Protein AF-A0A2D4M698-F1 (afdb_monomer)

Structure (mmCIF, N/CA/C/O backbone):
data_AF-A0A2D4M698-F1
#
_entry.id   AF-A0A2D4M698-F1
#
loop_
_atom_site.group_PDB
_atom_site.id
_atom_site.type_symbol
_atom_site.label_atom_id
_atom_site.label_alt_id
_atom_site.label_comp_id
_atom_site.label_asym_id
_atom_site.label_entity_id
_atom_site.label_seq_id
_atom_site.pdbx_PDB_ins_code
_atom_site.Cartn_x
_atom_site.Cartn_y
_atom_site.Cartn_z
_atom_site.occupancy
_atom_site.B_iso_or_equiv
_atom_site.auth_seq_id
_atom_site.auth_comp_id
_atom_site.auth_asym_id
_atom_site.auth_atom_id
_atom_site.pdbx_PDB_model_num
ATOM 1 N N . ASN A 1 1 ? -36.811 22.045 25.628 1.00 69.75 1 ASN A N 1
ATOM 2 C CA . ASN A 1 1 ? -35.349 21.815 25.608 1.00 69.75 1 ASN A CA 1
ATOM 3 C C . ASN A 1 1 ? -34.791 21.159 26.865 1.00 69.75 1 ASN A C 1
ATOM 5 O O . ASN A 1 1 ? -34.263 20.068 26.738 1.00 69.75 1 ASN A O 1
ATOM 9 N N . VAL A 1 2 ? -34.940 21.720 28.074 1.00 77.94 2 VAL A N 1
ATOM 10 C CA . VAL A 1 2 ? -34.312 21.156 29.300 1.00 77.94 2 VAL A CA 1
ATOM 11 C C . VAL A 1 2 ? -34.669 19.684 29.564 1.00 77.94 2 VAL A C 1
ATOM 13 O O . VAL A 1 2 ? -33.793 18.879 29.867 1.00 77.94 2 VAL A O 1
ATOM 16 N N . GLN A 1 3 ? -35.939 19.308 29.403 1.00 80.88 3 GLN A N 1
ATOM 17 C CA . GLN A 1 3 ? -36.381 17.928 29.623 1.00 80.88 3 GLN A CA 1
ATOM 18 C C . GLN A 1 3 ? -35.851 16.960 28.557 1.00 80.88 3 GLN A C 1
ATOM 20 O O . GLN A 1 3 ? -35.454 15.855 28.899 1.00 80.88 3 GLN A O 1
ATOM 25 N N . LEU A 1 4 ? -35.756 17.397 27.297 1.00 80.81 4 LEU A N 1
ATOM 26 C CA . LEU A 1 4 ? -35.158 16.614 26.212 1.00 80.81 4 LEU A CA 1
ATOM 27 C C . LEU A 1 4 ? -33.658 16.383 26.463 1.00 80.81 4 LEU A C 1
ATOM 29 O O . LEU A 1 4 ? -33.193 15.254 26.364 1.00 80.81 4 LEU A O 1
ATOM 33 N N . ASN A 1 5 ? -32.931 17.426 26.881 1.00 83.62 5 ASN A N 1
ATOM 34 C CA . ASN A 1 5 ? -31.507 17.340 27.225 1.00 83.62 5 ASN A CA 1
ATOM 35 C C . ASN A 1 5 ? -31.268 16.378 28.391 1.00 83.62 5 ASN A C 1
ATOM 37 O O . ASN A 1 5 ? -30.358 15.554 28.343 1.00 83.62 5 ASN A O 1
ATOM 41 N N . ARG A 1 6 ? -32.111 16.447 29.429 1.00 87.88 6 ARG A N 1
ATOM 42 C CA . ARG A 1 6 ? -32.047 15.519 30.562 1.00 87.88 6 ARG A CA 1
ATOM 43 C C . ARG A 1 6 ? -32.308 14.083 30.119 1.00 87.88 6 ARG A C 1
ATOM 45 O O . ARG A 1 6 ? -31.565 13.189 30.501 1.00 87.88 6 ARG A O 1
ATOM 52 N N . THR A 1 7 ? -33.323 13.867 29.286 1.00 89.38 7 THR A N 1
ATOM 53 C CA . THR A 1 7 ? -33.634 12.545 28.738 1.00 89.38 7 THR A CA 1
ATOM 54 C C . THR A 1 7 ? -32.475 12.004 27.904 1.00 89.38 7 THR A C 1
ATOM 56 O O . THR A 1 7 ? -32.067 10.870 28.123 1.00 89.38 7 THR A O 1
ATOM 59 N N . LEU A 1 8 ? -31.897 12.798 27.002 1.00 89.25 8 LEU A N 1
ATOM 60 C CA . LEU A 1 8 ? -30.756 12.390 26.179 1.00 89.25 8 LEU A CA 1
ATOM 61 C C . LEU A 1 8 ? -29.542 12.003 27.034 1.00 89.25 8 LEU A C 1
ATOM 63 O O . LEU A 1 8 ? -28.980 10.926 26.850 1.00 89.25 8 LEU A O 1
ATOM 67 N N . ARG A 1 9 ? -29.176 12.846 28.008 1.00 92.75 9 ARG A N 1
ATOM 68 C CA . ARG A 1 9 ? -28.072 12.556 28.935 1.00 92.75 9 ARG A CA 1
ATOM 69 C C . ARG A 1 9 ? -28.324 11.277 29.736 1.00 92.75 9 ARG A C 1
ATOM 71 O O . ARG A 1 9 ? -27.411 10.473 29.872 1.00 92.75 9 ARG A O 1
ATOM 78 N N . ASN A 1 10 ? -29.556 11.044 30.190 1.00 93.44 10 ASN A N 1
ATOM 79 C CA . ASN A 1 10 ? -29.914 9.808 30.890 1.00 93.44 10 ASN A CA 1
ATOM 80 C C . ASN A 1 10 ? -29.762 8.563 29.998 1.00 93.44 10 ASN A C 1
ATOM 82 O O . ASN A 1 10 ? -29.292 7.539 30.480 1.00 93.44 10 ASN A O 1
ATOM 86 N N . HIS A 1 11 ? -30.126 8.637 28.712 1.00 92.44 11 HIS A N 1
ATOM 87 C CA . HIS A 1 11 ? -29.938 7.514 27.785 1.00 92.44 11 HIS A CA 1
ATOM 88 C C . HIS A 1 11 ? -28.454 7.231 27.530 1.00 92.44 11 HIS A C 1
ATOM 90 O O . HIS A 1 11 ? -28.047 6.074 27.539 1.00 92.44 11 HIS A O 1
ATOM 96 N N . LEU A 1 12 ? -27.636 8.273 27.346 1.00 93.44 12 LEU A N 1
ATOM 97 C CA . LEU A 1 12 ? -26.187 8.116 27.191 1.00 93.44 12 LEU A CA 1
ATOM 98 C C . LEU A 1 12 ? -25.542 7.533 28.451 1.00 93.44 12 LEU A C 1
ATOM 100 O O . LEU A 1 12 ? -24.695 6.655 28.337 1.00 93.44 12 LEU A O 1
ATOM 104 N N . GLN A 1 13 ? -25.976 7.966 29.638 1.00 95.38 13 GLN A N 1
ATOM 105 C CA . GLN A 1 13 ? -25.500 7.393 30.895 1.00 95.38 13 GLN A CA 1
ATOM 106 C C . GLN A 1 13 ? -25.871 5.912 31.013 1.00 95.38 13 GLN A C 1
ATOM 108 O O . GLN A 1 13 ? -25.006 5.094 31.292 1.00 95.38 13 GLN A O 1
ATOM 113 N N . ALA A 1 14 ? -27.117 5.545 30.701 1.00 94.44 14 ALA A N 1
ATOM 114 C CA . ALA A 1 14 ? -27.535 4.145 30.715 1.00 94.44 14 ALA A CA 1
ATOM 115 C C . ALA A 1 14 ? -26.718 3.278 29.737 1.00 94.44 14 ALA A C 1
ATOM 117 O O . ALA A 1 14 ? -26.424 2.125 30.037 1.00 94.44 14 ALA A O 1
ATOM 118 N N . LEU A 1 15 ? -26.322 3.822 28.578 1.00 94.69 15 LEU A N 1
ATOM 119 C CA . LEU A 1 15 ? -25.421 3.128 27.652 1.00 94.69 15 LEU A CA 1
ATOM 120 C C . LEU A 1 15 ? -24.023 2.926 28.250 1.00 94.69 15 LEU A C 1
ATOM 122 O O . LEU A 1 15 ? -23.462 1.848 28.084 1.00 94.69 15 LEU A O 1
ATOM 126 N N . ILE A 1 16 ? -23.475 3.924 28.951 1.00 95.94 16 ILE A N 1
ATOM 127 C CA . ILE A 1 16 ? -22.182 3.805 29.646 1.00 95.94 16 ILE A CA 1
ATOM 128 C C . ILE A 1 16 ? -22.252 2.695 30.699 1.00 95.94 16 ILE A C 1
ATOM 130 O O . ILE A 1 16 ? -21.416 1.795 30.679 1.00 95.94 16 ILE A O 1
ATOM 134 N N . ASP A 1 17 ? -23.287 2.701 31.539 1.00 95.31 17 ASP A N 1
ATOM 135 C CA . ASP A 1 17 ? -23.470 1.697 32.593 1.00 95.31 17 ASP A CA 1
ATOM 136 C C . ASP A 1 17 ? -23.603 0.279 31.990 1.00 95.31 17 ASP A C 1
ATOM 138 O O . ASP A 1 17 ? -23.035 -0.691 32.490 1.00 95.31 17 ASP A O 1
ATOM 142 N N . MET A 1 18 ? -24.297 0.146 30.851 1.00 94.62 18 MET A N 1
ATOM 143 C CA . MET A 1 18 ? -24.395 -1.123 30.119 1.00 94.62 18 MET A CA 1
ATOM 144 C C . MET A 1 18 ? -23.049 -1.597 29.550 1.00 94.62 18 MET A C 1
ATOM 146 O O . MET A 1 18 ? -22.786 -2.801 29.539 1.00 94.62 18 MET A O 1
ATOM 150 N N . LEU A 1 19 ? -22.191 -0.686 29.075 1.00 96.19 19 LEU A N 1
ATOM 151 C CA . LEU A 1 19 ? -20.844 -1.036 28.612 1.00 96.19 19 LEU A CA 1
ATOM 152 C C . LEU A 1 19 ? -19.974 -1.552 29.761 1.00 96.19 19 LEU A C 1
ATOM 154 O O . LEU A 1 19 ? -19.212 -2.496 29.552 1.00 96.19 19 LEU A O 1
ATOM 158 N N . GLU A 1 20 ? -20.096 -0.975 30.957 1.00 95.38 20 GLU A N 1
ATOM 159 C CA . GLU A 1 20 ? -19.385 -1.447 32.151 1.00 95.38 20 GLU A CA 1
ATOM 160 C C . GLU A 1 20 ? -19.807 -2.874 32.512 1.00 95.38 20 GLU A C 1
ATOM 162 O O . GLU A 1 20 ? -18.955 -3.757 32.602 1.00 95.38 20 GLU A O 1
ATOM 167 N N . VAL A 1 21 ? -21.115 -3.150 32.568 1.00 95.56 21 VAL A N 1
ATOM 168 C CA . VAL A 1 21 ? -21.633 -4.505 32.836 1.00 95.56 21 VAL A CA 1
ATOM 169 C C . VAL A 1 21 ? -21.124 -5.520 31.807 1.00 95.56 21 VAL A C 1
ATOM 171 O O . VAL A 1 21 ? -20.686 -6.613 32.169 1.00 95.56 21 VAL A O 1
ATOM 174 N N . LEU A 1 22 ? -21.144 -5.173 30.516 1.00 95.69 22 LEU A N 1
ATOM 175 C CA . LEU A 1 22 ? -20.617 -6.049 29.464 1.00 95.69 22 LEU A CA 1
ATOM 176 C C . LEU A 1 22 ? -19.109 -6.274 29.604 1.00 95.69 22 LEU A C 1
ATOM 178 O O . LEU A 1 22 ? -18.633 -7.387 29.372 1.00 95.69 22 LEU A O 1
ATOM 182 N N . THR A 1 23 ? -18.367 -5.239 29.997 1.00 96.75 23 THR A N 1
ATOM 183 C CA . THR A 1 23 ? -16.920 -5.316 30.226 1.00 96.75 23 THR A CA 1
ATOM 184 C C . THR A 1 23 ? -16.622 -6.297 31.354 1.00 96.75 23 THR A C 1
ATOM 186 O O . THR A 1 23 ? -15.802 -7.199 31.170 1.00 96.75 23 THR A O 1
ATOM 189 N N . ASP A 1 24 ? -17.350 -6.193 32.465 1.00 94.75 24 ASP A N 1
ATOM 190 C CA . ASP A 1 24 ? -17.226 -7.092 33.612 1.00 94.75 24 ASP A CA 1
ATOM 191 C C . ASP A 1 24 ? -17.593 -8.537 33.249 1.00 94.75 24 ASP A C 1
ATOM 193 O O . ASP A 1 24 ? -16.892 -9.474 33.638 1.00 94.75 24 ASP A O 1
ATOM 197 N N . CYS A 1 25 ? -18.643 -8.744 32.444 1.00 93.56 25 CYS A N 1
ATOM 198 C CA . CYS A 1 25 ? -19.015 -10.073 31.952 1.00 93.56 25 CYS A CA 1
ATOM 199 C C . CYS A 1 25 ? -17.896 -10.723 31.125 1.00 93.56 25 CYS A C 1
ATOM 201 O O . CYS A 1 25 ? -17.556 -11.886 31.356 1.00 93.56 25 CYS A O 1
ATOM 203 N N . VAL A 1 26 ? -17.312 -9.987 30.173 1.00 94.75 26 VAL A N 1
ATOM 204 C CA . VAL A 1 26 ? -16.211 -10.495 29.338 1.00 94.75 26 VAL A CA 1
ATOM 205 C C . VAL A 1 26 ? -14.976 -10.768 30.197 1.00 94.75 26 VAL A C 1
ATOM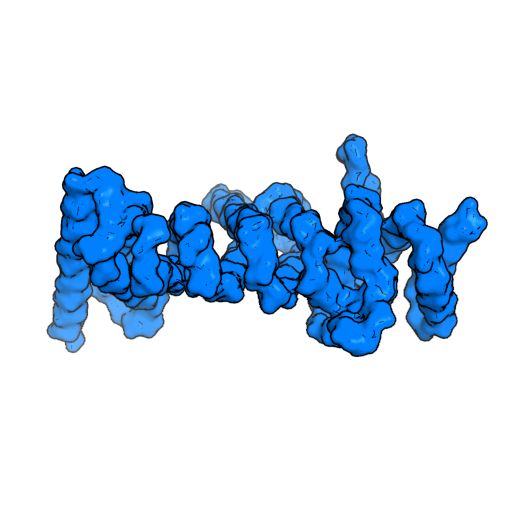 207 O O . VAL A 1 26 ? -14.376 -11.839 30.097 1.00 94.75 26 VAL A O 1
ATOM 210 N N . GLN A 1 27 ? -14.627 -9.842 31.090 1.00 94.19 27 GLN A N 1
ATOM 211 C CA . GLN A 1 27 ? -13.477 -9.978 31.980 1.00 94.19 27 GLN A CA 1
ATOM 212 C C . GLN A 1 27 ? -13.611 -11.183 32.922 1.00 94.19 27 GLN A C 1
ATOM 214 O O . GLN A 1 27 ? -12.636 -11.906 33.143 1.00 94.19 27 GLN A O 1
ATOM 219 N N . HIS A 1 28 ? -14.813 -11.444 33.443 1.00 92.56 28 HIS A N 1
ATOM 220 C CA . HIS A 1 28 ? -15.083 -12.603 34.294 1.00 92.56 28 HIS A CA 1
ATOM 221 C C . HIS A 1 28 ? -14.802 -13.923 33.571 1.00 92.56 28 HIS A C 1
ATOM 223 O O . HIS A 1 28 ? -14.155 -14.804 34.140 1.00 92.56 28 HIS A O 1
ATOM 229 N N . ILE A 1 29 ? -15.219 -14.045 32.306 1.00 91.12 29 ILE A N 1
ATOM 230 C CA . ILE A 1 29 ? -14.937 -15.229 31.478 1.00 91.12 29 ILE A CA 1
ATOM 231 C C . ILE A 1 29 ? -13.425 -15.389 31.284 1.00 91.12 29 ILE A C 1
ATOM 233 O O . ILE A 1 29 ? -12.893 -16.465 31.560 1.00 91.12 29 ILE A O 1
ATOM 237 N N . CYS A 1 30 ? -12.727 -14.313 30.905 1.00 90.38 30 CYS A N 1
ATOM 238 C CA . CYS A 1 30 ? -11.274 -14.324 30.718 1.00 90.38 30 CYS A CA 1
ATOM 239 C C . CYS A 1 30 ? -10.504 -14.718 31.989 1.00 90.38 30 CYS A C 1
ATOM 241 O O . CYS A 1 30 ? -9.462 -15.355 31.903 1.00 90.38 30 CYS A O 1
ATOM 243 N N . SER A 1 31 ? -11.000 -14.353 33.175 1.00 90.19 31 SER A N 1
ATOM 244 C CA . SER A 1 31 ? -10.326 -14.656 34.447 1.00 90.19 31 SER A CA 1
ATOM 245 C C . SER A 1 31 ? -10.446 -16.117 34.897 1.00 90.19 31 SER A C 1
ATOM 247 O O . SER A 1 31 ? -9.679 -16.563 35.748 1.00 90.19 31 SER A O 1
ATOM 249 N N . ARG A 1 32 ? -11.426 -16.861 34.369 1.00 85.31 32 ARG A N 1
ATOM 250 C CA . ARG A 1 32 ? -11.788 -18.196 34.869 1.00 85.31 32 ARG A CA 1
ATOM 251 C C . ARG A 1 32 ? -11.183 -19.352 34.088 1.00 85.31 32 ARG A C 1
ATOM 253 O O . ARG A 1 32 ? -11.172 -20.466 34.608 1.00 85.31 32 ARG A O 1
ATOM 260 N N . GLN A 1 33 ? -10.748 -19.126 32.853 1.00 78.31 33 GLN A N 1
ATOM 261 C CA . GLN A 1 33 ? -10.292 -20.186 31.957 1.00 78.31 33 GLN A CA 1
ATOM 262 C C . GLN A 1 33 ? -9.078 -19.729 31.150 1.00 78.31 33 GLN A C 1
ATOM 264 O O . GLN A 1 33 ? -9.067 -18.624 30.618 1.00 78.31 33 GLN A O 1
ATOM 269 N N . GLU A 1 34 ? -8.077 -20.604 31.024 1.00 81.12 34 GLU A N 1
ATOM 270 C CA . GLU A 1 34 ? -6.899 -20.353 30.180 1.00 81.12 34 GLU A CA 1
ATOM 271 C C . GLU A 1 34 ? -7.214 -20.479 28.680 1.00 81.12 34 GLU A C 1
ATOM 273 O O . GLU A 1 34 ? -6.616 -19.786 27.860 1.00 81.12 34 GLU A O 1
ATOM 278 N N . MET A 1 35 ? -8.172 -21.337 28.316 1.00 86.38 35 MET A N 1
ATOM 279 C CA . MET A 1 35 ? -8.706 -21.467 26.960 1.00 86.38 35 MET A CA 1
ATOM 280 C C . MET A 1 35 ? -10.218 -21.649 26.994 1.00 86.38 35 MET A C 1
ATOM 282 O O . MET A 1 35 ? -10.735 -22.424 27.799 1.00 86.38 35 MET A O 1
ATOM 286 N N . VAL A 1 36 ? -10.911 -20.976 26.076 1.00 87.25 36 VAL A N 1
ATOM 287 C CA . VAL A 1 36 ? -12.374 -21.007 25.971 1.00 87.25 36 VAL A CA 1
ATOM 288 C C . VAL A 1 36 ? -12.762 -21.536 24.588 1.00 87.25 36 VAL A C 1
ATOM 290 O O . VAL A 1 36 ? -12.476 -20.874 23.588 1.00 87.25 36 VAL A O 1
ATOM 293 N N . PRO A 1 37 ? -13.422 -22.702 24.477 1.00 87.44 37 PRO A N 1
ATOM 294 C CA . PRO A 1 37 ? -13.911 -23.169 23.185 1.00 87.44 37 PRO A CA 1
ATOM 295 C C . PRO A 1 37 ? -15.017 -22.243 22.676 1.00 87.44 37 PRO A C 1
ATOM 297 O O . PRO A 1 37 ? -15.959 -21.949 23.419 1.00 87.44 37 PRO A O 1
ATOM 300 N N . LEU A 1 38 ? -14.927 -21.819 21.411 1.00 86.50 38 LEU A N 1
ATOM 301 C CA . LEU A 1 38 ? -15.874 -20.872 20.802 1.00 86.50 38 LEU A CA 1
ATOM 302 C C . LEU A 1 38 ? -17.339 -21.322 20.938 1.00 86.50 38 LEU A C 1
ATOM 304 O O . LEU A 1 38 ? -18.216 -20.495 21.163 1.00 86.50 38 LEU A O 1
ATOM 308 N N . GLU A 1 39 ? -17.597 -22.628 20.885 1.00 84.88 39 GLU A N 1
ATOM 309 C CA . GLU A 1 39 ? -18.929 -23.234 21.027 1.00 84.88 39 GLU A CA 1
ATOM 310 C C . GLU A 1 39 ? -19.638 -22.878 22.345 1.00 84.88 39 GLU A C 1
ATOM 312 O O . GLU A 1 39 ? -20.864 -22.832 22.390 1.00 84.88 39 GLU A O 1
ATOM 317 N N . HIS A 1 40 ? -18.899 -22.574 23.415 1.00 86.62 40 HIS A N 1
ATOM 318 C CA . HIS A 1 40 ? -19.495 -22.205 24.704 1.00 86.62 40 HIS A CA 1
ATOM 319 C C . HIS A 1 40 ? -19.887 -20.727 24.785 1.00 86.62 40 HIS A C 1
ATOM 321 O O . HIS A 1 40 ? -20.663 -20.341 25.657 1.00 86.62 40 HIS A O 1
ATOM 327 N N . VAL A 1 41 ? -19.337 -19.890 23.902 1.00 88.69 41 VAL A N 1
ATOM 328 C CA . VAL A 1 41 ? -19.464 -18.426 23.962 1.00 88.69 41 VAL A CA 1
ATOM 329 C C . VAL A 1 41 ? -19.811 -17.807 22.609 1.00 88.69 41 VAL A C 1
ATOM 331 O O . VAL A 1 41 ? -19.655 -16.607 22.432 1.00 88.69 41 VAL A O 1
ATOM 334 N N . TYR A 1 42 ? -20.302 -18.592 21.652 1.00 86.12 42 TYR A N 1
ATOM 335 C CA . TYR A 1 42 ? -20.427 -18.209 20.240 1.00 86.12 42 TYR A CA 1
ATOM 336 C C . TYR A 1 42 ? -21.216 -16.910 19.988 1.00 86.12 42 TYR A C 1
ATOM 338 O O . TYR A 1 42 ? -20.914 -16.172 19.051 1.00 86.12 42 TYR A O 1
ATOM 346 N N . SER A 1 43 ? -22.210 -16.599 20.824 1.00 89.69 43 SER A N 1
ATOM 347 C CA . SER A 1 43 ? -23.041 -15.395 20.700 1.00 89.69 43 SER A CA 1
ATOM 348 C C . SER A 1 43 ? -22.398 -14.140 21.297 1.00 89.69 43 SER A C 1
ATOM 350 O O . SER A 1 43 ? -22.745 -13.023 20.898 1.00 89.69 43 SER A O 1
ATOM 352 N N . LEU A 1 44 ? -21.465 -14.302 22.240 1.00 92.56 44 LEU A N 1
ATOM 353 C CA . LEU A 1 44 ? -20.899 -13.199 23.008 1.00 92.56 44 LEU A CA 1
ATOM 354 C C . LEU A 1 44 ? -20.007 -12.293 22.143 1.00 92.56 44 LEU A C 1
ATOM 356 O O . LEU A 1 44 ? -20.294 -11.094 22.113 1.00 92.56 44 LEU A O 1
ATOM 360 N N . PRO A 1 45 ? -19.002 -12.797 21.388 1.00 93.25 45 PRO A N 1
ATOM 361 C CA . PRO A 1 45 ? -18.183 -11.952 20.527 1.00 93.25 45 PRO A CA 1
ATOM 362 C C . PRO A 1 45 ? -19.019 -11.125 19.556 1.00 93.25 45 PRO A C 1
ATOM 364 O O . PRO A 1 45 ? -18.891 -9.907 19.538 1.00 93.25 45 PRO A O 1
ATOM 367 N N . SER A 1 46 ? -19.930 -11.752 18.810 1.00 92.25 46 SER A N 1
ATOM 368 C CA . SER A 1 46 ? -20.755 -11.061 17.813 1.00 92.25 46 SER A CA 1
ATOM 369 C C . SER A 1 46 ? -21.624 -9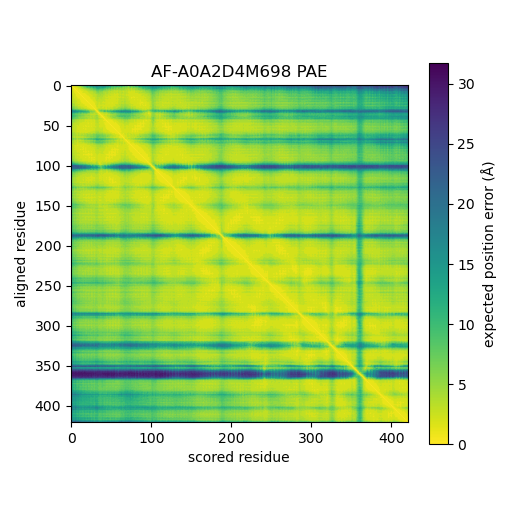.960 18.429 1.00 92.25 46 SER A C 1
ATOM 371 O O . SER A 1 46 ? -21.705 -8.859 17.885 1.00 92.25 46 SER A O 1
ATOM 373 N N . SER A 1 47 ? -22.230 -10.222 19.591 1.00 93.94 47 SER A N 1
ATOM 374 C CA . SER A 1 47 ? -23.083 -9.245 20.282 1.00 93.94 47 SER A CA 1
ATOM 375 C C . SER A 1 47 ? -22.277 -8.056 20.810 1.00 93.94 47 SER A C 1
ATOM 377 O O . SER A 1 47 ? -22.660 -6.903 20.615 1.00 93.94 47 SER A O 1
ATOM 379 N N . VAL A 1 48 ? -21.129 -8.327 21.438 1.00 96.31 48 VAL A N 1
ATOM 380 C CA . VAL A 1 48 ? -20.240 -7.289 21.978 1.00 96.31 48 VAL A CA 1
ATOM 381 C C . VAL A 1 48 ? -19.637 -6.456 20.845 1.00 96.31 48 VAL A C 1
ATOM 383 O O . VAL A 1 48 ? -19.630 -5.230 20.926 1.00 96.31 48 VAL A O 1
ATOM 386 N N . LEU A 1 49 ? -19.209 -7.092 19.751 1.00 96.69 49 LEU A N 1
ATOM 387 C CA . LEU A 1 49 ? -18.707 -6.411 18.554 1.00 96.69 49 LEU A CA 1
ATOM 388 C C . LEU A 1 49 ? -19.740 -5.474 17.942 1.00 96.69 49 LEU A C 1
ATOM 390 O O . LEU A 1 49 ? -19.405 -4.349 17.582 1.00 96.69 49 LEU A O 1
ATOM 394 N N . HIS A 1 50 ? -20.996 -5.909 17.847 1.00 95.94 50 HIS A N 1
ATOM 395 C CA . HIS A 1 50 ? -22.074 -5.068 17.338 1.00 95.94 50 HIS A CA 1
ATOM 396 C C . HIS A 1 50 ? -22.243 -3.792 18.178 1.00 95.94 50 HIS A C 1
ATOM 398 O O . HIS A 1 50 ? -22.362 -2.694 17.629 1.00 95.94 50 HIS A O 1
ATOM 404 N N . ILE A 1 51 ? -22.198 -3.919 19.508 1.00 96.56 51 ILE A N 1
ATOM 405 C CA . ILE A 1 51 ? -22.287 -2.779 20.429 1.00 96.56 51 ILE A CA 1
ATOM 406 C C . ILE A 1 51 ? -21.069 -1.865 20.274 1.00 96.56 51 ILE A C 1
ATOM 408 O O . ILE A 1 51 ? -21.242 -0.658 20.108 1.00 96.56 51 ILE A O 1
ATOM 412 N N . ILE A 1 52 ? -19.856 -2.426 20.253 1.00 97.56 52 ILE A N 1
ATOM 413 C CA . ILE A 1 52 ? -18.615 -1.664 20.057 1.00 97.56 52 ILE A CA 1
ATOM 414 C C . ILE A 1 52 ? -18.678 -0.866 18.750 1.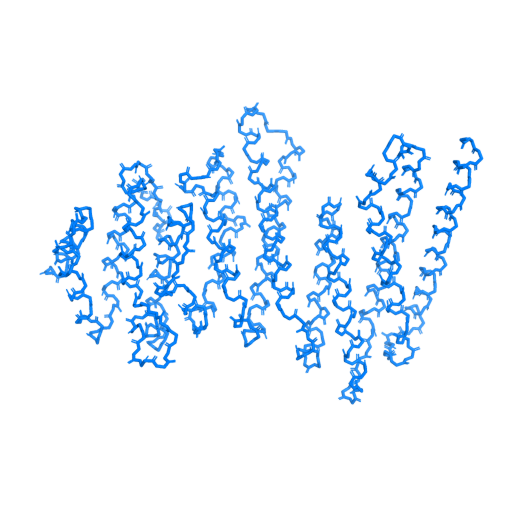00 97.56 52 ILE A C 1
ATOM 416 O O . ILE A 1 52 ? -18.459 0.345 18.756 1.00 97.56 52 ILE A O 1
ATOM 420 N N . LYS A 1 53 ? -19.032 -1.526 17.641 1.00 97.19 53 LYS A N 1
ATOM 421 C CA . LYS A 1 53 ? -19.113 -0.911 16.312 1.00 97.19 53 LYS A CA 1
ATOM 422 C C . LYS A 1 53 ? -20.052 0.281 16.294 1.00 97.19 53 LYS A C 1
ATOM 424 O O . LYS A 1 53 ? -19.653 1.377 15.906 1.00 97.19 53 LYS A O 1
ATOM 429 N N . ASN A 1 54 ? -21.291 0.074 16.727 1.00 96.38 54 ASN A N 1
ATOM 430 C CA . ASN A 1 54 ? -22.299 1.127 16.688 1.00 96.38 54 ASN A CA 1
ATOM 431 C C . ASN A 1 54 ? -21.953 2.273 17.635 1.00 96.38 54 ASN A C 1
ATOM 433 O O . ASN A 1 54 ? -22.244 3.426 17.326 1.00 96.38 54 ASN A O 1
ATOM 437 N N . THR A 1 55 ? -21.286 1.978 18.751 1.00 96.06 55 THR A N 1
ATOM 438 C CA . THR A 1 55 ? -20.869 3.012 19.694 1.00 96.06 55 THR A CA 1
ATOM 439 C C . THR A 1 55 ? -19.735 3.864 19.131 1.00 96.06 55 THR A C 1
ATOM 441 O O . THR A 1 55 ? -19.827 5.089 19.177 1.00 96.06 55 THR A O 1
ATOM 444 N N . PHE A 1 56 ? -18.716 3.266 18.501 1.00 96.62 56 PHE A N 1
ATOM 445 C CA . PHE A 1 56 ? -17.681 4.048 17.816 1.00 96.62 56 PHE A CA 1
ATOM 446 C C . PHE A 1 56 ? -18.228 4.840 16.633 1.00 96.62 56 PHE A C 1
ATOM 448 O O . PHE A 1 56 ? -17.856 5.999 16.469 1.00 96.62 56 PHE A O 1
ATOM 455 N N . LEU A 1 57 ? -19.136 4.265 15.840 1.00 95.25 57 LEU A N 1
ATOM 456 C CA . LEU A 1 57 ? -19.777 4.984 14.740 1.00 95.25 57 LEU A CA 1
ATOM 457 C C . LEU A 1 57 ? -20.602 6.172 15.253 1.00 95.25 57 LEU A C 1
ATOM 459 O O . LEU A 1 57 ? -20.559 7.258 14.677 1.00 95.25 57 LEU A O 1
ATOM 463 N N . HIS A 1 58 ? -21.310 5.989 16.368 1.00 94.44 58 HIS A N 1
ATOM 464 C CA . HIS A 1 58 ? -22.018 7.069 17.038 1.00 94.44 58 HIS A CA 1
ATOM 465 C C . HIS A 1 58 ? -21.056 8.169 17.502 1.00 94.44 58 HIS A C 1
ATOM 467 O O . HIS A 1 58 ? -21.296 9.337 17.209 1.00 94.44 58 HIS A O 1
ATOM 473 N N . CYS A 1 59 ? -19.933 7.815 18.138 1.00 93.94 59 CYS A N 1
ATOM 474 C CA . CYS A 1 59 ? -18.891 8.776 18.504 1.00 93.94 59 CYS A CA 1
ATOM 475 C C . CYS A 1 59 ? -18.320 9.505 17.274 1.00 93.94 59 CYS A C 1
ATOM 477 O O . CYS A 1 59 ? -18.211 10.728 17.312 1.00 93.94 59 CYS A O 1
ATOM 479 N N . LYS A 1 60 ? -18.032 8.796 16.172 1.00 93.06 60 LYS A N 1
ATOM 480 C CA . LYS A 1 60 ? -17.523 9.369 14.911 1.00 93.06 60 LYS A CA 1
ATOM 481 C C . LYS A 1 60 ? -18.458 10.434 14.344 1.00 93.06 60 LYS A C 1
ATOM 483 O O . LYS A 1 60 ? -18.020 11.506 13.949 1.00 93.06 60 LYS A O 1
ATOM 488 N N . ASN A 1 61 ? -19.753 10.130 14.321 1.00 93.75 61 ASN A N 1
ATOM 489 C CA . ASN A 1 61 ? -20.761 10.972 13.682 1.00 93.75 61 ASN A CA 1
ATOM 490 C C . ASN A 1 61 ? -21.359 12.012 14.642 1.00 93.75 61 ASN A C 1
ATOM 492 O O . ASN A 1 61 ? -22.140 12.860 14.214 1.00 93.75 61 ASN A O 1
ATOM 496 N N . SER A 1 62 ? -21.013 11.954 15.931 1.00 91.69 62 SER A N 1
ATOM 497 C CA . SER A 1 62 ? -21.652 12.730 16.998 1.00 91.69 62 SER A CA 1
ATOM 498 C C . SER A 1 62 ? -21.623 14.242 16.769 1.00 91.69 62 SER A C 1
ATOM 500 O O . SER A 1 62 ? -22.627 14.905 17.021 1.00 91.69 62 SER A O 1
ATOM 502 N N . GLU A 1 63 ? -20.532 14.789 16.233 1.00 89.00 63 GLU A N 1
ATOM 503 C CA . GLU A 1 63 ? -20.427 16.219 15.923 1.00 89.00 63 GLU A CA 1
ATOM 504 C C . GLU A 1 63 ? -21.507 16.657 14.920 1.00 89.00 63 GLU A C 1
ATOM 506 O O . GLU A 1 63 ? -22.218 17.633 15.153 1.00 89.00 63 GLU A O 1
ATOM 511 N N . SER A 1 64 ? -21.723 15.869 13.862 1.00 91.50 64 SER A N 1
ATOM 512 C CA . SER A 1 64 ? -22.781 16.120 12.874 1.00 91.50 64 SER A CA 1
ATOM 513 C C . SER A 1 64 ? -24.191 15.830 13.403 1.00 91.50 64 SER A C 1
ATOM 515 O O . SER A 1 64 ? -25.133 16.548 13.076 1.00 91.50 64 SER A O 1
ATOM 517 N N . LEU A 1 65 ? -24.344 14.795 14.238 1.00 91.06 65 LEU A N 1
ATOM 518 C CA . LEU A 1 65 ? -25.639 14.350 14.760 1.00 91.06 65 LEU A CA 1
ATOM 519 C C . LEU A 1 65 ? -26.208 15.317 15.798 1.00 91.06 65 LEU A C 1
ATOM 521 O O . LEU A 1 65 ? -27.413 15.561 15.821 1.00 91.06 65 LEU A O 1
ATOM 525 N N . TYR A 1 66 ? -25.350 15.843 16.673 1.00 89.50 66 TYR A N 1
ATOM 526 C CA . TYR A 1 66 ? -25.761 16.755 17.735 1.00 89.50 66 TYR A CA 1
ATOM 527 C C . TYR A 1 66 ? -25.619 18.227 17.344 1.00 89.50 66 TYR A C 1
ATOM 529 O O . TYR A 1 66 ? -26.304 19.057 17.944 1.00 89.50 66 TYR A O 1
ATOM 537 N N . ALA A 1 67 ? -24.779 18.555 16.355 1.00 90.12 67 ALA A N 1
ATOM 538 C CA . ALA A 1 67 ? -24.552 19.909 15.852 1.00 90.12 67 ALA A CA 1
ATOM 539 C C . ALA A 1 67 ? -24.363 20.921 17.003 1.00 90.12 67 ALA A C 1
ATOM 541 O O . ALA A 1 67 ? -23.518 20.733 17.879 1.00 90.12 67 ALA A O 1
ATOM 542 N N . GLU A 1 68 ? -25.190 21.964 17.070 1.00 86.12 68 GLU A N 1
ATOM 543 C CA . GLU A 1 68 ? -25.129 22.988 18.121 1.00 86.12 68 GLU A CA 1
ATOM 544 C C . GLU A 1 68 ? -25.307 22.423 19.542 1.00 86.12 68 GLU A C 1
ATOM 546 O O . GLU A 1 68 ? -24.821 23.013 20.503 1.00 86.12 68 GLU A O 1
ATOM 551 N N . CYS A 1 69 ? -25.953 21.262 19.702 1.00 84.12 69 CYS A N 1
ATOM 552 C CA . CYS A 1 69 ? -26.157 20.595 20.991 1.00 84.12 69 CYS A CA 1
ATOM 553 C C . CYS A 1 69 ? -24.995 19.678 21.405 1.00 84.12 69 CYS A C 1
ATOM 555 O O . CYS A 1 69 ? -25.053 19.079 22.479 1.00 84.12 69 CYS A O 1
ATOM 557 N N . PHE A 1 70 ? -23.933 19.564 20.602 1.00 88.38 70 PHE A N 1
ATOM 558 C CA . PHE A 1 70 ? -22.799 18.678 20.887 1.00 88.38 70 PHE A CA 1
ATOM 559 C C . PHE A 1 70 ? -22.146 18.968 22.246 1.00 88.38 70 PHE A C 1
ATOM 561 O O . PHE A 1 70 ? -21.889 18.057 23.036 1.00 88.38 70 PHE A O 1
ATOM 568 N N . HIS A 1 71 ? -21.966 20.250 22.572 1.00 88.88 71 HIS A N 1
ATOM 569 C CA . HIS A 1 71 ? -21.382 20.690 23.843 1.00 88.88 71 HIS A CA 1
ATOM 570 C C . HIS A 1 71 ? -22.165 20.200 25.077 1.00 88.88 71 HIS A C 1
ATOM 572 O O . HIS A 1 71 ? -21.598 20.088 26.159 1.00 88.88 71 HIS A O 1
ATOM 578 N N . ILE A 1 72 ? -23.454 19.872 24.920 1.00 87.44 72 ILE A N 1
ATOM 579 C CA . ILE A 1 72 ? -24.337 19.408 25.999 1.00 87.44 72 ILE A CA 1
ATOM 580 C C . ILE A 1 72 ? -24.071 17.943 26.352 1.00 87.44 72 ILE A C 1
ATOM 582 O O . ILE A 1 72 ? -24.460 17.514 27.432 1.00 87.44 72 ILE A O 1
ATOM 586 N N . VAL A 1 73 ? -23.459 17.158 25.463 1.00 91.25 73 VAL A N 1
ATOM 587 C CA . VAL A 1 73 ? -23.260 15.705 25.639 1.00 91.25 73 VAL A CA 1
ATOM 588 C C . VAL A 1 73 ? -21.811 15.254 25.453 1.00 91.25 73 VAL A C 1
ATOM 590 O O . VAL A 1 73 ? -21.521 14.071 25.609 1.00 91.25 73 VAL A O 1
ATOM 593 N N . SER A 1 74 ? -20.899 16.177 25.147 1.00 92.25 74 SER A N 1
ATOM 594 C CA . SER A 1 74 ? -19.485 15.903 24.857 1.00 92.25 74 SER A CA 1
ATOM 595 C C . SER A 1 74 ? -18.771 15.124 25.974 1.00 92.25 74 SER A C 1
ATOM 597 O O . SER A 1 74 ? -18.045 14.169 25.698 1.00 92.25 74 SER A O 1
ATOM 599 N N . ASP A 1 75 ? -19.046 15.444 27.241 1.00 94.50 75 ASP A N 1
ATOM 600 C CA . ASP A 1 75 ? -18.503 14.735 28.407 1.00 94.50 75 ASP A CA 1
ATOM 601 C C . ASP A 1 75 ? -18.965 13.268 28.478 1.00 94.50 75 ASP A C 1
ATOM 603 O O . ASP A 1 75 ? -18.165 12.361 28.729 1.00 94.50 75 ASP A O 1
ATOM 607 N N . LEU A 1 76 ? -20.249 13.016 28.203 1.00 94.75 76 LEU A N 1
ATOM 608 C CA . LEU A 1 76 ? -20.810 11.665 28.164 1.00 94.75 76 LEU A CA 1
ATOM 609 C C . LEU A 1 76 ? -20.311 10.887 26.947 1.00 94.75 76 LEU A C 1
ATOM 611 O O . LEU A 1 76 ? -19.996 9.710 27.077 1.00 94.75 76 LEU A O 1
ATOM 615 N N . LEU A 1 77 ? -20.172 11.527 25.784 1.00 94.50 77 LEU A N 1
ATOM 616 C CA . LEU A 1 77 ? -19.598 10.900 24.591 1.00 94.50 77 LEU A CA 1
ATOM 617 C C . LEU A 1 77 ? -18.136 10.502 24.806 1.00 94.50 77 LEU A C 1
ATOM 619 O O . LEU A 1 77 ? -17.727 9.424 24.378 1.00 94.50 77 LEU A O 1
ATOM 623 N N . GLN A 1 78 ? -17.357 11.325 25.512 1.00 94.38 78 GLN A N 1
ATOM 624 C CA . GLN A 1 78 ? -15.985 10.984 25.878 1.00 94.38 78 GLN A CA 1
ATOM 625 C C . GLN A 1 78 ? -15.939 9.777 26.828 1.00 94.38 78 GLN A C 1
ATOM 627 O O . GLN A 1 78 ? -15.097 8.891 26.660 1.00 94.38 78 GLN A O 1
ATOM 632 N N . SER A 1 79 ? -16.841 9.719 27.811 1.00 96.00 79 SER A N 1
ATOM 633 C CA . SER A 1 79 ? -16.975 8.564 28.710 1.00 96.00 79 SER A CA 1
ATOM 634 C C . SER A 1 79 ? -17.420 7.307 27.960 1.00 96.00 79 SER A C 1
ATOM 636 O O . SER A 1 79 ? -16.839 6.242 28.155 1.00 96.00 79 SER A O 1
ATOM 638 N N . LEU A 1 80 ? -18.366 7.440 27.029 1.00 96.00 80 LEU A N 1
ATOM 639 C CA . LEU A 1 80 ? -18.845 6.363 26.166 1.00 96.00 80 LEU A CA 1
ATOM 640 C C . LEU A 1 80 ? -17.718 5.809 25.283 1.00 96.00 80 LEU A C 1
ATOM 642 O O . LEU A 1 80 ? -17.541 4.594 25.200 1.00 96.00 80 LEU A O 1
ATOM 646 N N . PHE A 1 81 ? -16.899 6.681 24.688 1.00 95.75 81 PHE A N 1
ATOM 647 C CA . PHE A 1 81 ? -15.722 6.279 23.915 1.00 95.75 81 PHE A CA 1
ATOM 648 C C . PHE A 1 81 ? -14.716 5.503 24.777 1.00 95.75 81 PHE A C 1
ATOM 650 O O . PHE A 1 81 ? -14.259 4.430 24.385 1.00 95.75 81 PHE A O 1
ATOM 657 N N . LYS A 1 82 ? -14.405 6.002 25.983 1.00 96.06 82 LYS A N 1
ATOM 658 C CA . LYS A 1 82 ? -13.497 5.327 26.927 1.00 96.06 82 LYS A CA 1
ATOM 659 C C . LYS A 1 82 ? -14.031 3.962 27.369 1.00 96.06 82 LYS A C 1
ATOM 661 O O . LYS A 1 82 ? -13.269 2.997 27.362 1.00 96.06 82 LYS A O 1
ATOM 666 N N . GLY A 1 83 ? -15.317 3.872 27.712 1.00 96.94 83 GLY A N 1
ATOM 667 C CA . GLY A 1 83 ? -15.976 2.615 28.078 1.00 96.94 83 GLY A CA 1
ATOM 668 C C . GLY A 1 83 ? -15.959 1.608 26.928 1.00 96.94 83 GLY A C 1
ATOM 669 O O . GLY A 1 83 ? -15.595 0.451 27.117 1.00 96.94 83 GLY A O 1
ATOM 670 N N . THR A 1 84 ? -16.231 2.071 25.706 1.00 97.19 84 THR A N 1
ATOM 671 C CA . THR A 1 84 ? -16.187 1.237 24.494 1.00 97.19 84 THR A CA 1
ATOM 672 C C . THR A 1 84 ? -14.782 0.715 24.215 1.00 97.19 84 THR A C 1
ATOM 674 O O . THR A 1 84 ? -14.609 -0.463 23.911 1.00 97.19 84 THR A O 1
ATOM 677 N N . TYR A 1 85 ? -13.761 1.562 24.369 1.00 95.75 85 TYR A N 1
ATOM 678 C CA . TYR A 1 85 ? -12.369 1.139 24.248 1.00 95.75 85 TYR A CA 1
ATOM 679 C C . TYR A 1 85 ? -11.988 0.095 25.311 1.00 95.75 85 TYR A C 1
ATOM 681 O O . TYR A 1 85 ? -11.336 -0.903 24.994 1.00 95.75 85 TYR A O 1
ATOM 689 N N . GLY A 1 86 ? -12.431 0.284 26.559 1.00 96.06 86 GLY A N 1
ATOM 690 C CA . GLY A 1 86 ? -12.265 -0.697 27.633 1.00 96.06 86 GLY A CA 1
ATOM 691 C C . GLY A 1 86 ? -12.883 -2.053 27.282 1.00 96.06 86 GLY A C 1
ATOM 692 O O . GLY A 1 86 ? -12.198 -3.077 27.355 1.00 96.06 86 GLY A O 1
ATOM 693 N N . LEU A 1 87 ? -14.131 -2.048 26.808 1.00 97.50 87 LEU A N 1
ATOM 694 C CA . LEU A 1 87 ? -14.843 -3.243 26.361 1.00 97.50 87 LEU A CA 1
ATOM 695 C C . LEU A 1 87 ? -14.134 -3.930 25.185 1.00 97.50 87 LEU A C 1
ATOM 697 O O . LEU A 1 87 ? -13.937 -5.144 25.213 1.00 97.50 87 LEU A O 1
ATOM 701 N N . GLN A 1 88 ? -13.688 -3.167 24.179 1.00 96.94 88 GLN A N 1
ATOM 702 C CA . GLN A 1 88 ? -12.925 -3.704 23.049 1.00 96.94 88 GLN A CA 1
ATOM 703 C C . GLN A 1 88 ? -11.646 -4.395 23.524 1.00 96.94 88 GLN A C 1
ATOM 705 O O . GLN A 1 88 ? -11.349 -5.502 23.079 1.00 96.94 88 GLN A O 1
ATOM 710 N N . LYS A 1 89 ? -10.905 -3.786 24.454 1.00 95.75 89 LYS A N 1
ATOM 711 C CA . LYS A 1 89 ? -9.685 -4.382 25.005 1.00 95.75 89 LYS A CA 1
ATOM 712 C C . LYS A 1 89 ? -9.970 -5.716 25.698 1.00 95.75 89 LYS A C 1
ATOM 714 O O . LYS A 1 89 ? -9.230 -6.672 25.475 1.00 95.75 89 LYS A O 1
ATOM 719 N N . GLN A 1 90 ? -11.032 -5.801 26.503 1.00 95.88 90 GLN A N 1
ATOM 720 C CA . GLN A 1 90 ? -11.420 -7.064 27.144 1.00 95.88 90 GLN A CA 1
ATOM 721 C C . GLN A 1 90 ? -11.865 -8.111 26.120 1.00 95.88 90 GLN A C 1
ATOM 723 O O . GLN A 1 90 ? -11.478 -9.274 26.220 1.00 95.88 90 GLN A O 1
ATOM 728 N N . LEU A 1 91 ? -12.612 -7.705 25.092 1.00 96.19 91 LEU A N 1
ATOM 729 C CA . LEU A 1 91 ? -13.008 -8.603 24.014 1.00 96.19 91 LEU A CA 1
ATOM 730 C C . LEU A 1 91 ? -11.793 -9.144 23.248 1.00 96.19 91 LEU A C 1
ATOM 732 O O . LEU A 1 91 ? -11.743 -10.330 22.941 1.00 96.19 91 LEU A O 1
ATOM 736 N N . MET A 1 92 ? -10.796 -8.307 22.960 1.00 95.94 92 MET A N 1
ATOM 737 C CA . MET A 1 92 ? -9.561 -8.747 22.304 1.00 95.94 92 MET A CA 1
ATOM 738 C C . MET A 1 92 ? -8.827 -9.808 23.138 1.00 95.94 92 MET A C 1
ATOM 740 O O . MET A 1 92 ? -8.322 -10.774 22.572 1.00 95.94 92 MET A O 1
ATOM 744 N N . LEU A 1 93 ? -8.817 -9.680 24.472 1.00 94.62 93 LEU A N 1
ATOM 745 C CA . LEU A 1 93 ? -8.275 -10.713 25.364 1.00 94.62 93 LEU A CA 1
ATOM 746 C C . LEU A 1 93 ? -9.079 -12.015 25.291 1.00 94.62 93 LEU A C 1
ATOM 748 O O . LEU A 1 93 ? -8.482 -13.086 25.202 1.00 94.62 93 LEU A O 1
ATOM 752 N N . LEU A 1 94 ? -10.414 -11.932 25.268 1.00 94.50 94 LEU A N 1
ATOM 753 C CA . LEU A 1 94 ? -11.271 -13.107 25.097 1.00 94.50 94 LEU A CA 1
ATOM 754 C C . LEU A 1 94 ? -10.948 -13.830 23.784 1.00 94.50 94 LEU A C 1
ATOM 756 O O . LEU A 1 94 ? -10.690 -15.028 23.781 1.00 94.50 94 LEU A O 1
ATOM 760 N N . LEU A 1 95 ? -10.910 -13.096 22.672 1.00 94.19 95 LEU A N 1
ATOM 761 C CA . LEU A 1 95 ? -10.599 -13.628 21.344 1.00 94.19 95 LEU A CA 1
ATOM 762 C C . LEU A 1 95 ? -9.183 -14.244 21.265 1.00 94.19 95 LEU A C 1
ATOM 764 O O . LEU A 1 95 ? -8.963 -15.213 20.536 1.00 94.19 95 LEU A O 1
ATOM 768 N N . ASP A 1 96 ? -8.217 -13.734 22.035 1.00 92.62 96 ASP A N 1
ATOM 769 C CA . ASP A 1 96 ? -6.879 -14.329 22.133 1.00 92.62 96 ASP A CA 1
ATOM 770 C C . ASP A 1 96 ? -6.895 -15.717 22.792 1.00 92.62 96 ASP A C 1
ATOM 772 O O . ASP A 1 96 ? -6.156 -16.594 22.337 1.00 92.62 96 ASP A O 1
ATOM 776 N N . ILE A 1 97 ? -7.745 -15.948 23.797 1.00 92.06 97 ILE A N 1
ATOM 777 C CA . ILE A 1 97 ? -7.863 -17.245 24.493 1.00 92.06 97 ILE A CA 1
ATOM 778 C C . ILE A 1 97 ? -8.897 -18.189 23.862 1.00 92.06 97 ILE A C 1
ATOM 780 O O . ILE A 1 97 ? -9.012 -19.344 24.279 1.00 92.06 97 ILE A O 1
ATOM 784 N N . LEU A 1 98 ? -9.639 -17.731 22.847 1.00 90.31 98 LEU A N 1
ATOM 785 C CA . LEU A 1 98 ? -10.565 -18.593 22.120 1.00 90.31 98 LEU A CA 1
ATOM 786 C C . LEU A 1 98 ? -9.818 -19.715 21.396 1.00 90.31 98 LEU A C 1
ATOM 788 O O . LEU A 1 98 ? -8.836 -19.476 20.676 1.00 90.31 98 LEU A O 1
ATOM 792 N N . SER A 1 99 ? -10.330 -20.934 21.548 1.00 85.88 99 SER A N 1
ATOM 793 C CA . SER A 1 99 ? -9.911 -22.100 20.780 1.00 85.88 99 SER A CA 1
ATOM 794 C C . SER A 1 99 ? -10.976 -22.476 19.750 1.00 85.88 99 SER A C 1
ATOM 796 O O . SER A 1 99 ? -12.179 -22.499 20.023 1.00 85.88 99 SER A O 1
ATOM 798 N N . ILE A 1 100 ? -10.505 -22.757 18.535 1.00 83.62 100 ILE A N 1
ATOM 799 C CA . ILE A 1 100 ? -11.302 -23.314 17.444 1.00 83.62 100 ILE A CA 1
ATOM 800 C C . ILE A 1 100 ? -10.726 -24.705 17.198 1.00 83.62 100 ILE A C 1
ATOM 802 O O . ILE A 1 100 ? -9.554 -24.832 16.839 1.00 83.62 100 ILE A O 1
ATOM 806 N N . ASN A 1 101 ? -11.514 -25.740 17.483 1.00 72.00 101 ASN A N 1
ATOM 807 C CA . ASN A 1 101 ? -11.062 -27.126 17.395 1.00 72.00 101 ASN A CA 1
ATOM 808 C C . ASN A 1 101 ? -10.708 -27.506 15.948 1.00 72.00 101 ASN A C 1
ATOM 810 O O . ASN A 1 101 ? -11.258 -26.966 14.994 1.00 72.00 101 ASN A O 1
ATOM 814 N N . SER A 1 102 ? -9.830 -28.494 15.767 1.00 65.31 102 SER A N 1
ATOM 815 C CA . SER A 1 102 ? -9.500 -29.033 14.436 1.00 65.31 102 SER A CA 1
ATOM 816 C C . SER A 1 102 ? -10.678 -29.743 13.754 1.00 65.31 102 SER A C 1
ATOM 818 O O . SER A 1 102 ? -10.667 -29.903 12.540 1.00 65.31 102 SER A O 1
ATOM 820 N N . CYS A 1 103 ? -11.700 -30.128 14.524 1.00 61.12 103 CYS A N 1
ATOM 821 C CA . CYS A 1 103 ? -12.991 -30.627 14.043 1.00 61.12 103 CYS A CA 1
ATOM 822 C C . CYS A 1 103 ? -14.067 -29.521 14.049 1.00 61.12 103 CYS A C 1
ATOM 824 O O . CYS A 1 103 ? -15.240 -29.793 14.294 1.00 61.12 103 CYS A O 1
ATOM 826 N N . ALA A 1 104 ? -13.664 -28.254 13.895 1.00 68.88 104 ALA A N 1
ATOM 827 C CA . ALA A 1 104 ? -14.588 -27.130 13.939 1.00 68.88 104 ALA A CA 1
ATOM 828 C C . ALA A 1 104 ? -15.713 -27.299 12.920 1.00 68.88 104 ALA A C 1
ATOM 830 O O . ALA A 1 104 ? -15.489 -27.624 11.754 1.00 68.88 104 ALA A O 1
ATOM 831 N N . THR A 1 105 ? -16.930 -27.028 13.377 1.00 77.62 105 THR A N 1
ATOM 832 C CA . THR A 1 105 ? -18.090 -26.915 12.501 1.00 77.62 105 THR A CA 1
ATOM 833 C C . THR A 1 105 ? -17.904 -25.743 11.539 1.00 77.62 105 THR A C 1
ATOM 835 O O . THR A 1 105 ? -17.269 -24.741 11.886 1.00 77.62 105 THR A O 1
ATOM 838 N N . GLU A 1 106 ? -18.502 -25.825 10.347 1.00 82.88 106 GLU A N 1
ATOM 839 C CA . GLU A 1 106 ? -18.535 -24.688 9.413 1.00 82.88 106 GLU A CA 1
ATOM 840 C C . GLU A 1 106 ? -19.058 -23.410 10.081 1.00 82.88 106 GLU A C 1
ATOM 842 O O . GLU A 1 106 ? -18.562 -22.317 9.814 1.00 82.88 106 GLU A O 1
ATOM 847 N N . ASP A 1 107 ? -20.007 -23.546 11.008 1.00 84.75 107 ASP A N 1
ATOM 848 C CA . ASP A 1 107 ? -20.552 -22.424 11.766 1.00 84.75 107 ASP A CA 1
ATOM 849 C C . ASP A 1 107 ? -19.486 -21.728 12.621 1.00 84.75 107 ASP A C 1
ATOM 851 O O . ASP A 1 107 ? -19.417 -20.502 12.637 1.00 84.75 107 ASP A O 1
ATOM 855 N N . SER A 1 108 ? -18.592 -22.480 13.270 1.00 86.75 108 SER A N 1
ATOM 856 C CA . SER A 1 108 ? -17.500 -21.907 14.071 1.00 86.75 108 SER A CA 1
ATOM 857 C C . SER A 1 108 ? -16.506 -21.121 13.208 1.00 86.75 108 SER A C 1
ATOM 859 O O . SER A 1 108 ? -16.048 -20.046 13.603 1.00 86.75 108 SER A O 1
ATOM 861 N N . ILE A 1 109 ? -16.206 -21.626 12.006 1.00 90.06 109 ILE A N 1
ATOM 862 C CA . ILE A 1 109 ? -15.339 -20.952 11.028 1.00 90.06 109 ILE A CA 1
ATOM 863 C C . ILE A 1 109 ? -15.994 -19.647 10.558 1.00 90.06 109 ILE A C 1
ATOM 865 O O . ILE A 1 109 ? -15.358 -18.590 10.586 1.00 90.06 109 ILE A O 1
ATOM 869 N N . ARG A 1 110 ? -17.284 -19.694 10.200 1.00 90.50 110 ARG A N 1
ATOM 870 C CA . ARG A 1 110 ? -18.061 -18.518 9.776 1.00 90.50 110 ARG A CA 1
ATOM 871 C C . ARG A 1 110 ? -18.152 -17.462 10.870 1.00 90.50 110 ARG A C 1
ATOM 873 O O . ARG A 1 110 ? -18.006 -16.278 10.578 1.00 90.50 110 ARG A O 1
ATOM 880 N N . ILE A 1 111 ? -18.349 -17.871 12.123 1.00 91.06 111 ILE A N 1
ATOM 881 C CA . ILE A 1 111 ? -18.383 -16.950 13.265 1.00 91.06 111 ILE A CA 1
ATOM 882 C C . ILE A 1 111 ? -17.035 -16.247 13.414 1.00 91.06 111 ILE A C 1
ATOM 884 O O . ILE A 1 111 ? -17.006 -15.023 13.525 1.00 91.06 111 ILE A O 1
ATOM 888 N N . MET A 1 112 ? -15.916 -16.974 13.349 1.00 92.94 112 MET A N 1
ATOM 889 C CA . MET A 1 112 ? -14.595 -16.350 13.465 1.00 92.94 112 MET A CA 1
ATOM 890 C C . MET A 1 112 ? -14.279 -15.409 12.294 1.00 92.94 112 MET A C 1
ATOM 892 O O . MET A 1 112 ? -13.756 -14.312 12.504 1.00 92.94 112 MET A O 1
ATOM 896 N N . ALA A 1 113 ? -14.636 -15.788 11.064 1.00 94.19 113 ALA A N 1
ATOM 897 C CA . ALA A 1 113 ? -14.511 -14.900 9.910 1.00 94.19 113 ALA A CA 1
ATOM 898 C C . ALA A 1 113 ? -15.370 -13.633 10.089 1.00 94.19 113 ALA A C 1
ATOM 900 O O . ALA A 1 113 ? -14.883 -12.518 9.908 1.00 94.19 113 ALA A O 1
ATOM 901 N N . SER A 1 114 ? -16.619 -13.778 10.545 1.00 94.50 114 SER A N 1
ATOM 902 C CA . SER A 1 114 ? -17.513 -12.653 10.851 1.00 94.50 114 SER A CA 1
ATOM 903 C C . SER A 1 114 ? -16.958 -11.740 11.947 1.00 94.50 114 SER A C 1
ATOM 905 O O . SER A 1 114 ? -17.106 -10.519 11.860 1.00 94.50 114 SER A O 1
ATOM 907 N N . VAL A 1 115 ? -16.307 -12.303 12.970 1.00 95.06 115 VAL A N 1
ATOM 908 C CA . VAL A 1 115 ? -15.613 -11.541 14.019 1.00 95.06 115 VAL A CA 1
ATOM 909 C C . VAL A 1 115 ? -14.514 -10.675 13.406 1.00 95.06 115 VAL A C 1
ATOM 911 O O . VAL A 1 115 ? -14.463 -9.478 13.682 1.00 95.06 115 VAL A O 1
ATOM 914 N N . ILE A 1 116 ? -13.676 -11.244 12.533 1.00 96.12 116 ILE A N 1
ATOM 915 C CA . ILE A 1 116 ? -12.604 -10.512 11.842 1.00 96.12 116 ILE A CA 1
ATOM 916 C C . ILE A 1 116 ? -13.175 -9.399 10.960 1.00 96.12 116 ILE A C 1
ATOM 918 O O . ILE A 1 116 ? -12.697 -8.269 11.026 1.00 96.12 116 ILE A O 1
ATOM 922 N N . HIS A 1 117 ? -14.225 -9.679 10.188 1.00 96.56 117 HIS A N 1
ATOM 923 C CA . HIS A 1 117 ? -14.864 -8.674 9.336 1.00 96.56 117 HIS A CA 1
ATOM 924 C C . HIS A 1 117 ? -15.501 -7.540 10.143 1.00 96.56 117 HIS A C 1
ATOM 926 O O . HIS A 1 117 ? -15.317 -6.373 9.811 1.00 96.56 117 HIS A O 1
ATOM 932 N N . THR A 1 118 ? -16.159 -7.848 11.261 1.00 96.62 118 THR A N 1
ATOM 933 C CA . THR A 1 118 ? -16.735 -6.807 12.127 1.00 96.62 118 THR A CA 1
ATOM 934 C C . THR A 1 118 ? -15.642 -5.988 12.822 1.00 96.62 118 THR A C 1
ATOM 936 O O . THR A 1 118 ? -15.787 -4.780 12.992 1.00 96.62 118 THR A O 1
ATOM 939 N N . MET A 1 119 ? -14.520 -6.613 13.199 1.00 96.12 119 MET A N 1
ATOM 940 C CA . MET A 1 119 ? -13.353 -5.894 13.720 1.00 96.12 119 MET A CA 1
ATOM 941 C C . MET A 1 119 ? -12.732 -4.974 12.667 1.00 96.12 119 MET A C 1
ATOM 943 O O . MET A 1 119 ? -12.313 -3.875 13.019 1.00 96.12 119 MET A O 1
ATOM 947 N N . LEU A 1 120 ? -12.710 -5.379 11.394 1.00 96.12 120 LEU A N 1
ATOM 948 C CA . LEU A 1 120 ? -12.262 -4.533 10.287 1.00 96.12 120 LEU A CA 1
ATOM 949 C C . LEU A 1 120 ? -13.173 -3.307 10.106 1.00 96.12 120 LEU A C 1
ATOM 951 O O . LEU A 1 120 ? -12.672 -2.192 9.990 1.00 96.12 120 LEU A O 1
ATOM 955 N N . GLU A 1 121 ? -14.497 -3.483 10.181 1.00 95.69 121 GLU A N 1
ATOM 956 C CA . GLU A 1 121 ? -15.456 -2.364 10.175 1.00 95.69 121 GLU A CA 1
ATOM 957 C C . GLU A 1 121 ? -15.253 -1.419 11.371 1.00 95.69 121 GLU A C 1
ATOM 959 O O . GLU A 1 121 ? -15.329 -0.199 11.234 1.00 95.69 121 GLU A O 1
ATOM 964 N N . ILE A 1 122 ? -14.968 -1.967 12.557 1.00 95.81 122 ILE A N 1
ATOM 965 C CA . ILE A 1 122 ? -14.606 -1.157 13.727 1.00 95.81 122 ILE A CA 1
ATOM 966 C C . ILE A 1 122 ? -13.317 -0.383 13.454 1.00 95.81 122 ILE A C 1
ATOM 968 O O . ILE A 1 122 ? -13.258 0.801 13.769 1.00 95.81 122 ILE A O 1
ATOM 972 N N . CYS A 1 123 ? -12.320 -1.025 12.842 1.00 95.00 123 CYS A N 1
ATOM 973 C CA . CYS A 1 123 ? -11.042 -0.421 12.477 1.00 95.00 123 CYS A CA 1
ATOM 974 C C . CYS A 1 123 ? -11.225 0.812 11.578 1.00 95.00 123 CYS A C 1
ATOM 976 O O . CYS A 1 123 ? -10.709 1.883 11.893 1.00 95.00 123 CYS A O 1
ATOM 978 N N . SER A 1 124 ? -12.053 0.706 10.535 1.00 92.50 124 SER A N 1
ATOM 979 C CA . SER A 1 124 ? -12.348 1.844 9.653 1.00 92.50 124 SER A CA 1
ATOM 980 C C . SER A 1 124 ? -13.176 2.942 10.342 1.00 92.50 124 SER A C 1
ATOM 982 O O . SER A 1 124 ? -13.055 4.130 10.025 1.00 92.50 124 SER A O 1
AT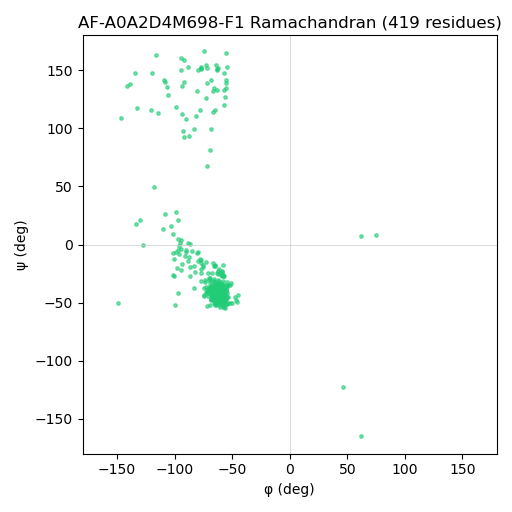OM 984 N N . ALA A 1 125 ? -14.009 2.591 11.329 1.00 92.50 125 ALA A N 1
ATOM 985 C CA . ALA A 1 125 ? -14.740 3.579 12.117 1.00 92.50 125 ALA A CA 1
ATOM 986 C C . ALA A 1 125 ? -13.790 4.440 12.970 1.00 92.50 125 ALA A C 1
ATOM 988 O O . ALA A 1 125 ? -13.970 5.655 13.039 1.00 92.50 125 ALA A O 1
ATOM 989 N N . ILE A 1 126 ? -12.762 3.836 13.571 1.00 93.75 126 ILE A N 1
ATOM 990 C CA . ILE A 1 126 ? -11.820 4.516 14.477 1.00 93.75 126 ILE A CA 1
ATOM 991 C C . ILE A 1 126 ? -10.619 5.167 13.775 1.00 93.75 126 ILE A C 1
ATOM 993 O O . ILE A 1 126 ? -9.897 5.924 14.426 1.00 93.75 126 ILE A O 1
ATOM 997 N N . SER A 1 127 ? -10.395 4.902 12.482 1.00 90.00 127 SER A N 1
ATOM 998 C CA . SER A 1 127 ? -9.189 5.325 11.747 1.00 90.00 127 SER A CA 1
ATOM 999 C C . SER A 1 127 ? -8.921 6.834 11.798 1.00 90.00 127 SER A C 1
ATOM 1001 O O . SER A 1 127 ? -7.770 7.258 11.935 1.00 90.00 127 SER A O 1
ATOM 1003 N N . SER A 1 128 ? -9.988 7.639 11.776 1.00 84.62 128 SER A N 1
ATOM 1004 C CA . SER A 1 128 ? -9.950 9.103 11.861 1.00 84.62 128 SER A CA 1
ATOM 1005 C C . SER A 1 128 ? -10.130 9.660 13.279 1.00 84.62 128 SER A C 1
ATOM 1007 O O . SER A 1 128 ? -10.101 10.873 13.452 1.00 84.62 128 SER A O 1
ATOM 1009 N N . ILE A 1 129 ? -10.375 8.806 14.279 1.00 87.50 129 ILE A N 1
ATOM 1010 C CA . ILE A 1 129 ? -10.654 9.224 15.663 1.00 87.50 129 ILE A CA 1
ATOM 1011 C C . ILE A 1 129 ? -9.395 9.099 16.522 1.00 87.50 129 ILE A C 1
ATOM 1013 O O . ILE A 1 129 ? -9.009 10.049 17.196 1.00 87.50 129 ILE A O 1
ATOM 1017 N N . ASP A 1 130 ? -8.755 7.925 16.511 1.00 89.75 130 ASP A N 1
ATOM 1018 C CA . ASP A 1 130 ? -7.576 7.645 17.333 1.00 89.75 130 ASP A CA 1
ATOM 1019 C C . ASP A 1 130 ? -6.616 6.690 16.607 1.00 89.75 130 ASP A C 1
ATOM 1021 O O . ASP A 1 130 ? -6.872 5.492 16.459 1.00 89.75 130 ASP A O 1
ATOM 1025 N N . HIS A 1 131 ? -5.468 7.220 16.175 1.00 87.44 131 HIS A N 1
ATOM 1026 C CA . HIS A 1 131 ? -4.468 6.457 15.424 1.00 87.44 131 HIS A CA 1
ATOM 1027 C C . HIS A 1 131 ? -3.816 5.324 16.230 1.00 87.44 131 HIS A C 1
ATOM 1029 O O . HIS A 1 131 ? -3.408 4.316 15.650 1.00 87.44 131 HIS A O 1
ATOM 1035 N N . ALA A 1 132 ? -3.697 5.458 17.556 1.00 89.94 132 ALA A N 1
ATOM 1036 C CA . ALA A 1 132 ? -3.090 4.425 18.390 1.00 89.94 132 ALA A CA 1
ATOM 1037 C C . ALA A 1 132 ? -4.046 3.238 18.560 1.00 89.94 132 ALA A C 1
ATOM 1039 O O . ALA A 1 132 ? -3.632 2.083 18.429 1.00 89.94 132 ALA A O 1
ATOM 1040 N N . LEU A 1 133 ? -5.328 3.519 18.802 1.00 92.88 133 LEU A N 1
ATOM 1041 C CA . LEU A 1 133 ? -6.381 2.511 18.830 1.00 92.88 133 LEU A CA 1
ATOM 1042 C C . LEU A 1 133 ? -6.512 1.816 17.472 1.00 92.88 133 LEU A C 1
ATOM 1044 O O . LEU A 1 133 ? -6.590 0.586 17.418 1.00 92.88 133 LEU A O 1
ATOM 1048 N N . HIS A 1 134 ? -6.466 2.586 16.386 1.00 92.94 134 HIS A N 1
ATOM 1049 C CA . HIS A 1 134 ? -6.520 2.074 15.022 1.00 92.94 134 HIS A CA 1
ATOM 1050 C C . HIS A 1 134 ? -5.387 1.076 14.738 1.00 92.94 134 HIS A C 1
ATOM 1052 O O . HIS A 1 134 ? -5.648 -0.086 14.422 1.00 92.94 134 HIS A O 1
ATOM 1058 N N . ALA A 1 135 ? -4.133 1.472 14.982 1.00 92.31 135 ALA A N 1
ATOM 1059 C CA . ALA A 1 135 ? -2.970 0.602 14.799 1.00 92.31 135 ALA A CA 1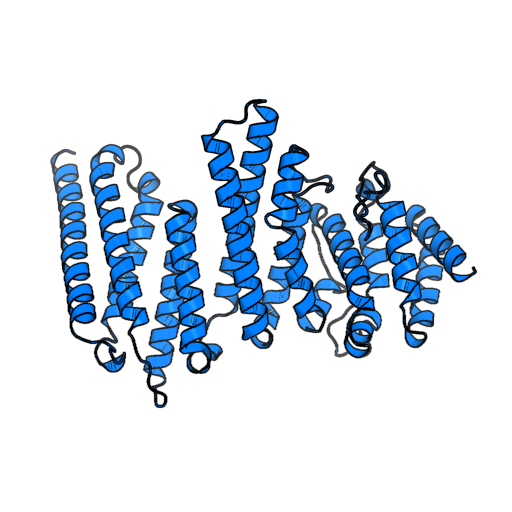
ATOM 1060 C C . ALA A 1 135 ? -3.030 -0.670 15.665 1.00 92.31 135 ALA A C 1
ATOM 1062 O O . ALA A 1 135 ? -2.714 -1.766 15.199 1.00 92.31 135 ALA A O 1
ATOM 1063 N N . ASN A 1 136 ? -3.456 -0.547 16.928 1.00 94.25 136 ASN A N 1
ATOM 1064 C CA . ASN A 1 136 ? -3.597 -1.690 17.835 1.00 94.25 136 ASN A CA 1
ATOM 1065 C C . ASN A 1 136 ? -4.681 -2.670 17.370 1.00 94.25 136 ASN A C 1
ATOM 1067 O O . ASN A 1 136 ? -4.492 -3.884 17.468 1.00 94.25 136 ASN A O 1
ATOM 1071 N N . THR A 1 137 ? -5.790 -2.152 16.843 1.00 95.56 137 THR A N 1
ATOM 1072 C CA . THR A 1 137 ? -6.889 -2.963 16.306 1.00 95.56 137 THR A CA 1
ATOM 1073 C C . THR A 1 137 ? -6.439 -3.712 15.054 1.00 95.56 137 THR A C 1
ATOM 1075 O O . THR A 1 137 ? -6.621 -4.924 14.976 1.00 95.56 137 THR A O 1
ATOM 1078 N N . TRP A 1 138 ? -5.737 -3.050 14.132 1.00 95.56 138 TRP A N 1
ATOM 1079 C CA . TRP A 1 138 ? -5.141 -3.708 12.966 1.00 95.56 138 TRP A CA 1
ATOM 1080 C C . TRP A 1 138 ? -4.137 -4.793 13.341 1.00 95.56 138 TRP A C 1
ATOM 1082 O O . TRP A 1 138 ? -4.211 -5.919 12.846 1.00 95.56 138 TRP A O 1
ATOM 1092 N N . LYS A 1 139 ? -3.219 -4.487 14.265 1.00 94.56 139 LYS A N 1
ATOM 1093 C CA . LYS A 1 139 ? -2.235 -5.457 14.764 1.00 94.56 139 LYS A CA 1
ATOM 1094 C C . LYS A 1 139 ? -2.919 -6.707 15.316 1.00 94.56 139 LYS A C 1
ATOM 1096 O O . LYS A 1 139 ? -2.444 -7.823 15.107 1.00 94.56 139 LYS A O 1
ATOM 1101 N N . PHE A 1 140 ? -4.034 -6.520 16.013 1.00 95.88 140 PHE A N 1
ATOM 1102 C CA . PHE A 1 140 ? -4.844 -7.608 16.532 1.00 95.88 140 PHE A CA 1
ATOM 1103 C C . PHE A 1 140 ? -5.537 -8.411 15.428 1.00 95.88 140 PHE A C 1
ATOM 1105 O O . PHE A 1 140 ? -5.438 -9.635 15.441 1.00 95.88 140 PHE A O 1
ATOM 1112 N N . ILE A 1 141 ? -6.172 -7.745 14.457 1.00 96.31 141 ILE A N 1
ATOM 1113 C CA . ILE A 1 141 ? -6.825 -8.389 13.305 1.00 96.31 141 ILE A CA 1
ATOM 1114 C C . ILE A 1 141 ? -5.835 -9.291 12.564 1.00 96.31 141 ILE A C 1
ATOM 1116 O O . ILE A 1 141 ? -6.106 -10.478 12.386 1.00 96.31 141 ILE A O 1
ATOM 1120 N N . ILE A 1 142 ? -4.657 -8.767 12.205 1.00 94.88 142 ILE A N 1
ATOM 1121 C CA . ILE A 1 142 ? -3.618 -9.543 11.514 1.00 94.88 142 ILE A CA 1
ATOM 1122 C C . ILE A 1 142 ? -3.190 -10.744 12.359 1.00 94.88 142 ILE A C 1
ATOM 1124 O O . ILE A 1 142 ? -3.125 -11.863 11.855 1.00 94.88 142 ILE A O 1
ATOM 1128 N N . ARG A 1 143 ? -2.966 -10.554 13.665 1.00 94.44 143 ARG A N 1
ATOM 1129 C CA . ARG A 1 143 ? -2.608 -11.657 14.566 1.00 94.44 143 ARG A CA 1
ATOM 1130 C C . ARG A 1 143 ? -3.685 -12.746 14.610 1.00 94.44 143 ARG A C 1
ATOM 1132 O O . ARG A 1 143 ? -3.334 -13.921 14.584 1.00 94.44 143 ARG A O 1
ATOM 1139 N N . GLN A 1 144 ? -4.966 -12.379 14.651 1.00 94.50 144 GLN A N 1
ATOM 1140 C CA . GLN A 1 144 ? -6.074 -13.340 14.652 1.00 94.50 144 GLN A CA 1
ATOM 1141 C C . GLN A 1 144 ? -6.198 -14.087 13.322 1.00 94.50 144 GLN A C 1
ATOM 1143 O O . GLN A 1 144 ? -6.372 -15.307 13.321 1.00 94.50 144 GLN A O 1
ATOM 1148 N N . ILE A 1 145 ? -6.030 -13.384 12.198 1.00 94.94 145 ILE A N 1
ATOM 1149 C CA . ILE A 1 145 ? -6.010 -13.997 10.866 1.00 94.94 145 ILE A CA 1
ATOM 1150 C C . ILE A 1 145 ? -4.919 -15.067 10.784 1.00 94.94 145 ILE A C 1
ATOM 1152 O O . ILE A 1 145 ? -5.170 -16.175 10.318 1.00 94.94 145 ILE A O 1
ATOM 1156 N N . LEU A 1 146 ? -3.718 -14.758 11.275 1.00 92.75 146 LEU A N 1
ATOM 1157 C CA . LEU A 1 146 ? -2.590 -15.687 11.250 1.00 92.75 146 LEU A CA 1
ATOM 1158 C C . LEU A 1 146 ? -2.774 -16.853 12.223 1.00 92.75 146 LEU A C 1
ATOM 1160 O O . LEU A 1 146 ? -2.520 -17.996 11.849 1.00 92.75 146 LEU A O 1
ATOM 1164 N N . LYS A 1 147 ? -3.272 -16.587 13.439 1.00 92.25 147 LYS A N 1
ATOM 1165 C CA . LYS A 1 147 ? -3.551 -17.613 14.458 1.00 92.25 147 LYS A CA 1
ATOM 1166 C C . LYS A 1 147 ? -4.493 -18.699 13.930 1.00 92.25 147 LYS A C 1
ATOM 1168 O O . LYS A 1 147 ? -4.290 -19.873 14.224 1.00 92.25 147 LYS A O 1
ATOM 1173 N N . HIS A 1 148 ? -5.496 -18.317 13.141 1.00 91.81 148 HIS A N 1
ATOM 1174 C CA . HIS A 1 148 ? -6.530 -19.227 12.639 1.00 91.81 148 HIS A CA 1
ATOM 1175 C C . HIS A 1 148 ? -6.438 -19.502 11.128 1.00 91.81 148 HIS A C 1
ATOM 1177 O O . HIS A 1 148 ? -7.366 -20.074 10.554 1.00 91.81 148 HIS A O 1
ATOM 1183 N N . LYS A 1 149 ? -5.315 -19.141 10.486 1.00 92.31 149 LYS A N 1
ATOM 1184 C CA . LYS A 1 149 ? -5.116 -19.145 9.024 1.00 92.31 149 LYS A CA 1
ATOM 1185 C C . LYS A 1 149 ? -5.617 -20.411 8.332 1.00 92.31 149 LYS A C 1
ATOM 1187 O O . LYS A 1 149 ? -6.315 -20.322 7.327 1.00 92.31 149 LYS A O 1
ATOM 1192 N N . SER A 1 150 ? -5.242 -21.583 8.844 1.00 91.50 150 SER A N 1
ATOM 1193 C CA . SER A 1 150 ? -5.564 -22.875 8.222 1.00 91.50 150 SER A CA 1
ATOM 1194 C C . SER A 1 150 ? -7.064 -23.152 8.128 1.00 91.50 150 SER A C 1
ATOM 1196 O O . SER A 1 150 ? -7.467 -23.901 7.244 1.00 91.50 150 SER A O 1
ATOM 1198 N N . LEU A 1 151 ? -7.865 -22.552 9.012 1.00 91.25 151 LEU A N 1
ATOM 1199 C CA . LEU A 1 151 ? -9.304 -22.782 9.118 1.00 91.25 151 LEU A CA 1
ATOM 1200 C C . LEU A 1 151 ? -10.117 -21.722 8.376 1.00 91.25 151 LEU A C 1
ATOM 1202 O O . LEU A 1 151 ? -11.107 -22.051 7.737 1.00 91.25 151 LEU A O 1
ATOM 1206 N N . ILE A 1 152 ? -9.718 -20.450 8.475 1.00 92.88 152 ILE A N 1
ATOM 1207 C CA . ILE A 1 152 ? -10.568 -19.336 8.030 1.00 92.88 152 ILE A CA 1
ATOM 1208 C C . ILE A 1 152 ? -10.203 -18.768 6.661 1.00 92.88 152 ILE A C 1
ATOM 1210 O O . ILE A 1 152 ? -10.990 -17.984 6.144 1.00 92.88 152 ILE A O 1
ATOM 1214 N N . LYS A 1 153 ? -9.040 -19.116 6.083 1.00 94.12 153 LYS A N 1
ATOM 1215 C CA . LYS A 1 153 ? -8.529 -18.498 4.842 1.00 94.12 153 LYS A CA 1
ATOM 1216 C C . LYS A 1 153 ? -9.600 -18.400 3.746 1.00 94.12 153 LYS A C 1
ATOM 1218 O O . LYS A 1 153 ? -9.851 -17.316 3.257 1.00 94.12 153 LYS A O 1
ATOM 1223 N N . ASP A 1 154 ? -10.337 -19.474 3.474 1.00 94.19 154 ASP A N 1
ATOM 1224 C CA . ASP A 1 154 ? -11.302 -19.514 2.367 1.00 94.19 154 ASP A CA 1
ATOM 1225 C C . ASP A 1 154 ? -12.612 -18.765 2.687 1.00 94.19 154 ASP A C 1
ATOM 1227 O O . ASP A 1 154 ? -13.415 -18.494 1.800 1.00 94.19 154 ASP A O 1
ATOM 1231 N N . SER A 1 155 ? -12.839 -18.419 3.960 1.00 94.00 155 SER A N 1
ATOM 1232 C CA . SER A 1 155 ? -14.003 -17.652 4.426 1.00 94.00 155 SER A CA 1
ATOM 1233 C C . SER A 1 155 ? -13.726 -16.152 4.555 1.00 94.00 155 SER A C 1
ATOM 1235 O O . SER A 1 155 ? -14.652 -15.386 4.822 1.00 94.00 155 SER A O 1
ATOM 1237 N N . LEU A 1 156 ? -12.469 -15.719 4.411 1.00 95.88 156 LEU A N 1
ATOM 1238 C CA . LEU A 1 156 ? -12.106 -14.313 4.519 1.00 95.88 156 LEU A CA 1
ATOM 1239 C C . LEU A 1 156 ? -12.401 -13.572 3.215 1.00 95.88 156 LEU A C 1
ATOM 1241 O O . LEU A 1 156 ? -11.957 -13.950 2.134 1.00 95.88 156 LEU A O 1
ATOM 1245 N N . LYS A 1 157 ? -13.053 -12.418 3.338 1.00 95.69 157 LYS A N 1
ATOM 1246 C CA . LYS A 1 157 ? -13.070 -11.382 2.298 1.00 95.69 157 LYS A CA 1
ATOM 1247 C C . LYS A 1 157 ? -11.689 -10.729 2.169 1.00 95.69 157 LYS A C 1
ATOM 1249 O O . LYS A 1 157 ? -11.423 -9.674 2.746 1.00 95.69 157 LYS A O 1
ATOM 1254 N N . HIS A 1 158 ? -10.790 -11.395 1.449 1.00 95.56 158 HIS A N 1
ATOM 1255 C CA . HIS A 1 158 ? -9.413 -10.944 1.234 1.00 95.56 158 HIS A CA 1
ATOM 1256 C C . HIS A 1 158 ? -9.336 -9.564 0.572 1.00 95.56 158 HIS A C 1
ATOM 1258 O O . HIS A 1 158 ? -8.498 -8.755 0.967 1.00 95.56 158 HIS A O 1
ATOM 1264 N N . SER A 1 159 ? -10.243 -9.274 -0.367 1.00 94.69 159 SER A N 1
ATOM 1265 C CA . SER A 1 159 ? -10.371 -7.967 -1.023 1.00 94.69 159 SER A CA 1
ATOM 1266 C C . SER A 1 159 ? -10.538 -6.828 -0.020 1.00 94.69 159 SER A C 1
ATOM 1268 O O . SER A 1 159 ? -9.853 -5.818 -0.131 1.00 94.69 159 SER A O 1
ATOM 1270 N N . ASP A 1 160 ? -11.398 -7.006 0.984 1.00 95.00 160 ASP A N 1
ATOM 1271 C CA . ASP A 1 160 ? -11.758 -5.959 1.945 1.00 95.00 160 ASP A CA 1
ATOM 1272 C C . ASP A 1 160 ? -10.600 -5.690 2.912 1.00 95.00 160 ASP A C 1
ATOM 1274 O O . ASP A 1 160 ? -10.281 -4.543 3.213 1.00 95.00 160 ASP A O 1
ATOM 1278 N N . ILE A 1 161 ? -9.929 -6.753 3.370 1.00 96.19 161 ILE A N 1
ATOM 1279 C CA . ILE A 1 161 ? -8.753 -6.648 4.248 1.00 96.19 161 ILE A CA 1
ATOM 1280 C C . ILE A 1 161 ? -7.613 -5.942 3.513 1.00 96.19 161 ILE A C 1
ATOM 1282 O O . ILE A 1 161 ? -6.972 -5.046 4.061 1.00 96.19 161 ILE A O 1
ATOM 1286 N N . PHE A 1 162 ? -7.369 -6.351 2.269 1.00 95.44 162 PHE A N 1
ATOM 1287 C CA . PHE A 1 162 ? -6.346 -5.754 1.427 1.00 95.44 162 PHE A CA 1
ATOM 1288 C C . PHE A 1 162 ? -6.662 -4.284 1.130 1.00 95.44 162 PHE A C 1
ATOM 1290 O O . PHE A 1 162 ? -5.791 -3.427 1.278 1.00 95.44 162 PHE A O 1
ATOM 1297 N N . SER A 1 163 ? -7.926 -3.990 0.807 1.00 95.56 163 SER A N 1
ATOM 1298 C CA . SER A 1 163 ? -8.407 -2.634 0.552 1.00 95.56 163 SER A CA 1
ATOM 1299 C C . SER A 1 163 ? -8.218 -1.724 1.750 1.00 95.56 163 SER A C 1
ATOM 1301 O O . SER A 1 163 ? -7.651 -0.647 1.596 1.00 95.56 163 SER A O 1
ATOM 1303 N N . GLY A 1 164 ? -8.609 -2.178 2.944 1.00 95.62 164 GLY A N 1
ATOM 1304 C CA . GLY A 1 164 ? -8.436 -1.405 4.171 1.00 95.62 164 GLY A CA 1
ATOM 1305 C C . GLY A 1 164 ? -6.972 -1.033 4.415 1.00 95.62 164 GLY A C 1
ATOM 1306 O O . GLY A 1 164 ? -6.670 0.128 4.663 1.00 95.62 164 GLY A O 1
ATOM 1307 N N . LEU A 1 165 ? -6.040 -1.981 4.246 1.00 96.69 165 LEU A N 1
ATOM 1308 C CA . LEU A 1 165 ? -4.606 -1.691 4.375 1.00 96.69 165 LEU A CA 1
ATOM 1309 C C . LEU A 1 165 ? -4.119 -0.670 3.335 1.00 96.69 165 LEU A C 1
ATOM 1311 O O . LEU A 1 165 ? -3.364 0.235 3.684 1.00 96.69 165 LEU A O 1
ATOM 1315 N N . CYS A 1 166 ? -4.534 -0.800 2.073 1.00 97.19 166 CYS A N 1
ATOM 1316 C CA . CYS A 1 166 ? -4.193 0.151 1.012 1.00 97.19 166 CYS A CA 1
ATOM 1317 C C . CYS A 1 166 ? -4.731 1.563 1.300 1.00 97.19 166 CYS A C 1
ATOM 1319 O O . CYS A 1 166 ? -3.988 2.539 1.191 1.00 97.19 166 CYS A O 1
ATOM 1321 N N . GLU A 1 167 ? -5.999 1.675 1.696 1.00 96.00 167 GLU A N 1
ATOM 1322 C CA . GLU A 1 167 ? -6.645 2.942 2.050 1.00 96.00 167 GLU A CA 1
ATOM 1323 C C . GLU A 1 167 ? -5.969 3.602 3.256 1.00 96.00 167 GLU A C 1
ATOM 1325 O O . GLU A 1 167 ? -5.675 4.798 3.224 1.00 96.00 167 GLU A O 1
ATOM 1330 N N . ASP A 1 168 ? -5.634 2.825 4.285 1.00 95.88 168 ASP A N 1
ATOM 1331 C CA . ASP A 1 168 ? -4.979 3.334 5.489 1.00 95.88 168 ASP A CA 1
ATOM 1332 C C . ASP A 1 168 ? -3.535 3.785 5.238 1.00 95.88 168 ASP A C 1
ATOM 1334 O O . ASP A 1 168 ? -3.077 4.763 5.845 1.00 95.88 168 ASP A O 1
ATOM 1338 N N . ILE A 1 169 ? -2.820 3.122 4.319 1.00 97.12 169 ILE A N 1
ATOM 1339 C CA . ILE A 1 169 ? -1.519 3.593 3.825 1.00 97.12 169 ILE A CA 1
ATOM 1340 C C . ILE A 1 169 ? -1.685 4.955 3.153 1.00 97.12 169 ILE A C 1
ATOM 1342 O O . ILE A 1 169 ? -0.965 5.889 3.508 1.00 97.12 169 ILE A O 1
ATOM 1346 N N . LEU A 1 170 ? -2.622 5.082 2.208 1.00 96.88 170 LEU A N 1
ATOM 1347 C CA . LEU A 1 170 ? -2.845 6.321 1.458 1.00 96.88 170 LEU A CA 1
ATOM 1348 C C . LEU A 1 170 ? -3.246 7.472 2.380 1.00 96.88 170 LEU A C 1
ATOM 1350 O O . LEU A 1 170 ? -2.659 8.551 2.307 1.00 96.88 170 LEU A O 1
ATOM 1354 N N . PHE A 1 171 ? -4.190 7.229 3.290 1.00 94.69 171 PHE A N 1
ATOM 1355 C CA . PHE A 1 171 ? -4.657 8.221 4.251 1.00 94.69 171 PHE A CA 1
ATOM 1356 C C . PHE A 1 171 ? -3.526 8.698 5.171 1.00 94.69 171 PHE A C 1
ATOM 1358 O O . PHE A 1 171 ? -3.296 9.902 5.323 1.00 94.69 171 PHE A O 1
ATOM 1365 N N . SER A 1 172 ? -2.770 7.759 5.749 1.00 94.62 172 SER A N 1
ATOM 1366 C CA . SER A 1 172 ? -1.644 8.088 6.630 1.00 94.62 172 SER A CA 1
ATOM 1367 C C . SER A 1 172 ? -0.546 8.830 5.865 1.00 94.62 172 SER A C 1
ATOM 1369 O O . SER A 1 172 ? 0.013 9.808 6.362 1.00 94.62 172 SER A O 1
ATOM 1371 N N . PHE A 1 173 ? -0.259 8.418 4.630 1.00 96.81 173 PHE A N 1
ATOM 1372 C CA . PHE A 1 173 ? 0.735 9.064 3.782 1.00 96.81 173 PHE A CA 1
ATOM 1373 C C . PHE A 1 173 ? 0.332 10.496 3.414 1.00 96.81 173 PHE A C 1
ATOM 1375 O O . PHE A 1 173 ? 1.140 11.414 3.553 1.00 96.81 173 PHE A O 1
ATOM 1382 N N . GLN A 1 174 ? -0.926 10.720 3.036 1.00 95.75 174 GLN A N 1
ATOM 1383 C CA . GLN A 1 174 ? -1.440 12.056 2.746 1.00 95.75 174 GLN A CA 1
ATOM 1384 C C . GLN A 1 174 ? -1.360 12.972 3.974 1.00 95.75 174 GLN A C 1
ATOM 1386 O O . GLN A 1 174 ? -0.876 14.098 3.866 1.00 95.75 174 GLN A O 1
ATOM 1391 N N . SER A 1 175 ? -1.765 12.479 5.150 1.00 93.62 175 SER A N 1
ATOM 1392 C CA . SER A 1 175 ? -1.630 13.217 6.413 1.00 93.62 175 SER A CA 1
ATOM 1393 C C . SER A 1 175 ? -0.167 13.579 6.704 1.00 93.62 175 SER A C 1
ATOM 1395 O O . SER A 1 175 ? 0.144 14.711 7.079 1.00 93.62 175 SER A O 1
ATOM 1397 N N . CYS A 1 176 ? 0.753 12.642 6.461 1.00 94.69 176 CYS A N 1
ATOM 1398 C CA . CYS A 1 176 ? 2.188 12.856 6.617 1.00 94.69 176 CYS A CA 1
ATOM 1399 C C . CYS A 1 176 ? 2.717 13.967 5.696 1.00 94.69 176 CYS A C 1
ATOM 1401 O O . CYS A 1 176 ? 3.492 14.815 6.142 1.00 94.69 176 CYS A O 1
ATOM 1403 N N . LEU A 1 177 ? 2.301 13.979 4.426 1.00 95.38 177 LEU A N 1
ATOM 1404 C CA . LEU A 1 177 ? 2.713 15.002 3.465 1.00 95.38 177 LEU A CA 1
ATOM 1405 C C . LEU A 1 177 ? 2.171 16.388 3.825 1.00 95.38 177 LEU A C 1
ATOM 1407 O O . LEU A 1 177 ? 2.924 17.357 3.782 1.00 95.38 177 LEU A O 1
ATOM 1411 N N . GLN A 1 178 ? 0.904 16.478 4.236 1.00 94.00 178 GLN A N 1
ATOM 1412 C CA . GLN A 1 178 ? 0.286 17.742 4.648 1.00 94.00 178 GLN A CA 1
ATOM 1413 C C . GLN A 1 178 ? 1.002 18.362 5.855 1.00 94.00 178 GLN A C 1
ATOM 1415 O O . GLN A 1 178 ? 1.281 19.560 5.858 1.00 94.00 178 GLN A O 1
ATOM 1420 N N . LEU A 1 179 ? 1.370 17.550 6.853 1.00 93.25 179 LEU A N 1
ATOM 1421 C CA . LEU A 1 179 ? 2.163 18.012 7.998 1.00 93.25 179 LEU A CA 1
ATOM 1422 C C . LEU A 1 179 ? 3.552 18.504 7.565 1.00 93.25 179 LEU A C 1
ATOM 1424 O O . LEU A 1 179 ? 4.009 19.554 8.017 1.00 93.25 179 LEU A O 1
ATOM 1428 N N . ALA A 1 180 ? 4.225 17.764 6.679 1.00 93.88 180 ALA A N 1
ATOM 1429 C CA . ALA A 1 180 ? 5.549 18.129 6.179 1.00 93.88 180 ALA A CA 1
ATOM 1430 C C . ALA A 1 180 ? 5.545 19.429 5.361 1.00 93.88 180 ALA A C 1
ATOM 1432 O O . ALA A 1 180 ? 6.488 20.220 5.467 1.00 93.88 180 ALA A O 1
ATOM 1433 N N . GLU A 1 181 ? 4.505 19.648 4.556 1.00 94.00 181 GLU A N 1
ATOM 1434 C CA . GLU A 1 181 ? 4.310 20.873 3.781 1.00 94.00 181 GLU A CA 1
ATOM 1435 C C . GLU A 1 181 ? 4.006 22.053 4.705 1.00 94.00 181 GLU A C 1
ATOM 1437 O O . GLU A 1 181 ? 4.673 23.085 4.616 1.00 94.00 181 GLU A O 1
ATOM 1442 N N . HIS A 1 182 ? 3.083 21.881 5.656 1.00 91.75 182 HIS A N 1
ATOM 1443 C CA . HIS A 1 182 ? 2.742 22.914 6.631 1.00 91.75 182 HIS A CA 1
ATOM 1444 C C . HIS A 1 182 ? 3.975 23.394 7.410 1.00 91.75 182 HIS A C 1
ATOM 1446 O O . HIS A 1 182 ? 4.225 24.596 7.477 1.00 91.75 182 HIS A O 1
ATOM 1452 N N . MET A 1 183 ? 4.800 22.467 7.915 1.00 92.62 183 MET A N 1
ATOM 1453 C CA . MET A 1 183 ? 6.043 22.799 8.626 1.00 92.62 183 MET A CA 1
ATOM 1454 C C . MET A 1 183 ? 7.065 23.536 7.744 1.00 92.62 183 MET A C 1
ATOM 1456 O O . MET A 1 183 ? 7.846 24.342 8.249 1.00 92.62 183 MET A O 1
ATOM 1460 N N . LYS A 1 184 ? 7.088 23.277 6.429 1.00 89.81 184 LYS A N 1
ATOM 1461 C CA . LYS A 1 184 ? 7.964 24.008 5.501 1.00 89.81 184 LYS A CA 1
ATOM 1462 C C . LYS A 1 184 ? 7.445 25.419 5.233 1.00 89.81 184 LYS A C 1
ATOM 1464 O O . LYS A 1 184 ? 8.237 26.358 5.238 1.00 89.81 184 LYS A O 1
ATOM 1469 N N . LEU A 1 185 ? 6.142 25.569 4.997 1.00 89.12 185 LEU A N 1
ATOM 1470 C CA . LEU A 1 185 ? 5.520 26.855 4.674 1.00 89.12 185 LEU A CA 1
ATOM 1471 C C . LEU A 1 185 ? 5.488 27.810 5.874 1.00 89.12 185 LEU A C 1
ATOM 1473 O O . LEU A 1 185 ? 5.687 29.009 5.699 1.00 89.12 185 LEU A O 1
ATOM 1477 N N . SER A 1 186 ? 5.282 27.293 7.088 1.00 86.75 186 SER A N 1
ATOM 1478 C CA . SER A 1 186 ? 5.283 28.092 8.320 1.00 86.75 186 SER A CA 1
ATOM 1479 C C . SER A 1 186 ? 6.682 28.560 8.740 1.00 86.75 186 SER A C 1
ATOM 1481 O O . SER A 1 186 ? 6.811 29.407 9.626 1.00 86.75 186 SER A O 1
ATOM 1483 N N . GLY A 1 187 ? 7.741 27.976 8.165 1.00 78.00 187 GLY A N 1
ATOM 1484 C CA . GLY A 1 187 ? 9.133 28.220 8.552 1.00 78.00 187 GLY A CA 1
ATOM 1485 C C . GLY A 1 187 ? 9.464 27.834 10.000 1.00 78.00 187 GLY A C 1
ATOM 1486 O O . GLY A 1 187 ? 10.565 28.127 10.464 1.00 78.00 187 GLY A O 1
ATOM 1487 N N . THR A 1 188 ? 8.533 27.193 10.719 1.00 71.94 188 THR A N 1
ATOM 1488 C CA . THR A 1 188 ? 8.643 26.896 12.150 1.00 71.94 188 THR A CA 1
ATOM 1489 C C . THR A 1 188 ? 8.269 25.438 12.393 1.00 71.94 188 THR A C 1
ATOM 1491 O O . THR A 1 188 ? 7.141 25.019 12.141 1.00 71.94 188 THR A O 1
ATOM 1494 N N . GLN A 1 189 ? 9.223 24.652 12.891 1.00 72.62 189 GLN A N 1
ATOM 1495 C CA . GLN A 1 189 ? 9.006 23.248 13.226 1.00 72.62 189 GLN A CA 1
ATOM 1496 C C . GLN A 1 189 ? 8.593 23.136 14.695 1.00 72.62 189 GLN A C 1
ATOM 1498 O O . GLN A 1 189 ? 9.436 23.067 15.593 1.00 72.62 189 GLN A O 1
ATOM 1503 N N . GLU A 1 190 ? 7.287 23.148 14.957 1.00 78.12 190 GLU A N 1
ATOM 1504 C CA . GLU A 1 190 ? 6.791 22.909 16.308 1.00 78.12 190 GLU A CA 1
ATOM 1505 C C . GLU A 1 190 ? 7.107 21.470 16.747 1.00 78.12 190 GLU A C 1
ATOM 1507 O O . GLU A 1 190 ? 6.894 20.499 16.018 1.00 78.12 190 GLU A O 1
ATOM 1512 N N . ILE A 1 191 ? 7.611 21.311 17.976 1.00 83.25 191 ILE A N 1
ATOM 1513 C CA . ILE A 1 191 ? 8.009 20.001 18.526 1.00 83.25 191 ILE A CA 1
ATOM 1514 C C . ILE A 1 191 ? 6.831 19.011 18.527 1.00 83.25 191 ILE A C 1
ATOM 1516 O O . ILE A 1 191 ? 7.035 17.799 18.422 1.00 83.25 191 ILE A O 1
ATOM 1520 N N . ILE A 1 192 ? 5.604 19.513 18.685 1.00 86.00 192 ILE A N 1
ATOM 1521 C CA . ILE A 1 192 ? 4.386 18.698 18.697 1.00 86.00 192 ILE A CA 1
ATOM 1522 C C . ILE A 1 192 ? 4.089 18.182 17.286 1.00 86.00 192 ILE A C 1
ATOM 1524 O O . ILE A 1 192 ? 4.003 16.965 17.113 1.00 86.00 192 ILE A O 1
ATOM 1528 N N . ASP A 1 193 ? 4.032 19.066 16.291 1.00 87.75 193 ASP A N 1
ATOM 1529 C CA . ASP A 1 193 ? 3.775 18.715 14.888 1.00 87.75 193 ASP A CA 1
ATOM 1530 C C . ASP A 1 193 ? 4.809 17.732 14.349 1.00 87.75 193 ASP A C 1
ATOM 1532 O O . ASP A 1 193 ? 4.456 16.725 13.732 1.00 87.75 193 ASP A O 1
ATOM 1536 N N . TYR A 1 194 ? 6.086 17.939 14.680 1.00 91.00 194 TYR A N 1
ATOM 1537 C CA . TYR A 1 194 ? 7.132 17.008 14.278 1.00 91.00 194 TYR A CA 1
ATOM 1538 C C . TYR A 1 194 ? 6.955 15.618 14.907 1.00 91.00 194 TYR A C 1
ATOM 1540 O O . TYR A 1 194 ? 7.109 14.596 14.238 1.00 91.00 194 TYR A O 1
ATOM 1548 N N . LYS A 1 195 ? 6.565 15.539 16.186 1.00 92.19 195 LYS A N 1
ATOM 1549 C CA . LYS A 1 195 ? 6.258 14.248 16.826 1.00 92.19 195 LYS A CA 1
ATOM 1550 C C . LYS A 1 195 ? 5.052 13.563 16.189 1.00 92.19 195 LYS A C 1
ATOM 1552 O O . LYS A 1 195 ? 5.039 12.332 16.127 1.00 92.19 195 LYS A O 1
ATOM 1557 N N . ILE A 1 196 ? 4.044 14.321 15.755 1.00 91.44 196 ILE A N 1
ATOM 1558 C CA . ILE A 1 196 ? 2.885 13.779 15.035 1.00 91.44 196 ILE A CA 1
ATOM 1559 C C . ILE A 1 196 ? 3.346 13.231 13.683 1.00 91.44 196 ILE A C 1
ATOM 1561 O O . ILE A 1 196 ? 3.125 12.054 13.420 1.00 91.44 196 ILE A O 1
ATOM 1565 N N . PHE A 1 197 ? 4.096 14.011 12.905 1.00 94.38 197 PHE A N 1
ATOM 1566 C CA . PHE A 1 197 ? 4.700 13.587 11.640 1.00 94.38 197 PHE A CA 1
ATOM 1567 C C . PHE A 1 197 ? 5.475 12.263 11.770 1.00 94.38 197 PHE A C 1
ATOM 1569 O O . PHE A 1 197 ? 5.197 11.299 11.055 1.00 94.38 197 PHE A O 1
ATOM 1576 N N . GLN A 1 198 ? 6.369 12.150 12.758 1.00 94.06 198 GLN A N 1
ATOM 1577 C CA . GLN A 1 198 ? 7.127 10.917 13.001 1.00 94.06 198 GLN A CA 1
ATOM 1578 C C . GLN A 1 198 ? 6.248 9.716 13.364 1.00 94.06 198 GLN A C 1
ATOM 1580 O O . GLN A 1 198 ? 6.567 8.572 13.024 1.00 94.06 198 GLN A O 1
ATOM 1585 N N . ARG A 1 199 ? 5.154 9.943 14.101 1.00 93.06 199 ARG A N 1
ATOM 1586 C CA . ARG A 1 199 ? 4.182 8.889 14.421 1.00 93.06 199 ARG A CA 1
ATOM 1587 C C . ARG A 1 199 ? 3.432 8.450 13.169 1.00 93.06 199 ARG A C 1
ATOM 1589 O O . ARG A 1 199 ? 3.284 7.246 12.976 1.00 93.06 199 ARG A O 1
ATOM 1596 N N . THR A 1 200 ? 3.041 9.386 12.309 1.00 94.00 200 THR A N 1
ATOM 1597 C CA . THR A 1 200 ? 2.355 9.093 11.048 1.00 94.00 200 THR A CA 1
ATOM 1598 C C . THR A 1 200 ? 3.250 8.297 10.097 1.00 94.00 200 THR A C 1
ATOM 1600 O O . THR A 1 200 ? 2.809 7.280 9.574 1.00 94.00 200 THR A O 1
ATOM 1603 N N . ILE A 1 201 ? 4.542 8.631 9.971 1.00 95.94 201 ILE A N 1
ATOM 1604 C CA . ILE A 1 201 ? 5.502 7.815 9.196 1.00 95.94 201 ILE A CA 1
ATOM 1605 C C . ILE A 1 201 ? 5.573 6.377 9.722 1.00 95.94 201 ILE A C 1
ATOM 1607 O O . ILE A 1 201 ? 5.533 5.415 8.952 1.00 95.94 201 ILE A O 1
ATOM 1611 N N . LYS A 1 202 ? 5.677 6.208 11.047 1.00 95.00 202 LYS A N 1
ATOM 1612 C CA . LYS A 1 202 ? 5.703 4.873 11.669 1.00 95.00 202 LYS A CA 1
ATOM 1613 C C . LYS A 1 202 ? 4.418 4.097 11.392 1.00 95.00 202 LYS A C 1
ATOM 1615 O O . LYS A 1 202 ? 4.485 2.878 11.242 1.00 95.00 202 LYS A O 1
ATOM 1620 N N . LEU A 1 203 ? 3.285 4.789 11.316 1.00 94.19 203 LEU A N 1
ATOM 1621 C CA . LEU A 1 203 ? 1.999 4.201 10.979 1.00 94.19 203 LEU A CA 1
ATOM 1622 C C . LEU A 1 203 ? 1.962 3.735 9.513 1.00 94.19 203 LEU A C 1
ATOM 1624 O O . LEU A 1 203 ? 1.641 2.574 9.270 1.00 94.19 203 LEU A O 1
ATOM 1628 N N . CYS A 1 204 ? 2.413 4.562 8.560 1.00 96.56 204 CYS A N 1
ATOM 1629 C CA . CYS A 1 204 ? 2.555 4.160 7.154 1.00 96.56 204 CYS A CA 1
ATOM 1630 C C . CYS A 1 204 ? 3.433 2.907 7.013 1.00 96.56 204 CYS A C 1
ATOM 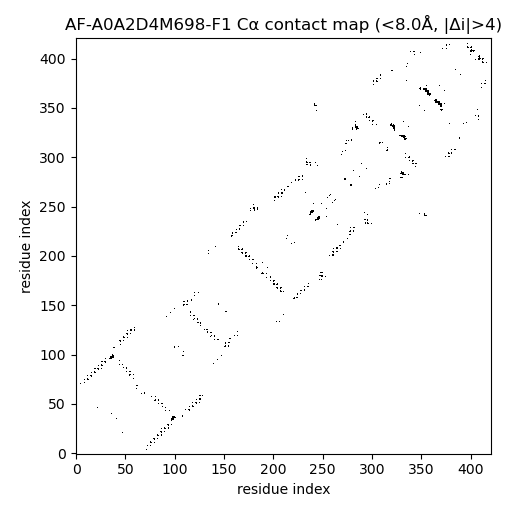1632 O O . CYS A 1 204 ? 3.057 1.939 6.351 1.00 96.56 204 CYS A O 1
ATOM 16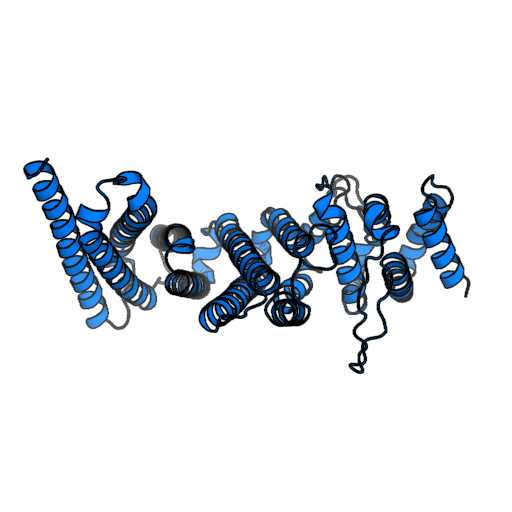34 N N . ARG A 1 205 ? 4.589 2.887 7.695 1.00 96.62 205 ARG A N 1
ATOM 1635 C CA . ARG A 1 205 ? 5.490 1.724 7.722 1.00 96.62 205 ARG A CA 1
ATOM 1636 C C . ARG A 1 205 ? 4.807 0.483 8.289 1.00 96.62 205 ARG A C 1
ATOM 1638 O O . ARG A 1 205 ? 4.984 -0.611 7.761 1.00 96.62 205 ARG A O 1
ATOM 1645 N N . PHE A 1 206 ? 4.059 0.634 9.380 1.00 96.06 206 PHE A N 1
ATOM 1646 C CA . PHE A 1 206 ? 3.331 -0.471 9.995 1.00 96.06 206 PHE A CA 1
ATOM 1647 C C . PHE A 1 206 ? 2.328 -1.095 9.017 1.00 96.06 206 PHE A C 1
ATOM 1649 O O . PHE A 1 206 ? 2.306 -2.322 8.885 1.00 96.06 206 PHE A O 1
ATOM 1656 N N . PHE A 1 207 ? 1.553 -0.281 8.297 1.00 96.81 207 PHE A N 1
ATOM 1657 C CA . PHE A 1 207 ? 0.602 -0.793 7.313 1.00 96.81 207 PHE A CA 1
ATOM 1658 C C . PHE A 1 207 ? 1.293 -1.431 6.108 1.00 96.81 207 PHE A C 1
ATOM 1660 O O . PHE A 1 207 ? 0.927 -2.545 5.742 1.00 96.81 207 PHE A O 1
ATOM 1667 N N . ALA A 1 208 ? 2.353 -0.822 5.563 1.00 97.44 208 ALA A N 1
ATOM 1668 C CA . ALA A 1 208 ? 3.138 -1.427 4.482 1.00 97.44 208 ALA A CA 1
ATOM 1669 C C . ALA A 1 208 ? 3.731 -2.787 4.886 1.00 97.44 208 ALA A C 1
ATOM 1671 O O . ALA A 1 208 ? 3.642 -3.759 4.141 1.00 97.44 208 ALA A O 1
ATOM 1672 N N . ASN A 1 209 ? 4.270 -2.902 6.102 1.00 96.38 209 ASN A N 1
ATOM 1673 C CA . ASN A 1 209 ? 4.794 -4.171 6.613 1.00 96.38 209 ASN A CA 1
ATOM 1674 C C . ASN A 1 209 ? 3.690 -5.210 6.858 1.00 96.38 209 ASN A C 1
ATOM 1676 O O . ASN A 1 209 ? 3.905 -6.405 6.651 1.00 96.38 209 ASN A O 1
ATOM 1680 N N . SER A 1 210 ? 2.507 -4.769 7.286 1.00 95.44 210 SER A N 1
ATOM 1681 C CA . SER A 1 210 ? 1.342 -5.645 7.444 1.00 95.44 210 SER A CA 1
ATOM 1682 C C . SER A 1 210 ? 0.864 -6.163 6.087 1.00 95.44 210 SER A C 1
ATOM 1684 O O . SER A 1 210 ? 0.610 -7.358 5.945 1.00 95.44 210 SER A O 1
ATOM 1686 N N . LEU A 1 211 ? 0.840 -5.296 5.073 1.00 96.25 211 LEU A N 1
ATOM 1687 C CA . LEU A 1 211 ? 0.525 -5.642 3.690 1.00 96.25 211 LEU A CA 1
ATOM 1688 C C . LEU A 1 211 ? 1.550 -6.621 3.107 1.00 96.25 211 LEU A C 1
ATOM 1690 O O . LEU A 1 211 ? 1.163 -7.636 2.539 1.00 96.25 211 LEU A O 1
ATOM 1694 N N . MET A 1 212 ? 2.847 -6.386 3.331 1.00 95.81 212 MET A N 1
ATOM 1695 C CA . MET A 1 212 ? 3.930 -7.306 2.963 1.00 95.81 212 MET A CA 1
ATOM 1696 C C . MET A 1 212 ? 3.700 -8.705 3.538 1.00 95.81 212 MET A C 1
ATOM 1698 O O . MET A 1 212 ? 3.781 -9.709 2.829 1.00 95.81 212 MET A O 1
ATOM 1702 N N . HIS A 1 213 ? 3.418 -8.776 4.839 1.00 93.88 213 HIS A N 1
ATOM 1703 C CA . HIS A 1 213 ? 3.149 -10.043 5.505 1.00 93.88 213 HIS A CA 1
ATOM 1704 C C . HIS A 1 213 ? 1.911 -10.723 4.913 1.00 93.88 213 HIS A C 1
ATOM 1706 O O . HIS A 1 213 ? 1.910 -11.930 4.686 1.00 93.88 213 HIS A O 1
ATOM 1712 N N . TYR A 1 214 ? 0.860 -9.955 4.629 1.00 94.56 214 TYR A N 1
ATOM 1713 C CA . TYR A 1 214 ? -0.358 -10.482 4.031 1.00 94.56 214 TYR A CA 1
ATOM 1714 C C . TYR A 1 214 ? -0.120 -11.037 2.620 1.00 94.56 214 TYR A C 1
ATOM 1716 O O . TYR A 1 214 ? -0.546 -12.151 2.325 1.00 94.56 214 TYR A O 1
ATOM 1724 N N . ILE A 1 215 ? 0.635 -10.313 1.785 1.00 95.06 215 ILE A N 1
ATOM 1725 C CA . ILE A 1 215 ? 1.026 -10.747 0.437 1.00 95.06 215 ILE A CA 1
ATOM 1726 C C . ILE A 1 215 ? 1.773 -12.072 0.488 1.00 95.06 215 ILE A C 1
ATOM 1728 O O . ILE A 1 215 ? 1.439 -12.965 -0.283 1.00 95.06 215 ILE A O 1
ATOM 1732 N N . LYS A 1 216 ? 2.733 -12.234 1.404 1.00 94.00 216 LYS A N 1
ATOM 1733 C CA . LYS A 1 216 ? 3.505 -13.480 1.540 1.00 94.00 216 LYS A CA 1
ATOM 1734 C C . LYS A 1 216 ? 2.646 -14.670 1.961 1.00 94.00 216 LYS A C 1
ATOM 1736 O O . LYS A 1 216 ? 2.865 -15.782 1.498 1.00 94.00 216 LYS A O 1
ATOM 1741 N N . GLU A 1 217 ? 1.676 -14.445 2.841 1.00 93.62 217 GLU A N 1
ATOM 1742 C CA . GLU A 1 217 ? 0.881 -15.527 3.421 1.00 93.62 217 GLU A CA 1
ATOM 1743 C C . GLU A 1 217 ? -0.330 -15.930 2.571 1.00 93.62 217 GLU A C 1
ATOM 1745 O O . GLU A 1 217 ? -0.767 -17.083 2.666 1.00 93.62 217 GLU A O 1
ATOM 1750 N N . PHE A 1 218 ? -0.872 -15.002 1.775 1.00 94.75 218 PHE A N 1
ATOM 1751 C CA . PHE A 1 218 ? -2.154 -15.146 1.077 1.00 94.75 218 PHE A CA 1
ATOM 1752 C C . PHE A 1 218 ? -2.088 -14.819 -0.422 1.00 94.75 218 PHE A C 1
ATOM 1754 O O . PHE A 1 218 ? -3.127 -14.552 -1.013 1.00 94.75 218 PHE A O 1
ATOM 1761 N N . THR A 1 219 ? -0.909 -14.868 -1.059 1.00 93.56 219 THR A N 1
ATOM 1762 C CA . THR A 1 219 ? -0.702 -14.481 -2.474 1.00 93.56 219 THR A CA 1
ATOM 1763 C C . THR A 1 219 ? -1.774 -15.021 -3.429 1.00 93.56 219 THR A C 1
ATOM 1765 O O . THR A 1 219 ? -2.285 -14.282 -4.264 1.00 93.56 219 THR A O 1
ATOM 1768 N N . SER A 1 220 ? -2.172 -16.290 -3.279 1.00 93.50 220 SER A N 1
ATOM 1769 C CA . SER A 1 220 ? -3.168 -16.941 -4.144 1.00 93.50 220 SER A CA 1
ATOM 1770 C C . SER A 1 220 ? -4.559 -16.298 -4.111 1.00 93.50 220 SER A C 1
ATOM 1772 O O . SER A 1 220 ? -5.324 -16.486 -5.048 1.00 93.50 220 SER A O 1
ATOM 1774 N N . PHE A 1 221 ? -4.889 -15.549 -3.058 1.00 94.62 221 PHE A N 1
ATOM 1775 C CA . PHE A 1 221 ? -6.179 -14.876 -2.885 1.00 94.62 221 PHE A CA 1
ATOM 1776 C C . PHE A 1 221 ? -6.164 -13.414 -3.356 1.00 94.62 221 PHE A C 1
ATOM 1778 O O . PHE A 1 221 ? -7.163 -12.716 -3.211 1.00 94.62 221 PHE A O 1
ATOM 1785 N N . LEU A 1 222 ? -5.037 -12.927 -3.889 1.00 93.81 222 LEU A N 1
ATOM 1786 C CA . LEU A 1 222 ? -4.836 -11.508 -4.213 1.00 93.81 222 LEU A CA 1
ATOM 1787 C C . LEU A 1 222 ? -5.001 -11.170 -5.695 1.00 93.81 222 LEU A C 1
ATOM 1789 O O . LEU A 1 222 ? -4.690 -10.049 -6.087 1.00 93.81 222 LEU A O 1
ATOM 1793 N N . VAL A 1 223 ? -5.479 -12.114 -6.509 1.00 93.75 223 VAL A N 1
ATOM 1794 C CA . VAL A 1 223 ? -5.643 -11.943 -7.963 1.00 93.75 223 VAL A CA 1
ATOM 1795 C C . VAL A 1 223 ? -6.439 -10.671 -8.278 1.00 93.75 223 VAL A C 1
ATOM 1797 O O . VAL A 1 223 ? -5.966 -9.817 -9.024 1.00 93.75 223 VAL A O 1
ATOM 1800 N N . ASP A 1 224 ? -7.588 -10.496 -7.623 1.00 92.38 224 ASP A N 1
ATOM 1801 C CA . ASP A 1 224 ? -8.486 -9.357 -7.856 1.00 92.38 224 ASP A CA 1
ATOM 1802 C C . ASP A 1 224 ? -8.000 -8.055 -7.192 1.00 92.38 224 ASP A C 1
ATOM 1804 O O . ASP A 1 224 ? -8.428 -6.959 -7.555 1.00 92.38 224 ASP A O 1
ATOM 1808 N N . SER A 1 225 ? -7.063 -8.150 -6.243 1.00 95.19 225 SER A N 1
ATOM 1809 C CA . SER A 1 225 ? -6.528 -7.005 -5.493 1.00 95.19 225 SER A CA 1
ATOM 1810 C C . SER A 1 225 ? -5.286 -6.377 -6.137 1.00 95.19 225 SER A C 1
ATOM 1812 O O . SER A 1 225 ? -4.855 -5.298 -5.725 1.00 95.19 225 SER A O 1
ATOM 1814 N N . CYS A 1 226 ? -4.695 -7.012 -7.157 1.00 95.19 226 CYS A N 1
ATOM 1815 C CA . CYS A 1 226 ? -3.486 -6.508 -7.818 1.00 95.19 226 CYS A CA 1
ATOM 1816 C C . CYS A 1 226 ? -3.667 -5.115 -8.425 1.00 95.19 226 CYS A C 1
ATOM 1818 O O . CYS A 1 226 ? -2.753 -4.295 -8.336 1.00 95.19 226 CYS A O 1
ATOM 1820 N N . TYR A 1 227 ? -4.839 -4.832 -9.004 1.00 94.56 227 TYR A N 1
ATOM 1821 C CA . TYR A 1 227 ? -5.141 -3.511 -9.554 1.00 94.56 227 TYR A CA 1
ATOM 1822 C C . TYR A 1 227 ? -5.110 -2.432 -8.473 1.00 94.56 227 TYR A C 1
ATOM 1824 O O . TYR A 1 227 ? -4.477 -1.394 -8.649 1.00 94.56 227 TYR A O 1
ATOM 1832 N N . GLN A 1 228 ? -5.727 -2.698 -7.324 1.00 95.94 228 GLN A N 1
ATOM 1833 C CA . GLN A 1 228 ? -5.722 -1.761 -6.209 1.00 95.94 228 GLN A CA 1
ATOM 1834 C C . GLN A 1 228 ? -4.309 -1.527 -5.675 1.00 95.94 228 GLN A C 1
ATOM 1836 O O . GLN A 1 228 ? -3.932 -0.381 -5.464 1.00 95.94 228 GLN A O 1
ATOM 1841 N N . LEU A 1 229 ? -3.507 -2.585 -5.512 1.00 96.31 229 LEU A N 1
ATOM 1842 C CA . LEU A 1 229 ? -2.116 -2.449 -5.077 1.00 96.31 229 LEU A CA 1
ATOM 1843 C C . LEU A 1 229 ? -1.305 -1.568 -6.029 1.00 96.31 229 LEU A C 1
ATOM 1845 O O . LEU A 1 229 ? -0.571 -0.681 -5.592 1.00 96.31 229 LEU A O 1
ATOM 1849 N N . HIS A 1 230 ? -1.446 -1.827 -7.329 1.00 97.12 230 HIS A N 1
ATOM 1850 C CA . HIS A 1 230 ? -0.806 -1.048 -8.379 1.00 97.12 230 HIS A CA 1
ATOM 1851 C C . HIS A 1 230 ? -1.217 0.425 -8.290 1.00 97.12 230 HIS A C 1
ATOM 1853 O O . HIS A 1 230 ? -0.348 1.286 -8.187 1.00 97.12 230 HIS A O 1
ATOM 1859 N N . GLN A 1 231 ? -2.519 0.715 -8.206 1.00 96.75 231 GLN A N 1
ATOM 1860 C CA . GLN A 1 231 ? -3.029 2.079 -8.040 1.00 96.75 231 GLN A CA 1
ATOM 1861 C C . GLN A 1 231 ? -2.505 2.754 -6.767 1.00 96.75 231 GLN A C 1
ATOM 1863 O O . GLN A 1 231 ? -2.047 3.892 -6.834 1.00 96.75 231 GLN A O 1
ATOM 1868 N N . THR A 1 232 ? -2.505 2.061 -5.625 1.00 97.69 232 THR A N 1
ATOM 1869 C CA . THR A 1 232 ? -1.960 2.581 -4.363 1.00 97.69 232 THR A CA 1
ATOM 1870 C C . THR A 1 232 ? -0.491 2.972 -4.510 1.00 97.69 232 THR A C 1
ATOM 1872 O O . THR A 1 232 ? -0.108 4.067 -4.102 1.00 97.69 232 THR A O 1
ATOM 1875 N N . TYR A 1 233 ? 0.325 2.117 -5.135 1.00 97.69 233 TYR A N 1
ATOM 1876 C CA . TYR A 1 233 ? 1.736 2.411 -5.383 1.00 97.69 233 TYR A CA 1
ATOM 1877 C C . TYR A 1 233 ? 1.898 3.673 -6.245 1.00 97.69 233 TYR A C 1
ATOM 1879 O O . TYR A 1 233 ? 2.642 4.583 -5.876 1.00 97.69 233 TYR A O 1
ATOM 1887 N N . LEU A 1 234 ? 1.161 3.770 -7.359 1.00 98.06 234 LEU A N 1
ATOM 1888 C CA . LEU A 1 234 ? 1.238 4.930 -8.253 1.00 98.06 234 LEU A CA 1
ATOM 1889 C C . LEU A 1 234 ? 0.764 6.225 -7.577 1.00 98.06 234 LEU A C 1
ATOM 1891 O O . LEU A 1 234 ? 1.380 7.270 -7.769 1.00 98.06 234 LEU A O 1
ATOM 1895 N N . GLN A 1 235 ? -0.298 6.172 -6.771 1.00 97.56 235 GLN A N 1
ATOM 1896 C CA . GLN A 1 235 ? -0.829 7.333 -6.050 1.00 97.56 235 GLN A CA 1
ATOM 1897 C C . GLN A 1 235 ? 0.144 7.874 -4.997 1.00 97.56 235 GLN A C 1
ATOM 1899 O O . GLN A 1 235 ? 0.238 9.085 -4.811 1.00 97.56 235 GLN A O 1
ATOM 1904 N N . ILE A 1 236 ? 0.892 7.000 -4.321 1.00 97.94 236 ILE A N 1
ATOM 1905 C CA . ILE A 1 236 ? 1.917 7.426 -3.359 1.00 97.94 236 ILE A CA 1
ATOM 1906 C C . ILE A 1 236 ? 3.027 8.185 -4.089 1.00 97.94 236 ILE A C 1
ATOM 1908 O O . ILE A 1 236 ? 3.362 9.312 -3.718 1.00 97.94 236 ILE A O 1
ATOM 1912 N N . TYR A 1 237 ? 3.554 7.601 -5.165 1.00 96.88 237 TYR A N 1
ATOM 1913 C CA . TYR A 1 237 ? 4.635 8.206 -5.940 1.00 96.88 237 TYR A CA 1
ATOM 1914 C C . TYR A 1 237 ? 4.193 9.433 -6.751 1.00 96.88 237 TYR A C 1
ATOM 1916 O O . TYR A 1 237 ? 5.007 10.321 -6.990 1.00 96.88 237 TYR A O 1
ATOM 1924 N N . SER A 1 238 ? 2.909 9.565 -7.106 1.00 96.31 238 SER A N 1
ATOM 1925 C CA . SER A 1 238 ? 2.403 10.771 -7.780 1.00 96.31 238 SER A CA 1
ATOM 1926 C C . SER A 1 238 ? 2.440 12.003 -6.881 1.00 96.31 238 SER A C 1
ATOM 1928 O O . SER A 1 238 ? 2.646 13.112 -7.377 1.00 96.31 238 SER A O 1
ATOM 1930 N N . LYS A 1 239 ? 2.279 11.824 -5.565 1.00 95.62 239 LYS A N 1
ATOM 1931 C CA . LYS A 1 239 ? 2.278 12.911 -4.573 1.00 95.62 239 LYS A CA 1
ATOM 1932 C C . LYS A 1 239 ? 3.633 13.122 -3.892 1.00 95.62 239 LYS A C 1
ATOM 1934 O O . LYS A 1 239 ? 3.753 14.034 -3.074 1.00 95.62 239 LYS A O 1
ATOM 1939 N N . PHE A 1 240 ? 4.646 12.323 -4.229 1.00 95.12 240 PHE A N 1
ATOM 1940 C CA . PHE A 1 240 ? 5.987 12.411 -3.653 1.00 95.12 240 PHE A CA 1
ATOM 1941 C C . PHE A 1 240 ? 7.009 12.979 -4.655 1.00 95.12 240 PHE A C 1
ATOM 1943 O O . PHE A 1 240 ? 6.962 12.629 -5.837 1.00 95.12 240 PHE A O 1
ATOM 1950 N N . PRO A 1 241 ? 7.953 13.843 -4.230 1.00 91.62 241 PRO A N 1
ATOM 1951 C CA . PRO A 1 241 ? 9.032 14.294 -5.106 1.00 91.62 241 PRO A CA 1
ATOM 1952 C C . PRO A 1 241 ? 9.829 13.108 -5.688 1.00 91.62 241 PRO A C 1
ATOM 1954 O O . PRO A 1 241 ? 10.062 12.130 -4.980 1.00 91.62 241 PRO A O 1
ATOM 1957 N N . PRO A 1 242 ? 10.264 13.161 -6.960 1.00 91.50 242 PRO A N 1
ATOM 1958 C CA . PRO A 1 242 ? 10.326 14.338 -7.826 1.00 91.50 242 PRO A CA 1
ATOM 1959 C C . PRO A 1 242 ? 9.127 14.490 -8.784 1.00 91.50 242 PRO A C 1
ATOM 1961 O O . PRO A 1 242 ? 9.250 15.181 -9.794 1.00 91.50 242 PRO A O 1
ATOM 1964 N N . SER A 1 243 ? 7.979 13.859 -8.505 1.00 92.50 243 SER A N 1
ATOM 1965 C CA . SER A 1 243 ? 6.768 14.045 -9.318 1.00 92.50 243 SER A CA 1
ATOM 1966 C C . SER A 1 243 ? 6.381 15.525 -9.413 1.00 92.50 243 SER A C 1
ATOM 1968 O O . SER A 1 243 ? 6.390 16.247 -8.414 1.00 92.50 243 SER A O 1
ATOM 1970 N N . LEU A 1 244 ? 5.965 15.969 -10.602 1.00 90.88 244 LEU A N 1
ATOM 1971 C CA . LEU A 1 244 ? 5.476 17.336 -10.825 1.00 90.88 244 LEU A CA 1
ATOM 1972 C C . LEU A 1 244 ? 4.171 17.638 -10.067 1.00 90.88 244 LEU A C 1
ATOM 1974 O O . LEU A 1 244 ? 3.834 18.801 -9.865 1.00 90.88 244 LEU A O 1
ATOM 1978 N N . HIS A 1 245 ? 3.451 16.598 -9.636 1.00 91.06 245 HIS A N 1
ATOM 1979 C CA . HIS A 1 245 ? 2.207 16.699 -8.865 1.00 91.06 245 HIS A CA 1
ATOM 1980 C C . HIS A 1 245 ? 2.437 16.615 -7.346 1.00 91.06 245 HIS A C 1
ATOM 1982 O O . HIS A 1 245 ? 1.472 16.567 -6.577 1.00 91.06 245 HIS A O 1
ATOM 1988 N N . ALA A 1 246 ? 3.698 16.549 -6.908 1.00 93.00 246 ALA A N 1
ATOM 1989 C CA . ALA A 1 246 ? 4.054 16.431 -5.504 1.00 93.00 246 ALA A CA 1
ATOM 1990 C C . ALA A 1 246 ? 3.937 17.759 -4.750 1.00 93.00 246 ALA A C 1
ATOM 1992 O O . ALA A 1 246 ? 4.157 18.840 -5.298 1.00 93.00 246 ALA A O 1
ATOM 1993 N N . LEU A 1 247 ? 3.645 17.657 -3.453 1.00 91.00 247 LEU A N 1
ATOM 1994 C CA . LEU A 1 247 ? 3.657 18.804 -2.550 1.00 91.00 247 LEU A CA 1
ATOM 1995 C C . LEU A 1 247 ? 5.087 19.274 -2.273 1.00 91.00 247 LEU A C 1
ATOM 1997 O O . LEU A 1 247 ? 6.052 18.501 -2.286 1.00 91.00 247 LEU A O 1
ATOM 2001 N N . VAL A 1 248 ? 5.225 20.563 -1.976 1.00 90.06 248 VAL A N 1
ATOM 2002 C CA . VAL A 1 248 ? 6.531 21.175 -1.744 1.00 90.06 248 VAL A CA 1
ATOM 2003 C C . VAL A 1 248 ? 6.945 20.925 -0.294 1.00 90.06 248 VAL A C 1
ATOM 2005 O O . VAL A 1 248 ? 6.554 21.647 0.614 1.00 90.06 248 VAL A O 1
ATOM 2008 N N . ILE A 1 249 ? 7.804 19.928 -0.078 1.00 93.06 249 ILE A N 1
ATOM 2009 C CA . ILE A 1 249 ? 8.325 19.544 1.250 1.00 93.06 249 ILE A CA 1
ATOM 2010 C C . ILE A 1 249 ? 9.845 19.744 1.357 1.00 93.06 249 ILE A C 1
ATOM 2012 O O . ILE A 1 249 ? 10.520 19.992 0.353 1.00 93.06 249 ILE A O 1
ATOM 2016 N N . SER A 1 250 ? 10.399 19.766 2.575 1.00 92.19 250 SER A N 1
ATOM 2017 C CA . SER A 1 250 ? 11.840 19.994 2.793 1.00 92.19 250 SER A CA 1
ATOM 2018 C C . SER A 1 250 ? 12.630 18.727 2.465 1.00 92.19 250 SER A C 1
ATOM 2020 O O . SER A 1 250 ? 12.094 17.629 2.598 1.00 92.19 250 SER A O 1
ATOM 2022 N N . GLU A 1 251 ? 13.897 18.855 2.068 1.00 90.69 251 GLU A N 1
ATOM 2023 C CA . GLU A 1 251 ? 14.748 17.689 1.773 1.00 90.69 251 GLU A CA 1
ATOM 2024 C C . GLU A 1 251 ? 14.867 16.756 2.985 1.00 90.69 251 GLU A C 1
ATOM 2026 O O . GLU A 1 251 ? 14.725 15.548 2.844 1.00 90.69 251 GLU A O 1
ATOM 2031 N N . ALA A 1 252 ? 14.993 17.308 4.197 1.00 91.44 252 ALA A N 1
ATOM 2032 C CA . ALA A 1 252 ? 15.021 16.517 5.427 1.00 91.44 252 ALA A CA 1
ATOM 2033 C C . ALA A 1 252 ? 13.741 15.680 5.628 1.00 91.44 252 ALA A C 1
ATOM 2035 O O . ALA A 1 252 ? 13.823 14.514 6.015 1.00 91.44 252 ALA A O 1
ATOM 2036 N N . HIS A 1 253 ? 12.561 16.248 5.342 1.00 93.88 253 HIS A N 1
ATOM 2037 C CA . HIS A 1 253 ? 11.300 15.507 5.420 1.00 93.88 253 HIS A CA 1
ATOM 2038 C C . HIS A 1 253 ? 11.178 14.463 4.302 1.00 93.88 253 HIS A C 1
ATOM 2040 O O . HIS A 1 253 ? 10.691 13.367 4.568 1.00 93.88 253 HIS A O 1
ATOM 2046 N N . GLN A 1 254 ? 11.635 14.763 3.079 1.00 93.94 254 GLN A N 1
ATOM 2047 C CA . GLN A 1 254 ? 11.671 13.791 1.974 1.00 93.94 254 GLN A CA 1
ATOM 2048 C C . GLN A 1 254 ? 12.496 12.564 2.366 1.00 93.94 254 GLN A C 1
ATOM 2050 O O . GLN A 1 254 ? 12.019 11.434 2.288 1.00 93.94 254 GLN A O 1
ATOM 2055 N N . ASP A 1 255 ? 13.695 12.803 2.879 1.00 93.06 255 ASP A N 1
ATOM 2056 C CA . ASP A 1 255 ? 14.620 11.793 3.373 1.00 93.06 255 ASP A CA 1
ATOM 2057 C C . ASP A 1 255 ? 14.025 10.926 4.491 1.00 93.06 255 ASP A C 1
ATOM 2059 O O . ASP A 1 255 ? 14.169 9.696 4.502 1.00 93.06 255 ASP A O 1
ATOM 2063 N N . GLU A 1 256 ? 13.356 11.563 5.456 1.00 95.62 256 GLU A N 1
ATOM 2064 C CA . GLU A 1 256 ? 12.720 10.866 6.571 1.00 95.62 256 GLU A CA 1
ATOM 2065 C C . GLU A 1 256 ? 11.530 10.022 6.105 1.00 95.62 256 GLU A C 1
ATOM 2067 O O . GLU A 1 256 ? 11.380 8.902 6.586 1.00 95.62 256 GLU A O 1
ATOM 2072 N N . ILE A 1 257 ? 10.734 10.487 5.137 1.00 96.88 257 ILE A N 1
ATOM 2073 C CA . ILE A 1 257 ? 9.639 9.710 4.533 1.00 96.88 257 ILE A CA 1
ATOM 2074 C C . ILE A 1 257 ? 10.189 8.549 3.696 1.00 96.88 257 ILE A C 1
ATOM 2076 O O . ILE A 1 257 ? 9.694 7.425 3.810 1.00 96.88 257 ILE A O 1
ATOM 2080 N N . ALA A 1 258 ? 11.234 8.781 2.901 1.00 94.62 258 ALA A N 1
ATOM 2081 C CA . ALA A 1 258 ? 11.826 7.765 2.038 1.00 94.62 258 ALA A CA 1
ATOM 2082 C C . ALA A 1 258 ? 12.355 6.575 2.855 1.00 94.62 258 ALA A C 1
ATOM 2084 O O . ALA A 1 258 ? 11.916 5.437 2.671 1.00 94.62 258 ALA A O 1
ATOM 2085 N N . ARG A 1 259 ? 13.209 6.845 3.853 1.00 94.50 259 ARG A N 1
ATOM 2086 C CA . ARG A 1 259 ? 13.715 5.824 4.797 1.00 94.50 259 ARG A CA 1
ATOM 2087 C C . ARG A 1 259 ? 12.626 5.325 5.751 1.00 94.50 259 ARG A C 1
ATOM 2089 O O . ARG A 1 259 ? 12.641 4.193 6.242 1.00 94.50 259 ARG A O 1
ATOM 2096 N N . GLY A 1 260 ? 11.687 6.209 6.058 1.00 94.31 260 GLY A N 1
ATOM 2097 C CA . GLY A 1 260 ? 10.551 6.026 6.946 1.00 94.31 260 GLY A CA 1
ATOM 2098 C C . GLY A 1 260 ? 9.555 4.989 6.464 1.00 94.31 260 GLY A C 1
ATOM 2099 O O . GLY A 1 260 ? 9.058 4.198 7.254 1.00 94.31 260 GLY A O 1
ATOM 2100 N N . PHE A 1 261 ? 9.264 4.995 5.173 1.00 97.25 261 PHE A N 1
ATOM 2101 C CA . PHE A 1 261 ? 8.081 4.345 4.636 1.00 97.25 261 PHE A CA 1
ATOM 2102 C C . PHE A 1 261 ? 8.303 3.820 3.219 1.00 97.25 261 PHE A C 1
ATOM 2104 O O . PHE A 1 261 ? 8.045 2.638 2.995 1.00 97.25 261 PHE A O 1
ATOM 2111 N N . LEU A 1 262 ? 8.819 4.639 2.294 1.00 96.50 262 LEU A N 1
ATOM 2112 C CA . LEU A 1 262 ? 8.913 4.249 0.879 1.00 96.50 262 LEU A CA 1
ATOM 2113 C C . LEU A 1 262 ? 9.795 3.016 0.673 1.00 96.50 262 LEU A C 1
ATOM 2115 O O . LEU A 1 262 ? 9.383 2.103 -0.024 1.00 96.50 262 LEU A O 1
ATOM 2119 N N . MET A 1 263 ? 10.907 2.881 1.403 1.00 94.31 263 MET A N 1
ATOM 2120 C CA . MET A 1 263 ? 11.709 1.647 1.362 1.00 94.31 263 MET A CA 1
ATOM 2121 C C . MET A 1 263 ? 10.906 0.386 1.732 1.00 94.31 263 MET A C 1
ATOM 2123 O O . MET A 1 263 ? 11.153 -0.697 1.205 1.00 94.31 263 MET A O 1
ATOM 2127 N N . SER A 1 264 ? 9.956 0.498 2.667 1.00 96.12 264 SER A N 1
ATOM 2128 C CA . SER A 1 264 ? 9.078 -0.619 3.040 1.00 96.12 264 SER A CA 1
ATOM 2129 C C . SER A 1 264 ? 8.023 -0.879 1.964 1.00 96.12 264 SER A C 1
ATOM 2131 O O . SER A 1 264 ? 7.734 -2.040 1.681 1.00 96.12 264 SER A O 1
ATOM 2133 N N . LEU A 1 265 ? 7.497 0.173 1.332 1.00 96.81 265 LEU A N 1
ATOM 2134 C CA . LEU A 1 265 ? 6.586 0.063 0.192 1.00 96.81 265 LEU A CA 1
ATOM 2135 C C . LEU A 1 265 ? 7.271 -0.602 -1.014 1.00 96.81 265 LEU A C 1
ATOM 2137 O O . LEU A 1 265 ? 6.743 -1.568 -1.549 1.00 96.81 265 LEU A O 1
ATOM 2141 N N . ASP A 1 266 ? 8.471 -0.161 -1.387 1.00 95.44 266 ASP A N 1
ATOM 2142 C CA . ASP A 1 266 ? 9.229 -0.699 -2.526 1.00 95.44 266 ASP A CA 1
ATOM 2143 C C . ASP A 1 266 ? 9.588 -2.167 -2.329 1.00 95.44 266 ASP A C 1
ATOM 2145 O O . ASP A 1 266 ? 9.579 -2.958 -3.274 1.00 95.44 266 ASP A O 1
ATOM 2149 N N . SER A 1 267 ? 9.838 -2.567 -1.078 1.00 95.31 267 SER A N 1
ATOM 2150 C CA . SER A 1 267 ? 10.111 -3.965 -0.761 1.00 95.31 267 SER A CA 1
ATOM 2151 C C . SER A 1 267 ? 8.961 -4.895 -1.168 1.00 95.31 267 SER A C 1
ATOM 2153 O O . SER A 1 267 ? 9.232 -6.053 -1.492 1.00 95.31 267 SER A O 1
ATOM 2155 N N . LEU A 1 268 ? 7.709 -4.398 -1.221 1.00 95.50 268 LEU A N 1
ATOM 2156 C CA . LEU A 1 268 ? 6.518 -5.154 -1.646 1.00 95.50 268 LEU A CA 1
ATOM 2157 C C . LEU A 1 268 ? 6.636 -5.684 -3.073 1.00 95.50 268 LEU A C 1
ATOM 2159 O O . LEU A 1 268 ? 6.019 -6.700 -3.376 1.00 95.50 268 LEU A O 1
ATOM 2163 N N . LEU A 1 269 ? 7.429 -5.040 -3.933 1.00 95.94 269 LEU A N 1
ATOM 2164 C CA . LEU A 1 269 ? 7.584 -5.453 -5.326 1.00 95.94 269 LEU A CA 1
ATOM 2165 C C . LEU A 1 269 ? 8.238 -6.830 -5.448 1.00 95.94 269 LEU A C 1
ATOM 2167 O O . LEU A 1 269 ? 7.835 -7.621 -6.296 1.00 95.94 269 LEU A O 1
ATOM 2171 N N . LEU A 1 270 ? 9.202 -7.150 -4.580 1.00 95.19 270 LEU A N 1
ATOM 2172 C CA . LEU A 1 270 ? 9.993 -8.378 -4.672 1.00 95.19 270 LEU A CA 1
ATOM 2173 C C . LEU A 1 270 ? 9.144 -9.668 -4.659 1.00 95.19 270 LEU A C 1
ATOM 2175 O O . LEU A 1 270 ? 9.275 -10.457 -5.595 1.00 95.19 270 LEU A O 1
ATOM 2179 N N . PRO A 1 271 ? 8.249 -9.914 -3.676 1.00 94.62 271 PRO A N 1
ATOM 2180 C CA . PRO A 1 271 ? 7.388 -11.102 -3.699 1.00 94.62 271 PRO A CA 1
ATOM 2181 C C . PRO A 1 271 ? 6.381 -11.113 -4.860 1.00 94.62 271 PRO A C 1
ATOM 2183 O O . PRO A 1 271 ? 5.848 -12.170 -5.185 1.00 94.62 271 PRO A O 1
ATOM 2186 N N . LEU A 1 272 ? 6.115 -9.965 -5.490 1.00 96.44 272 LEU A N 1
ATOM 2187 C CA . LEU A 1 272 ? 5.155 -9.844 -6.588 1.00 96.44 272 LEU A CA 1
ATOM 2188 C C . LEU A 1 272 ? 5.777 -10.111 -7.962 1.00 96.44 272 LEU A C 1
ATOM 2190 O O . LEU A 1 272 ? 5.037 -10.337 -8.915 1.00 96.44 272 LEU A O 1
ATOM 2194 N N . LEU A 1 273 ? 7.110 -10.127 -8.083 1.00 96.56 273 LEU A N 1
ATOM 2195 C CA . LEU A 1 273 ? 7.787 -10.349 -9.368 1.00 96.56 273 LEU A CA 1
ATOM 2196 C C . LEU A 1 273 ? 7.402 -11.689 -10.002 1.00 96.56 273 LEU A C 1
ATOM 2198 O O . LEU A 1 273 ? 7.214 -11.759 -11.214 1.00 96.56 273 LEU A O 1
ATOM 2202 N N . ALA A 1 274 ? 7.243 -12.737 -9.194 1.00 95.88 274 ALA A N 1
ATOM 2203 C CA . ALA A 1 274 ? 6.815 -14.056 -9.660 1.00 95.88 274 ALA A CA 1
ATOM 2204 C C . ALA A 1 274 ? 5.282 -14.196 -9.773 1.00 95.88 274 ALA A C 1
ATOM 2206 O O . ALA A 1 274 ? 4.784 -15.225 -10.233 1.00 95.88 274 ALA A O 1
ATOM 2207 N N . PHE A 1 275 ? 4.510 -13.191 -9.345 1.00 96.06 275 PHE A N 1
ATOM 2208 C CA . PHE A 1 275 ? 3.056 -13.278 -9.270 1.00 96.06 275 PHE A CA 1
ATOM 2209 C C . PHE A 1 275 ? 2.395 -12.752 -10.547 1.00 96.06 275 PHE A C 1
ATOM 2211 O O . PHE A 1 275 ? 2.178 -11.553 -10.716 1.00 96.06 275 PHE A O 1
ATOM 2218 N N . ARG A 1 276 ? 2.041 -13.673 -11.451 1.00 95.19 276 ARG A N 1
ATOM 2219 C CA . ARG A 1 276 ? 1.481 -13.374 -12.781 1.00 95.19 276 ARG A CA 1
ATOM 2220 C C . ARG A 1 276 ? 0.331 -12.345 -12.801 1.00 95.19 276 ARG A C 1
ATOM 2222 O O . ARG A 1 276 ? 0.435 -11.435 -13.620 1.00 95.19 276 ARG A O 1
ATOM 2229 N N . PRO A 1 277 ? -0.690 -12.398 -11.922 1.00 95.75 277 PRO A N 1
ATOM 2230 C CA . PRO A 1 277 ? -1.761 -11.395 -11.911 1.00 95.75 277 PRO A CA 1
ATOM 2231 C C . PRO A 1 277 ? -1.256 -9.960 -11.720 1.00 95.75 277 PRO A C 1
ATOM 2233 O O . PRO A 1 277 ? -1.757 -9.029 -12.346 1.00 95.75 277 PRO A O 1
ATOM 2236 N N . PHE A 1 278 ? -0.209 -9.769 -10.911 1.00 96.88 278 PHE A N 1
ATOM 2237 C CA . PHE A 1 278 ? 0.406 -8.454 -10.747 1.00 96.88 278 PHE A CA 1
ATOM 2238 C C . PHE A 1 278 ? 1.120 -8.003 -12.026 1.00 96.88 278 PHE A C 1
ATOM 2240 O O . PHE A 1 278 ? 0.967 -6.856 -12.443 1.00 96.88 278 PHE A O 1
ATOM 2247 N N . VAL A 1 279 ? 1.839 -8.911 -12.695 1.00 96.38 279 VAL A N 1
ATOM 2248 C CA . VAL A 1 279 ? 2.487 -8.632 -13.990 1.00 96.38 279 VAL A CA 1
ATOM 2249 C C . VAL A 1 279 ? 1.461 -8.220 -15.047 1.00 96.38 279 VAL A C 1
ATOM 2251 O O . VAL A 1 279 ? 1.693 -7.280 -15.804 1.00 96.38 279 VAL A O 1
ATOM 2254 N N . GLU A 1 280 ? 0.321 -8.907 -15.097 1.00 95.38 280 GLU A N 1
ATOM 2255 C CA . GLU A 1 280 ? -0.766 -8.631 -16.044 1.00 95.38 280 GLU A CA 1
ATOM 2256 C C . GLU A 1 280 ? -1.389 -7.251 -15.823 1.00 95.38 280 GLU A C 1
ATOM 2258 O O . GLU A 1 280 ? -1.648 -6.541 -16.793 1.00 95.38 280 GLU A O 1
ATOM 2263 N N . VAL A 1 281 ? -1.558 -6.834 -14.566 1.00 95.62 281 VAL A N 1
ATOM 2264 C CA . VAL A 1 281 ? -2.014 -5.480 -14.225 1.00 95.62 281 VAL A CA 1
ATOM 2265 C C . VAL A 1 281 ? -0.985 -4.428 -14.646 1.00 95.62 281 VAL A C 1
ATOM 2267 O O . VAL A 1 281 ? -1.332 -3.484 -15.354 1.00 95.62 281 VAL A O 1
ATOM 2270 N N . VAL A 1 282 ? 0.282 -4.592 -14.248 1.00 96.81 282 VAL A N 1
ATOM 2271 C CA . VAL A 1 282 ? 1.338 -3.587 -14.477 1.00 96.81 282 VAL A CA 1
ATOM 2272 C C . VAL A 1 282 ? 1.652 -3.406 -15.965 1.00 96.81 282 VAL A C 1
ATOM 2274 O O . VAL A 1 282 ? 1.939 -2.288 -16.395 1.00 96.81 282 VAL A O 1
ATOM 2277 N N . LEU A 1 283 ? 1.597 -4.486 -16.750 1.00 96.62 283 LEU A N 1
ATOM 2278 C CA . LEU A 1 283 ? 1.933 -4.499 -18.179 1.00 96.62 283 LEU A CA 1
ATOM 2279 C C . LEU A 1 283 ? 0.701 -4.516 -19.098 1.00 96.62 283 LEU A C 1
ATOM 2281 O O . LEU A 1 283 ? 0.827 -4.843 -20.282 1.00 96.62 283 LEU A O 1
ATOM 2285 N N . SER A 1 284 ? -0.486 -4.201 -18.576 1.00 93.81 284 SER A N 1
ATOM 2286 C CA . SER A 1 284 ? -1.733 -4.231 -19.344 1.00 93.81 284 SER A CA 1
ATOM 2287 C C . SER A 1 284 ? -1.671 -3.332 -20.585 1.00 93.81 284 SER A C 1
ATOM 2289 O O . SER A 1 284 ? -1.281 -2.166 -20.514 1.00 93.81 284 SER A O 1
ATOM 2291 N N . LYS A 1 285 ? -2.111 -3.857 -21.737 1.00 85.94 285 LYS A N 1
ATOM 2292 C CA . LYS A 1 285 ? -2.213 -3.081 -22.991 1.00 85.94 285 LYS A CA 1
ATOM 2293 C C . LYS A 1 285 ? -3.277 -1.984 -22.938 1.00 85.94 285 LYS A C 1
ATOM 2295 O O . LYS A 1 285 ? -3.200 -1.024 -23.696 1.00 85.94 285 LYS A O 1
ATOM 2300 N N . THR A 1 286 ? -4.283 -2.141 -22.082 1.00 83.12 286 THR A N 1
ATOM 2301 C CA . THR A 1 286 ? -5.440 -1.239 -21.973 1.00 83.12 286 THR A CA 1
ATOM 2302 C C . THR A 1 286 ? -5.389 -0.413 -20.692 1.00 83.12 286 THR A C 1
ATOM 2304 O O . THR A 1 286 ? -6.431 -0.043 -20.150 1.00 83.12 286 THR A O 1
ATOM 2307 N N . LEU A 1 287 ? -4.189 -0.173 -20.162 1.00 84.62 287 LEU A N 1
ATOM 2308 C CA . LEU A 1 287 ? -4.008 0.552 -18.915 1.00 84.62 287 LEU A CA 1
ATOM 2309 C C . LEU A 1 287 ? -4.397 2.029 -19.098 1.00 84.62 287 LEU A C 1
ATOM 2311 O O . LEU A 1 287 ? -3.628 2.836 -19.614 1.00 84.62 287 LEU A O 1
ATOM 2315 N N . ALA A 1 288 ? -5.613 2.377 -18.680 1.00 86.81 288 ALA A N 1
ATOM 2316 C CA . ALA A 1 288 ? -6.107 3.748 -18.674 1.00 86.81 288 ALA A CA 1
ATOM 2317 C C . ALA A 1 288 ? -5.706 4.430 -17.358 1.00 86.81 288 ALA A C 1
ATOM 2319 O O . ALA A 1 288 ? -6.391 4.295 -16.344 1.00 86.81 288 ALA A O 1
ATOM 2320 N N . LEU A 1 289 ? -4.570 5.127 -17.370 1.00 91.94 289 LEU A N 1
ATOM 2321 C CA . LEU A 1 289 ? -4.098 5.925 -16.239 1.00 91.94 289 LEU A CA 1
ATOM 2322 C C . LEU A 1 289 ? -4.524 7.387 -16.381 1.00 91.94 289 LEU A C 1
ATOM 2324 O O . LEU A 1 289 ? -4.656 7.909 -17.488 1.00 91.94 289 LEU A O 1
ATOM 2328 N N . SER A 1 290 ? -4.723 8.061 -15.248 1.00 93.38 290 SER A N 1
ATOM 2329 C CA . 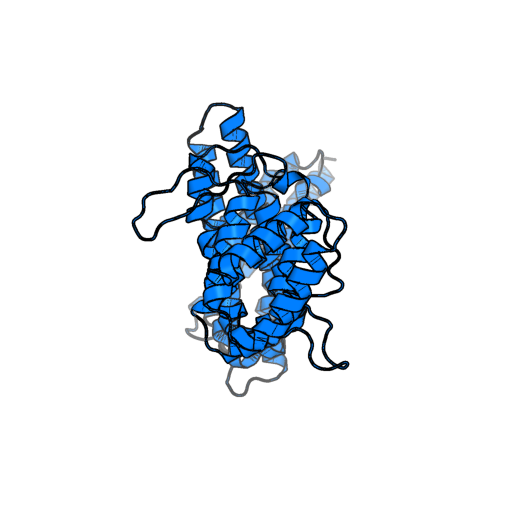SER A 1 290 ? -4.812 9.519 -15.232 1.00 93.38 290 SER A CA 1
ATOM 2330 C C . SER A 1 290 ? -3.422 10.137 -15.465 1.00 93.38 290 SER A C 1
ATOM 2332 O O . SER A 1 290 ? -2.412 9.516 -15.119 1.00 93.38 290 SER A O 1
ATOM 2334 N N . PRO A 1 291 ? -3.337 11.374 -15.998 1.00 92.31 291 PRO A N 1
ATOM 2335 C CA . PRO A 1 291 ? -2.057 12.011 -16.318 1.00 92.31 291 PRO A CA 1
ATOM 2336 C C . PRO A 1 291 ? -1.064 12.081 -15.151 1.00 92.31 291 PRO A C 1
ATOM 2338 O O . PRO A 1 291 ? 0.135 11.906 -15.346 1.00 92.31 291 PRO A O 1
ATOM 2341 N N . GLU A 1 292 ? -1.560 12.264 -13.925 1.00 93.88 292 GLU A N 1
ATOM 2342 C CA . GLU A 1 292 ? -0.733 12.317 -12.711 1.00 93.88 292 GLU A CA 1
ATOM 2343 C C . GLU A 1 292 ? -0.042 10.985 -12.365 1.00 93.88 292 GLU A C 1
ATOM 2345 O O . GLU A 1 292 ? 0.898 10.969 -11.571 1.00 93.88 292 GLU A O 1
ATOM 2350 N N . LEU A 1 293 ? -0.486 9.869 -12.954 1.00 96.12 293 LEU A N 1
ATOM 2351 C CA . LEU A 1 293 ? 0.041 8.527 -12.694 1.00 96.12 293 LEU A CA 1
ATOM 2352 C C . LEU A 1 293 ? 1.008 8.033 -13.780 1.00 96.12 293 LEU A C 1
ATOM 2354 O O . LEU A 1 293 ? 1.643 6.996 -13.587 1.00 96.12 293 LEU A O 1
ATOM 2358 N N . HIS A 1 294 ? 1.174 8.758 -14.891 1.00 94.81 294 HIS A N 1
ATOM 2359 C CA . HIS A 1 294 ? 2.080 8.353 -15.974 1.00 94.81 294 HIS A CA 1
ATOM 2360 C C . HIS A 1 294 ? 3.548 8.315 -15.529 1.00 94.81 294 HIS A C 1
ATOM 2362 O O . HIS A 1 294 ? 4.251 7.329 -15.767 1.00 94.81 294 HIS A O 1
ATOM 2368 N N . PHE A 1 295 ? 4.007 9.359 -14.835 1.00 95.31 295 PHE A N 1
ATOM 2369 C CA . PHE A 1 295 ? 5.372 9.410 -14.317 1.00 95.31 295 PHE A CA 1
ATOM 2370 C C . PHE A 1 295 ? 5.635 8.336 -13.242 1.00 95.31 295 PHE A C 1
ATOM 2372 O O . PHE A 1 295 ? 6.592 7.575 -13.401 1.00 95.31 295 PHE A O 1
ATOM 2379 N N . PRO A 1 296 ? 4.775 8.169 -12.215 1.00 96.56 296 PRO A N 1
ATOM 2380 C CA . PRO A 1 296 ? 4.872 7.051 -11.275 1.00 96.56 296 PRO A CA 1
ATOM 2381 C C . PRO A 1 296 ? 4.890 5.676 -11.944 1.00 96.56 296 PRO A C 1
ATOM 2383 O O . PRO A 1 296 ? 5.615 4.789 -11.498 1.00 96.56 296 PRO A O 1
ATOM 2386 N N . GLN A 1 297 ? 4.130 5.488 -13.030 1.00 97.44 297 GLN A N 1
ATOM 2387 C CA . GLN A 1 297 ? 4.157 4.240 -13.790 1.00 97.44 297 GLN A CA 1
ATOM 2388 C C . GLN A 1 297 ? 5.536 4.012 -14.414 1.00 97.44 297 GLN A C 1
ATOM 2390 O O . GLN A 1 297 ? 6.077 2.915 -14.307 1.00 97.44 297 GLN A O 1
ATOM 2395 N N . CYS A 1 298 ? 6.154 5.041 -15.001 1.00 95.94 298 CYS A N 1
ATOM 2396 C CA . CYS A 1 298 ? 7.528 4.932 -15.491 1.00 95.94 298 CYS A CA 1
ATOM 2397 C C . CYS A 1 298 ? 8.507 4.591 -14.361 1.00 95.94 298 CYS A C 1
ATOM 2399 O O . CYS A 1 298 ? 9.345 3.707 -14.533 1.00 95.94 298 CYS A O 1
ATOM 2401 N N . GLN A 1 299 ? 8.389 5.245 -13.201 1.00 95.00 299 GLN A N 1
ATOM 2402 C CA . GLN A 1 299 ? 9.237 4.954 -12.042 1.00 95.00 299 GLN A CA 1
ATOM 2403 C C . GLN A 1 299 ? 9.087 3.503 -11.575 1.00 95.00 299 GLN A C 1
ATOM 2405 O O . GLN A 1 299 ? 10.092 2.832 -11.360 1.00 95.00 299 GLN A O 1
ATOM 2410 N N . LEU A 1 300 ? 7.855 2.992 -11.487 1.00 97.31 300 LEU A N 1
ATOM 2411 C CA . LEU A 1 300 ? 7.596 1.593 -11.153 1.00 97.31 300 LEU A CA 1
ATOM 2412 C C . LEU A 1 300 ? 8.283 0.647 -12.148 1.00 97.31 300 LEU A C 1
ATOM 2414 O O . LEU A 1 300 ? 8.985 -0.271 -11.730 1.00 97.31 300 LEU A O 1
ATOM 2418 N N . LEU A 1 301 ? 8.125 0.875 -13.455 1.00 97.56 301 LEU A N 1
ATOM 2419 C CA . LEU A 1 301 ? 8.736 0.030 -14.488 1.00 97.56 301 LEU A CA 1
ATOM 2420 C C . LEU A 1 301 ? 10.273 0.055 -14.423 1.00 97.56 301 LEU A C 1
ATOM 2422 O O . LEU A 1 301 ? 10.901 -0.993 -14.562 1.00 97.56 301 LEU A O 1
ATOM 2426 N N . LEU A 1 302 ? 10.880 1.214 -14.152 1.00 95.62 302 LEU A N 1
ATOM 2427 C CA . LEU A 1 302 ? 12.331 1.349 -13.968 1.00 95.62 302 LEU A CA 1
ATOM 2428 C C . LEU A 1 302 ? 12.822 0.625 -12.705 1.00 95.62 302 LEU A C 1
ATOM 2430 O O . LEU A 1 302 ? 13.845 -0.060 -12.754 1.00 95.62 302 LEU A O 1
ATOM 2434 N N . SER A 1 303 ? 12.080 0.711 -11.597 1.00 95.12 303 SER A N 1
ATOM 2435 C CA . SER A 1 303 ? 12.374 -0.048 -10.375 1.00 95.12 303 SER A CA 1
ATOM 2436 C C . SER A 1 303 ? 12.300 -1.556 -10.622 1.00 95.12 303 SER A C 1
ATOM 2438 O O . SER A 1 303 ? 13.176 -2.302 -10.189 1.00 95.12 303 SER A O 1
ATOM 2440 N N . LEU A 1 304 ? 11.301 -2.019 -11.377 1.00 96.44 304 LEU A N 1
ATOM 2441 C CA . LEU A 1 304 ? 11.176 -3.426 -11.761 1.00 96.44 304 LEU A CA 1
ATOM 2442 C C . LEU A 1 304 ? 12.340 -3.874 -12.657 1.00 96.44 304 LEU A C 1
ATOM 2444 O O . LEU A 1 304 ? 12.911 -4.936 -12.416 1.00 96.44 304 LEU A O 1
ATOM 2448 N N . MET A 1 305 ? 12.757 -3.050 -13.625 1.00 95.50 305 MET A N 1
ATOM 2449 C CA . MET A 1 305 ? 13.951 -3.307 -14.443 1.00 95.50 305 MET A CA 1
ATOM 2450 C C . MET A 1 305 ? 15.234 -3.404 -13.608 1.00 95.50 305 MET A C 1
ATOM 2452 O O . MET A 1 305 ? 16.116 -4.183 -13.948 1.00 95.50 305 MET A O 1
ATOM 2456 N N . ALA A 1 306 ? 15.349 -2.660 -12.507 1.00 93.94 306 ALA A N 1
ATOM 2457 C CA . ALA A 1 306 ? 16.498 -2.771 -11.608 1.00 93.94 306 ALA A CA 1
ATOM 2458 C C . ALA A 1 306 ? 16.472 -4.060 -10.764 1.00 93.94 306 ALA A C 1
ATOM 2460 O O . ALA A 1 306 ? 17.524 -4.615 -10.451 1.00 93.94 306 ALA A O 1
ATOM 2461 N N . LEU A 1 307 ? 15.284 -4.556 -10.402 1.00 95.38 307 LEU A N 1
ATOM 2462 C CA . LEU A 1 307 ? 15.124 -5.746 -9.558 1.00 95.38 307 LEU A CA 1
ATOM 2463 C C . LEU A 1 307 ? 15.223 -7.061 -10.345 1.00 95.38 307 LEU A C 1
ATOM 2465 O O . LEU A 1 307 ? 15.790 -8.036 -9.849 1.00 95.38 307 LEU A O 1
ATOM 2469 N N . LEU A 1 308 ? 14.688 -7.104 -11.566 1.00 95.50 308 LEU A N 1
ATOM 2470 C CA . LEU A 1 308 ? 14.577 -8.319 -12.381 1.00 95.50 308 LEU A CA 1
ATOM 2471 C C . LEU A 1 308 ? 15.889 -9.059 -12.694 1.00 95.50 308 LEU A C 1
ATOM 2473 O O . LEU A 1 308 ? 15.854 -10.289 -12.659 1.00 95.50 308 LEU A O 1
ATOM 2477 N N . PRO A 1 309 ? 17.035 -8.399 -12.949 1.00 94.06 309 PRO A N 1
ATOM 2478 C CA . PRO A 1 309 ? 18.289 -9.091 -13.260 1.00 94.06 309 PRO A CA 1
ATOM 2479 C C . PRO A 1 309 ? 18.741 -10.055 -12.154 1.00 94.06 309 PRO A C 1
ATOM 2481 O O . PRO A 1 309 ? 19.409 -11.048 -12.426 1.00 94.06 309 PRO A O 1
ATOM 2484 N N . SER A 1 310 ? 18.348 -9.783 -10.904 1.00 93.81 310 SER A N 1
ATOM 2485 C CA . SER A 1 310 ? 18.647 -10.631 -9.742 1.00 93.81 310 SER A CA 1
ATOM 2486 C C . SER A 1 310 ? 17.726 -11.851 -9.598 1.00 93.81 310 SER A C 1
ATOM 2488 O O . SER A 1 310 ? 17.943 -12.683 -8.718 1.00 93.81 310 SER A O 1
ATOM 2490 N N . GLN A 1 311 ? 16.676 -11.952 -10.418 1.00 96.00 311 GLN A N 1
ATOM 2491 C CA . GLN A 1 311 ? 15.636 -12.971 -10.293 1.00 96.00 311 GLN A CA 1
ATOM 2492 C C . GLN A 1 311 ? 15.900 -14.200 -11.177 1.00 96.00 311 GLN A C 1
ATOM 2494 O O . GLN A 1 311 ? 16.638 -14.107 -12.159 1.00 96.00 311 GLN A O 1
ATOM 2499 N N . PRO A 1 312 ? 15.269 -15.350 -10.876 1.00 95.00 312 PRO A N 1
ATOM 2500 C CA . PRO A 1 312 ? 15.298 -16.536 -11.732 1.00 95.00 312 PRO A CA 1
ATOM 2501 C C . PRO A 1 312 ? 14.843 -16.277 -13.182 1.00 95.00 312 PRO A C 1
ATOM 2503 O O . PRO A 1 312 ? 14.034 -15.385 -13.448 1.00 95.00 312 PRO A O 1
ATOM 2506 N N . GLN A 1 313 ? 15.345 -17.073 -14.133 1.00 92.56 313 GLN A N 1
ATOM 2507 C CA . GLN A 1 313 ? 15.085 -16.880 -15.570 1.00 92.56 313 GLN A CA 1
ATOM 2508 C C . GLN A 1 313 ? 13.601 -16.980 -15.948 1.00 92.56 313 GLN A C 1
ATOM 2510 O O . GLN A 1 313 ? 13.154 -16.273 -16.846 1.00 92.56 313 GLN A O 1
ATOM 2515 N N . ASP A 1 314 ? 12.833 -17.832 -15.274 1.00 94.19 314 ASP A N 1
ATOM 2516 C CA . ASP A 1 314 ? 11.386 -17.966 -15.450 1.00 94.19 314 ASP A CA 1
ATOM 2517 C C . ASP A 1 314 ? 10.647 -16.684 -15.050 1.00 94.19 314 ASP A C 1
ATOM 2519 O O . ASP A 1 314 ? 9.774 -16.217 -15.786 1.00 94.19 314 ASP A O 1
ATOM 2523 N N . VAL A 1 315 ? 11.061 -16.052 -13.947 1.00 95.62 315 VAL A N 1
ATOM 2524 C CA . VAL A 1 315 ? 10.541 -14.746 -13.527 1.00 95.62 315 VAL A CA 1
ATOM 2525 C C . VAL A 1 315 ? 10.923 -13.675 -14.548 1.00 95.62 315 VAL A C 1
ATOM 2527 O O . VAL A 1 315 ? 10.065 -12.921 -14.990 1.00 95.62 315 VAL A O 1
ATOM 2530 N N . GLN A 1 316 ? 12.172 -13.626 -15.011 1.00 94.94 316 GLN A N 1
ATOM 2531 C CA . GLN A 1 316 ? 12.571 -12.668 -16.052 1.00 94.94 316 GLN A CA 1
ATOM 2532 C C . GLN A 1 316 ? 11.778 -12.862 -17.357 1.00 94.94 316 GLN A C 1
ATOM 2534 O O . GLN A 1 316 ? 11.295 -11.896 -17.954 1.00 94.94 316 GLN A O 1
ATOM 2539 N N . ALA A 1 317 ? 11.592 -14.110 -17.792 1.00 93.12 317 ALA A N 1
ATOM 2540 C CA . ALA A 1 317 ? 10.818 -14.443 -18.982 1.00 93.12 317 ALA A CA 1
ATOM 2541 C C . ALA A 1 317 ? 9.345 -14.035 -18.841 1.00 93.12 317 ALA A C 1
ATOM 2543 O O . ALA A 1 317 ? 8.753 -13.566 -19.821 1.00 93.12 317 ALA A O 1
ATOM 2544 N N . LEU A 1 318 ? 8.768 -14.147 -17.637 1.00 94.69 318 LEU A N 1
ATOM 2545 C CA . LEU A 1 318 ? 7.410 -13.694 -17.352 1.00 94.69 318 LEU A CA 1
ATOM 2546 C C . LEU A 1 318 ? 7.244 -12.213 -17.711 1.00 94.69 318 LEU A C 1
ATOM 2548 O O . LEU A 1 318 ? 6.298 -11.887 -18.419 1.00 94.69 318 LEU A O 1
ATOM 2552 N N . TRP A 1 319 ? 8.166 -11.331 -17.323 1.00 96.00 319 TRP A N 1
ATOM 2553 C CA . TRP A 1 319 ? 8.075 -9.886 -17.597 1.00 96.00 319 TRP A CA 1
ATOM 2554 C C . TRP A 1 319 ? 8.442 -9.493 -19.038 1.00 96.00 319 TRP A C 1
ATOM 2556 O O . TRP A 1 319 ? 7.887 -8.539 -19.585 1.00 96.00 319 TRP A O 1
ATOM 2566 N N . ASN A 1 320 ? 9.348 -10.235 -19.679 1.00 93.94 320 ASN A N 1
ATOM 2567 C CA . ASN A 1 320 ? 9.924 -9.841 -20.971 1.00 93.94 320 ASN A CA 1
ATOM 2568 C C . ASN A 1 320 ? 9.211 -10.415 -22.201 1.00 93.94 320 ASN A C 1
ATOM 2570 O O . ASN A 1 320 ? 9.398 -9.904 -23.301 1.00 93.94 320 ASN A O 1
ATOM 2574 N N . SER A 1 321 ? 8.388 -11.453 -22.047 1.00 89.88 321 SER A N 1
ATOM 2575 C CA . SER A 1 321 ? 7.793 -12.137 -23.207 1.00 89.88 321 SER A CA 1
ATOM 2576 C C . SER A 1 321 ? 6.490 -11.495 -23.707 1.00 89.88 321 SER A C 1
ATOM 2578 O O . SER A 1 321 ? 6.095 -11.740 -24.840 1.00 89.88 321 SER A O 1
ATOM 2580 N N . GLY A 1 322 ? 5.797 -10.685 -22.898 1.00 88.19 322 GLY A N 1
ATOM 2581 C CA . GLY A 1 322 ? 4.443 -10.213 -23.233 1.00 88.19 322 GLY A CA 1
ATOM 2582 C C . GLY A 1 322 ? 3.422 -11.359 -23.371 1.00 88.19 322 GLY A C 1
ATOM 2583 O O . GLY A 1 322 ? 3.675 -12.478 -22.915 1.00 88.19 322 GLY A O 1
ATOM 2584 N N . SER A 1 323 ? 2.254 -11.089 -23.965 1.00 86.25 323 SER A N 1
ATOM 2585 C CA . SER A 1 323 ? 1.284 -12.147 -24.310 1.00 86.25 323 SER A CA 1
ATOM 2586 C C . SER A 1 323 ? 1.789 -12.965 -25.491 1.00 86.25 323 SER A C 1
ATOM 2588 O O . SER A 1 323 ? 2.076 -12.404 -26.548 1.00 86.25 323 SER A O 1
ATOM 2590 N N . GLN A 1 324 ? 1.854 -14.280 -25.316 1.00 78.44 324 GLN A N 1
ATOM 2591 C CA . GLN A 1 324 ? 2.301 -15.223 -26.345 1.00 78.44 324 GLN A CA 1
ATOM 2592 C C . GLN A 1 324 ? 1.120 -15.913 -27.032 1.00 78.44 324 GLN A C 1
ATOM 2594 O O . GLN A 1 324 ? 1.216 -16.303 -28.194 1.00 78.44 324 GLN A O 1
ATOM 2599 N N . LEU A 1 325 ? -0.008 -16.037 -26.327 1.00 80.62 325 LEU A N 1
ATOM 2600 C CA . LEU A 1 325 ? -1.214 -16.698 -26.822 1.00 80.62 325 LEU A CA 1
ATOM 2601 C C . LEU A 1 325 ? -2.402 -15.719 -26.857 1.00 80.62 325 LEU A C 1
ATOM 2603 O O . LEU A 1 325 ? -2.500 -14.857 -25.982 1.00 80.62 325 LEU A O 1
ATOM 2607 N N . PRO A 1 326 ? -3.339 -15.856 -27.817 1.00 74.12 326 PRO A N 1
ATOM 2608 C CA . PRO A 1 326 ? -4.524 -14.994 -27.905 1.00 74.12 326 PRO A CA 1
ATOM 2609 C C . PRO A 1 326 ? -5.478 -15.102 -26.707 1.00 74.12 326 PRO A C 1
ATOM 2611 O O . PRO A 1 326 ? -6.245 -14.180 -26.452 1.00 74.12 326 PRO A O 1
ATOM 2614 N N . GLU A 1 327 ? -5.447 -16.233 -26.000 1.00 79.69 327 GLU A N 1
ATOM 2615 C CA . GLU A 1 327 ? -6.287 -16.524 -24.830 1.00 79.69 327 GLU A CA 1
ATOM 2616 C C . GLU A 1 327 ? -5.763 -15.860 -23.544 1.00 79.69 327 GLU A C 1
ATOM 2618 O O . GLU A 1 327 ? -6.474 -15.799 -22.543 1.00 79.69 327 GLU A O 1
ATOM 2623 N N . GLU A 1 328 ? -4.521 -15.366 -23.553 1.00 82.50 328 GLU A N 1
ATOM 2624 C CA . GLU A 1 328 ? -3.930 -14.695 -22.398 1.00 82.50 328 GLU A CA 1
ATOM 2625 C C . GLU A 1 328 ? -4.456 -13.270 -22.238 1.00 82.50 328 GLU A C 1
ATOM 2627 O O . GLU A 1 328 ? -4.748 -12.572 -23.212 1.00 82.50 328 GLU A O 1
ATOM 2632 N N . ILE A 1 329 ? -4.472 -12.794 -20.990 1.00 82.56 329 ILE A N 1
ATOM 2633 C CA . ILE A 1 329 ? -4.729 -11.384 -20.701 1.00 82.56 329 ILE A CA 1
ATOM 2634 C C . ILE A 1 329 ? -3.705 -10.530 -21.480 1.00 82.56 329 ILE A C 1
ATOM 2636 O O . ILE A 1 329 ? -2.496 -10.787 -21.383 1.00 82.56 329 ILE A O 1
ATOM 2640 N N . PRO A 1 330 ? -4.152 -9.538 -22.280 1.00 88.38 330 PRO A N 1
ATOM 2641 C CA . PRO A 1 330 ? -3.271 -8.792 -23.169 1.00 88.38 330 PRO A CA 1
ATOM 2642 C C . PRO A 1 330 ? -2.262 -7.943 -22.391 1.00 88.38 330 PRO A C 1
ATOM 2644 O O . PRO A 1 330 ? -2.615 -6.946 -21.761 1.00 88.38 330 PRO A O 1
ATOM 2647 N N . ARG A 1 331 ? -0.983 -8.295 -22.506 1.00 92.75 331 ARG A N 1
ATOM 2648 C CA . ARG A 1 331 ? 0.124 -7.641 -21.813 1.00 92.75 331 ARG A CA 1
ATOM 2649 C C . ARG A 1 331 ? 1.293 -7.369 -22.748 1.00 92.75 331 ARG A C 1
ATOM 2651 O O . ARG A 1 331 ? 1.543 -8.099 -23.714 1.00 92.75 331 ARG A O 1
ATOM 2658 N N . LEU A 1 332 ? 1.985 -6.280 -22.471 1.00 93.25 332 LEU A N 1
ATOM 2659 C CA . LEU A 1 332 ? 3.172 -5.851 -23.194 1.00 93.25 332 LEU A CA 1
ATOM 2660 C C . LEU A 1 332 ? 4.420 -6.486 -22.574 1.00 93.25 332 LEU A C 1
ATOM 2662 O O . LEU A 1 332 ? 4.429 -6.775 -21.380 1.00 93.25 332 LEU A O 1
ATOM 2666 N N . PRO A 1 333 ? 5.494 -6.685 -23.346 1.00 94.12 333 PRO A N 1
ATOM 2667 C CA . PRO A 1 333 ? 6.826 -6.824 -22.773 1.00 94.12 333 PRO A CA 1
ATOM 2668 C C . PRO A 1 333 ? 7.201 -5.599 -21.926 1.00 94.12 333 PRO A C 1
ATOM 2670 O O . PRO A 1 333 ? 6.826 -4.475 -22.266 1.00 94.12 333 PRO A O 1
ATOM 2673 N N . LEU A 1 334 ? 7.983 -5.793 -20.861 1.00 95.38 334 LEU A N 1
ATOM 2674 C CA . LEU A 1 334 ? 8.365 -4.720 -19.932 1.00 95.38 334 LEU A CA 1
ATOM 2675 C C . LEU A 1 334 ? 8.992 -3.493 -20.619 1.00 95.38 334 LEU A C 1
ATOM 2677 O O . LEU A 1 334 ? 8.616 -2.358 -20.332 1.00 95.38 334 LEU A O 1
ATOM 2681 N N . PHE A 1 335 ? 9.914 -3.704 -21.560 1.00 91.81 335 PHE A N 1
ATOM 2682 C CA . PHE A 1 335 ? 10.542 -2.612 -22.310 1.00 91.81 335 PHE A CA 1
ATOM 2683 C C . PHE A 1 335 ? 9.528 -1.852 -23.185 1.00 91.81 335 PHE A C 1
ATOM 2685 O O . PHE A 1 335 ? 9.579 -0.626 -23.255 1.00 91.81 335 PHE A O 1
ATOM 2692 N N . ALA A 1 336 ? 8.552 -2.551 -23.774 1.00 92.75 336 ALA A N 1
ATOM 2693 C CA . ALA A 1 336 ? 7.480 -1.927 -24.545 1.00 92.75 336 ALA A CA 1
ATOM 2694 C C . ALA A 1 336 ? 6.545 -1.093 -23.666 1.00 92.75 336 ALA A C 1
ATOM 2696 O O . ALA A 1 336 ? 6.204 0.035 -24.025 1.00 92.75 336 ALA A O 1
ATOM 2697 N N . ALA A 1 337 ? 6.191 -1.608 -22.487 1.00 95.12 337 ALA A N 1
ATOM 2698 C CA . ALA A 1 337 ? 5.418 -0.857 -21.506 1.00 95.12 337 ALA A CA 1
ATOM 2699 C C . ALA A 1 337 ? 6.150 0.417 -21.053 1.00 95.12 337 ALA A C 1
ATOM 2701 O O . ALA A 1 337 ? 5.513 1.464 -20.922 1.00 95.12 337 ALA A O 1
ATOM 2702 N N . LEU A 1 338 ? 7.476 0.360 -20.867 1.00 95.31 338 LEU A N 1
ATOM 2703 C CA . LEU A 1 338 ? 8.274 1.532 -20.503 1.00 95.31 338 LEU A CA 1
ATOM 2704 C C . LEU A 1 338 ? 8.245 2.594 -21.606 1.00 95.31 338 LEU A C 1
ATOM 2706 O O . LEU A 1 338 ? 7.915 3.742 -21.318 1.00 95.31 338 LEU A O 1
ATOM 2710 N N . LEU A 1 339 ? 8.542 2.234 -22.861 1.00 92.81 339 LEU A N 1
ATOM 2711 C CA . LEU A 1 339 ? 8.557 3.210 -23.961 1.00 92.81 339 LEU A CA 1
ATOM 2712 C C . LEU A 1 339 ? 7.181 3.858 -24.173 1.00 92.81 339 LEU A C 1
ATOM 2714 O O . LEU A 1 339 ? 7.102 5.070 -24.372 1.00 92.81 339 LEU A O 1
ATOM 2718 N N . LEU A 1 340 ? 6.099 3.082 -24.070 1.00 92.38 340 LEU A N 1
ATOM 2719 C CA . LEU A 1 340 ? 4.736 3.614 -24.152 1.00 92.38 340 LEU A CA 1
ATOM 2720 C C . LEU A 1 340 ? 4.406 4.542 -22.979 1.00 92.38 340 LEU A C 1
ATOM 2722 O O . LEU A 1 340 ? 3.797 5.588 -23.187 1.00 92.38 340 LEU A O 1
ATOM 2726 N N . SER A 1 341 ? 4.842 4.208 -21.763 1.00 93.38 341 SER A N 1
ATOM 2727 C CA . SER A 1 341 ? 4.625 5.062 -20.588 1.00 93.38 341 SER A CA 1
ATOM 2728 C C . SER A 1 341 ? 5.408 6.379 -20.689 1.00 93.38 341 SER A C 1
ATOM 2730 O O . SER A 1 341 ? 4.880 7.441 -20.362 1.00 93.38 341 SER A O 1
ATOM 2732 N N . LEU A 1 342 ? 6.634 6.346 -21.222 1.00 93.00 342 LEU A N 1
ATOM 2733 C CA . LEU A 1 342 ? 7.466 7.539 -21.427 1.00 93.00 342 LEU A CA 1
ATOM 2734 C C . LEU A 1 342 ? 6.868 8.507 -22.451 1.00 93.00 342 LEU A C 1
ATOM 2736 O O . LEU A 1 342 ? 6.945 9.720 -22.262 1.00 93.00 342 LEU A O 1
ATOM 2740 N N . GLN A 1 343 ? 6.208 7.995 -23.496 1.00 92.06 343 GLN A N 1
ATOM 2741 C CA . GLN A 1 343 ? 5.474 8.834 -24.452 1.00 92.06 343 GLN A CA 1
ATOM 2742 C C . GLN A 1 343 ? 4.388 9.683 -23.778 1.00 92.06 343 GLN A C 1
ATOM 2744 O O . GLN A 1 343 ? 4.058 10.754 -24.284 1.00 92.06 343 GLN A O 1
ATOM 2749 N N . GLN A 1 344 ? 3.862 9.225 -22.639 1.00 92.06 344 GLN A N 1
ATOM 2750 C CA . GLN A 1 344 ? 2.833 9.916 -21.867 1.00 92.06 344 GLN A CA 1
ATOM 2751 C C . GLN A 1 344 ? 3.394 10.909 -20.830 1.00 92.06 344 GLN A C 1
ATOM 2753 O O . GLN A 1 344 ? 2.610 11.547 -20.128 1.00 92.06 344 GLN A O 1
ATOM 2758 N N . CYS A 1 345 ? 4.724 11.070 -20.752 1.00 91.94 345 CYS A N 1
ATOM 2759 C CA . CYS A 1 345 ? 5.419 11.945 -19.796 1.00 91.94 345 CYS A CA 1
ATOM 2760 C C . CYS A 1 345 ? 6.232 13.077 -20.476 1.00 91.94 345 CYS A C 1
ATOM 2762 O O . CYS A 1 345 ? 7.421 13.247 -20.182 1.00 91.94 345 CYS A O 1
ATOM 2764 N N . PRO A 1 346 ? 5.665 13.858 -21.422 1.00 88.69 346 PRO A N 1
ATOM 2765 C CA . PRO A 1 346 ? 6.432 14.889 -22.126 1.00 88.69 346 PRO A CA 1
ATOM 2766 C C . PRO A 1 346 ? 6.895 16.014 -21.191 1.00 88.69 346 PRO A C 1
ATOM 2768 O O . PRO A 1 346 ? 7.965 16.586 -21.398 1.00 88.69 346 PRO A O 1
ATOM 2771 N N . SER A 1 347 ? 6.113 16.331 -20.156 1.00 87.81 347 SER A N 1
ATOM 2772 C CA . SER A 1 347 ? 6.439 17.368 -19.177 1.00 87.81 347 SER A CA 1
ATOM 2773 C C . SER A 1 347 ? 7.651 16.977 -18.342 1.00 87.81 347 SER A C 1
ATOM 2775 O O . SER A 1 347 ? 8.588 17.754 -18.233 1.00 87.81 347 SER A O 1
ATOM 2777 N N . GLU A 1 348 ? 7.692 15.756 -17.821 1.00 91.12 348 GLU A N 1
ATOM 2778 C CA . GLU A 1 348 ? 8.794 15.256 -16.999 1.00 91.12 348 GLU A CA 1
ATOM 2779 C C . GLU A 1 348 ? 10.079 15.038 -17.805 1.00 91.12 348 GLU A C 1
ATOM 2781 O O . GLU A 1 348 ? 11.174 15.169 -17.265 1.00 91.12 348 GLU A O 1
ATOM 2786 N N . LEU A 1 349 ? 9.960 14.728 -19.101 1.00 88.38 349 LEU A N 1
ATOM 2787 C CA . LEU A 1 349 ? 11.104 14.594 -20.008 1.00 88.38 349 LEU A CA 1
ATOM 2788 C C . LEU A 1 349 ? 11.680 15.943 -20.463 1.00 88.38 349 LEU A C 1
ATOM 2790 O O . LEU A 1 349 ? 12.848 16.003 -20.847 1.00 88.38 349 LEU A O 1
ATOM 2794 N N . SER A 1 350 ? 10.879 17.012 -20.444 1.00 82.94 350 SER A N 1
ATOM 2795 C CA . SER A 1 350 ? 11.290 18.354 -20.886 1.00 82.94 350 SER A CA 1
ATOM 2796 C C . SER A 1 350 ? 11.636 19.305 -19.738 1.00 82.94 350 SER A C 1
ATOM 2798 O O . SER A 1 350 ? 12.429 20.228 -19.925 1.00 82.94 350 SER A O 1
ATOM 2800 N N . LEU A 1 351 ? 11.062 19.090 -18.556 1.00 76.12 351 LEU A N 1
ATOM 2801 C CA . LEU A 1 351 ? 11.317 19.873 -17.352 1.00 76.12 351 LEU A CA 1
ATOM 2802 C C . LEU A 1 351 ? 12.440 19.250 -16.509 1.00 76.12 351 LEU A C 1
ATOM 2804 O O . LEU A 1 351 ? 12.724 18.059 -16.631 1.00 76.12 351 LEU A O 1
ATOM 2808 N N . PRO A 1 352 ? 13.084 20.039 -15.627 1.00 70.25 352 PRO A N 1
ATOM 2809 C CA . PRO A 1 352 ? 14.125 19.559 -14.722 1.00 70.25 352 PRO A CA 1
ATOM 2810 C C . PRO A 1 352 ? 13.549 18.679 -13.596 1.00 70.25 352 PRO A C 1
ATOM 2812 O O . PRO A 1 352 ? 13.552 19.051 -12.424 1.00 70.25 352 PRO A O 1
ATOM 2815 N N . VAL A 1 353 ? 13.046 17.497 -13.952 1.00 81.25 353 VAL A N 1
ATOM 2816 C CA . VAL A 1 353 ? 12.802 16.400 -13.015 1.00 81.25 353 VAL A CA 1
ATOM 2817 C C . VAL A 1 353 ? 14.134 15.701 -12.802 1.00 81.25 353 VAL A C 1
ATOM 2819 O O . VAL A 1 353 ? 14.679 15.075 -13.718 1.00 81.25 353 VAL A O 1
ATOM 2822 N N . PHE A 1 354 ? 14.671 15.849 -11.595 1.00 81.94 354 PHE A N 1
ATOM 2823 C CA . PHE A 1 354 ? 15.952 15.274 -11.224 1.00 81.94 354 PHE A CA 1
ATOM 2824 C C . PHE A 1 354 ? 15.770 14.065 -10.317 1.00 81.94 354 PHE A C 1
ATOM 2826 O O . PHE A 1 354 ? 15.095 14.135 -9.291 1.00 81.94 354 PHE A O 1
ATOM 2833 N N . LEU A 1 355 ? 16.405 12.963 -10.697 1.00 79.56 355 LEU A N 1
ATOM 2834 C CA . LEU A 1 355 ? 16.453 11.730 -9.924 1.00 79.56 355 LEU A CA 1
ATOM 2835 C C . LEU A 1 355 ? 17.864 11.544 -9.371 1.00 79.56 355 LEU A C 1
ATOM 2837 O O . LEU A 1 355 ? 18.857 11.855 -10.033 1.00 79.56 355 LEU A O 1
ATOM 2841 N N . GLN A 1 356 ? 17.946 11.047 -8.140 1.00 72.31 356 GLN A N 1
ATOM 2842 C CA . GLN A 1 356 ? 19.218 10.718 -7.507 1.00 72.31 356 GLN A CA 1
ATOM 2843 C C . GLN A 1 356 ? 19.575 9.260 -7.776 1.00 72.31 356 GLN A C 1
ATOM 2845 O O . GLN A 1 356 ? 18.723 8.371 -7.710 1.00 72.31 356 GLN A O 1
ATOM 2850 N N . ARG A 1 357 ? 20.859 9.009 -8.037 1.00 59.78 357 ARG A N 1
ATOM 2851 C CA . ARG A 1 357 ? 21.410 7.659 -8.102 1.00 59.78 357 ARG A CA 1
ATOM 2852 C C . ARG A 1 357 ? 22.095 7.337 -6.780 1.00 59.78 357 ARG A C 1
ATOM 2854 O O . ARG A 1 357 ? 23.071 7.987 -6.411 1.00 59.78 357 ARG A O 1
ATOM 2861 N N . ALA A 1 358 ? 21.614 6.312 -6.084 1.00 52.09 358 ALA A N 1
ATOM 2862 C CA . ALA A 1 358 ? 22.373 5.714 -4.995 1.00 52.09 358 ALA A CA 1
ATOM 2863 C C . ALA A 1 358 ? 23.454 4.811 -5.605 1.00 52.09 358 ALA A C 1
ATOM 2865 O O . ALA A 1 358 ? 23.136 3.837 -6.287 1.00 52.09 358 ALA A O 1
ATOM 2866 N N . THR A 1 359 ? 24.728 5.142 -5.406 1.00 45.06 359 THR A N 1
ATOM 2867 C CA . THR A 1 359 ? 25.822 4.204 -5.689 1.00 45.06 359 THR A CA 1
ATOM 2868 C C . THR A 1 359 ? 25.949 3.207 -4.536 1.00 45.06 359 THR A C 1
ATOM 2870 O O . THR A 1 359 ? 25.679 3.543 -3.381 1.00 45.06 359 THR A O 1
ATOM 2873 N N . GLU A 1 360 ? 26.411 1.987 -4.825 1.00 39.88 360 GLU A N 1
ATOM 2874 C CA . GLU A 1 360 ? 26.712 0.961 -3.808 1.00 39.88 360 GLU A CA 1
ATOM 2875 C C . GLU A 1 360 ? 27.751 1.434 -2.767 1.00 39.88 360 GLU A C 1
ATOM 2877 O O . GLU A 1 360 ? 27.849 0.876 -1.677 1.00 39.88 360 GLU A O 1
ATOM 2882 N N . THR A 1 361 ? 28.501 2.498 -3.073 1.00 39.62 361 THR A N 1
ATOM 2883 C CA . THR A 1 361 ? 29.526 3.116 -2.220 1.00 39.62 361 THR A CA 1
ATOM 2884 C C . THR A 1 361 ? 29.031 4.329 -1.420 1.00 39.62 361 THR A C 1
ATOM 2886 O O . THR A 1 361 ? 29.822 4.959 -0.717 1.00 39.62 361 THR A O 1
ATOM 2889 N N . GLY A 1 362 ? 27.736 4.664 -1.475 1.00 42.19 362 GLY A N 1
ATOM 2890 C CA . GLY A 1 362 ? 27.127 5.707 -0.640 1.00 42.19 362 GLY A CA 1
ATOM 2891 C C . GLY A 1 362 ? 27.451 7.152 -1.045 1.00 42.19 362 GLY A C 1
ATOM 2892 O O . GLY A 1 362 ? 27.082 8.076 -0.322 1.00 42.19 362 GLY A O 1
ATOM 2893 N N . GLN A 1 363 ? 28.107 7.374 -2.189 1.00 39.78 363 GLN A N 1
ATOM 2894 C CA . GLN A 1 363 ? 28.265 8.708 -2.775 1.00 39.78 363 GLN A CA 1
ATOM 2895 C C . GLN A 1 363 ? 27.138 8.950 -3.783 1.00 39.78 363 GLN A C 1
ATOM 2897 O O . GLN A 1 363 ? 27.072 8.288 -4.818 1.00 39.78 363 GLN A O 1
ATOM 2902 N N . ALA A 1 364 ? 26.231 9.878 -3.481 1.00 50.88 364 ALA A N 1
ATOM 2903 C CA . ALA A 1 364 ? 25.209 10.294 -4.435 1.00 50.88 364 ALA A CA 1
ATOM 2904 C C . ALA A 1 364 ? 25.889 10.976 -5.635 1.00 50.88 364 ALA A C 1
ATOM 2906 O O . ALA A 1 364 ? 26.533 12.016 -5.472 1.00 50.88 364 ALA A O 1
ATOM 2907 N N . GLU A 1 365 ? 25.775 10.388 -6.830 1.00 55.69 365 GLU A N 1
ATOM 2908 C CA . GLU A 1 365 ? 26.072 11.122 -8.065 1.00 55.69 365 GLU A CA 1
ATOM 2909 C C . GLU A 1 365 ? 25.080 12.292 -8.187 1.00 55.69 365 GLU A C 1
ATOM 2911 O O . GLU A 1 365 ? 23.958 12.225 -7.673 1.00 55.69 365 GLU A O 1
ATOM 2916 N N . GLY A 1 366 ? 25.510 13.387 -8.822 1.00 64.19 366 GLY A N 1
ATOM 2917 C CA . GLY A 1 366 ? 24.702 14.600 -8.967 1.00 64.19 366 GLY A CA 1
ATOM 2918 C C . GLY A 1 366 ? 23.328 14.352 -9.616 1.00 64.19 366 GLY A C 1
ATOM 2919 O O . GLY A 1 366 ? 23.102 13.301 -10.217 1.00 64.19 366 GLY A O 1
ATOM 2920 N N . PRO A 1 367 ? 22.397 15.317 -9.513 1.00 77.62 367 PRO A N 1
ATOM 2921 C CA . PRO A 1 367 ? 21.031 15.161 -10.008 1.00 77.62 367 PRO A CA 1
ATOM 2922 C C . PRO A 1 367 ? 21.007 14.815 -11.506 1.00 77.62 367 PRO A C 1
ATOM 2924 O O . PRO A 1 367 ? 21.486 15.591 -12.334 1.00 77.62 367 PRO A O 1
ATOM 2927 N N . LEU A 1 368 ? 20.437 13.658 -11.857 1.00 84.50 368 LEU A N 1
ATOM 2928 C CA . LEU A 1 368 ? 20.296 13.203 -13.242 1.00 84.50 368 LEU A CA 1
ATOM 2929 C C . LEU A 1 368 ? 18.936 13.622 -13.787 1.00 84.50 368 LEU A C 1
ATOM 2931 O O . LEU A 1 368 ? 17.926 13.466 -13.102 1.00 84.50 368 LEU A O 1
ATOM 2935 N N . THR A 1 369 ? 18.884 14.119 -15.023 1.00 89.56 369 THR A N 1
ATOM 2936 C CA . THR A 1 369 ? 17.597 14.372 -15.686 1.00 89.56 369 THR A CA 1
ATOM 2937 C C . THR A 1 369 ? 16.828 13.066 -15.851 1.00 89.56 369 THR A C 1
ATOM 2939 O O . THR A 1 369 ? 17.430 11.998 -16.005 1.00 89.56 369 THR A O 1
ATOM 2942 N N . PHE A 1 370 ? 15.497 13.142 -15.876 1.00 91.31 370 PHE A N 1
ATOM 2943 C CA . PHE A 1 370 ? 14.663 11.956 -16.065 1.00 91.31 370 PHE A CA 1
ATOM 2944 C C . PHE A 1 370 ? 15.028 11.170 -17.335 1.00 91.31 370 PHE A C 1
ATOM 2946 O O . PHE A 1 370 ? 15.170 9.951 -17.275 1.00 91.31 370 PHE A O 1
ATOM 2953 N N . TYR A 1 371 ? 15.302 11.857 -18.449 1.00 92.12 371 TYR A N 1
ATOM 2954 C CA . TYR A 1 371 ? 15.788 11.224 -19.681 1.00 92.12 371 TYR A CA 1
ATOM 2955 C C . TYR A 1 371 ? 17.079 10.421 -19.462 1.00 92.12 371 TYR A C 1
ATOM 2957 O O . TYR A 1 371 ? 17.171 9.258 -19.853 1.00 92.12 371 TYR A O 1
ATOM 2965 N N . HIS A 1 372 ? 18.084 11.026 -18.820 1.00 90.56 372 HIS A N 1
ATOM 2966 C CA . HIS A 1 372 ? 19.374 10.373 -18.614 1.00 90.56 372 HIS A CA 1
ATOM 2967 C C . HIS A 1 372 ? 19.259 9.184 -17.656 1.00 90.56 372 HIS A C 1
ATOM 2969 O O . HIS A 1 372 ? 19.848 8.132 -17.899 1.00 90.56 372 HIS A O 1
ATOM 2975 N N . TYR A 1 373 ? 18.447 9.332 -16.608 1.00 91.56 373 TYR A N 1
ATOM 2976 C CA . TYR A 1 373 ? 18.125 8.255 -15.681 1.00 91.56 373 TYR A CA 1
ATOM 2977 C C . TYR A 1 373 ? 17.494 7.060 -16.412 1.00 91.56 373 TYR A C 1
ATOM 2979 O O . TYR A 1 373 ? 17.980 5.937 -16.297 1.00 91.56 373 TYR A O 1
ATOM 2987 N N . VAL A 1 374 ? 16.471 7.304 -17.237 1.00 93.50 374 VAL A N 1
ATOM 2988 C CA . VAL A 1 374 ? 15.831 6.270 -18.064 1.00 93.50 374 VAL A CA 1
ATOM 2989 C C . VAL A 1 374 ? 16.844 5.588 -18.981 1.00 93.50 374 VAL A C 1
ATOM 2991 O O . VAL A 1 374 ? 16.889 4.362 -19.016 1.00 93.50 374 VAL A O 1
ATOM 2994 N N . CYS A 1 375 ? 17.671 6.360 -19.691 1.00 93.44 375 CYS A N 1
ATOM 2995 C CA . CYS A 1 375 ? 18.665 5.826 -20.621 1.00 93.44 375 CYS A CA 1
ATOM 2996 C C . CYS A 1 375 ? 19.658 4.886 -19.915 1.00 93.44 375 CYS A C 1
ATOM 2998 O O . CYS A 1 375 ? 19.859 3.758 -20.362 1.00 93.44 375 CYS A O 1
ATOM 3000 N N . ILE A 1 376 ? 20.203 5.286 -18.758 1.00 91.81 376 ILE A N 1
ATOM 3001 C CA . ILE A 1 376 ? 21.102 4.432 -17.964 1.00 91.81 376 ILE A CA 1
ATOM 3002 C C . ILE A 1 376 ? 20.405 3.137 -17.545 1.00 91.81 376 ILE A C 1
ATOM 3004 O O . ILE A 1 376 ? 20.965 2.054 -17.729 1.00 91.81 376 ILE A O 1
ATOM 3008 N N . HIS A 1 377 ? 19.213 3.235 -16.956 1.00 92.38 377 HIS A N 1
ATOM 3009 C CA . HIS A 1 377 ? 18.500 2.074 -16.425 1.00 92.38 377 HIS A CA 1
ATOM 3010 C C . HIS A 1 377 ? 18.077 1.109 -17.536 1.00 92.38 377 HIS A C 1
ATOM 3012 O O . HIS A 1 377 ? 18.239 -0.100 -17.382 1.00 92.38 377 HIS A O 1
ATOM 3018 N N . LEU A 1 378 ? 17.618 1.632 -18.674 1.00 94.00 378 LEU A N 1
ATOM 3019 C CA . LEU A 1 378 ? 17.259 0.838 -19.843 1.00 94.00 378 LEU A CA 1
ATOM 3020 C C . LEU A 1 378 ? 18.481 0.119 -20.427 1.00 94.00 378 LEU A C 1
ATOM 3022 O O . LEU A 1 378 ? 18.438 -1.096 -20.600 1.00 94.00 378 LEU A O 1
ATOM 3026 N N . CYS A 1 379 ? 19.590 0.827 -20.663 1.00 94.06 379 CYS A N 1
ATOM 3027 C CA . CYS A 1 379 ? 20.825 0.217 -21.165 1.00 94.06 379 CYS A CA 1
ATOM 3028 C C . CYS A 1 379 ? 21.368 -0.840 -20.194 1.00 94.06 379 CYS A C 1
ATOM 3030 O O . CYS A 1 379 ? 21.7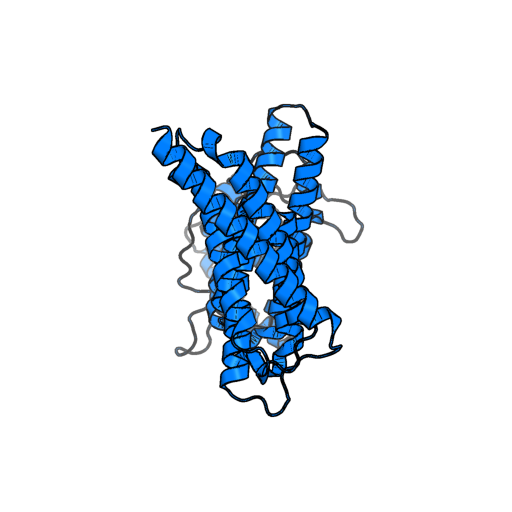12 -1.943 -20.613 1.00 94.06 379 CYS A O 1
ATOM 3032 N N . THR A 1 380 ? 21.368 -0.549 -18.889 1.00 93.38 380 THR A N 1
ATOM 3033 C CA . THR A 1 380 ? 21.779 -1.510 -17.852 1.00 93.38 380 THR A CA 1
ATOM 3034 C C . THR A 1 380 ? 20.897 -2.756 -17.886 1.00 93.38 380 THR A C 1
ATOM 3036 O O . THR A 1 380 ? 21.413 -3.870 -17.904 1.00 93.38 380 THR A O 1
ATOM 3039 N N . PHE A 1 381 ? 19.576 -2.595 -17.965 1.00 93.81 381 PHE A N 1
ATOM 3040 C CA . PHE A 1 381 ? 18.646 -3.718 -18.039 1.00 93.81 381 PHE A CA 1
ATOM 3041 C C . PHE A 1 381 ? 18.871 -4.574 -19.291 1.00 93.81 381 PHE A C 1
ATOM 3043 O O . PHE A 1 381 ? 18.904 -5.801 -19.199 1.00 93.81 381 PHE A O 1
ATOM 3050 N N . ILE A 1 382 ? 19.111 -3.945 -20.443 1.00 92.88 382 ILE A N 1
ATOM 3051 C CA . ILE A 1 382 ? 19.393 -4.638 -21.707 1.00 92.88 382 ILE A CA 1
ATOM 3052 C C . ILE A 1 382 ? 20.622 -5.550 -21.593 1.00 92.88 382 ILE A C 1
ATOM 3054 O O . ILE A 1 382 ? 20.593 -6.653 -22.133 1.00 92.88 382 ILE A O 1
ATOM 3058 N N . THR A 1 383 ? 21.659 -5.171 -20.832 1.00 91.94 383 THR A N 1
ATOM 3059 C CA . THR A 1 383 ? 22.829 -6.053 -20.615 1.00 91.94 383 THR A CA 1
ATOM 3060 C C . THR A 1 383 ? 22.497 -7.367 -19.905 1.00 91.94 383 THR A C 1
ATOM 3062 O O . THR A 1 383 ? 23.235 -8.340 -20.037 1.00 91.94 383 THR A O 1
ATOM 3065 N N . SER A 1 384 ? 21.389 -7.408 -19.164 1.00 90.50 384 SER A N 1
ATOM 3066 C CA . SER A 1 384 ? 20.911 -8.603 -18.461 1.00 90.50 384 SER A CA 1
ATOM 3067 C C . SER A 1 384 ? 19.840 -9.379 -19.232 1.00 90.50 384 SER A C 1
ATOM 3069 O O . SER A 1 384 ? 19.406 -10.441 -18.787 1.00 90.50 384 SER A O 1
ATOM 3071 N N . LEU A 1 385 ? 19.393 -8.858 -20.379 1.00 90.19 385 LEU A N 1
ATOM 3072 C CA . LEU A 1 385 ? 18.304 -9.436 -21.153 1.00 90.19 385 LEU A CA 1
ATOM 3073 C C . LEU A 1 385 ? 18.744 -10.743 -21.828 1.00 90.19 385 LEU A C 1
ATOM 3075 O O . LEU A 1 385 ? 19.837 -10.850 -22.383 1.00 90.19 385 LEU A O 1
ATOM 3079 N N . SER A 1 386 ? 17.866 -11.745 -21.830 1.00 89.06 386 SER A N 1
ATOM 3080 C CA . SER A 1 386 ? 18.120 -12.994 -22.549 1.00 89.06 386 SER A CA 1
ATOM 3081 C C . SER A 1 386 ? 18.113 -12.773 -24.063 1.00 89.06 386 SER A C 1
ATOM 3083 O O . SER A 1 386 ? 17.243 -12.083 -24.596 1.00 89.06 386 SER A O 1
ATOM 3085 N N . VAL A 1 387 ? 19.017 -13.459 -24.772 1.00 87.75 387 VAL A N 1
ATOM 3086 C CA . VAL A 1 387 ? 19.123 -13.456 -26.245 1.00 87.75 387 VAL A CA 1
ATOM 3087 C C . VAL A 1 387 ? 17.778 -13.756 -26.916 1.00 87.75 387 VAL A C 1
ATOM 3089 O O . VAL A 1 387 ? 17.461 -13.194 -27.960 1.00 87.75 387 VAL A O 1
ATOM 3092 N N . SER A 1 388 ? 16.938 -14.587 -26.289 1.00 87.75 388 SER A N 1
ATOM 3093 C CA . SER A 1 388 ? 15.610 -14.917 -26.818 1.00 87.75 388 SER A CA 1
ATOM 3094 C C . SER A 1 388 ? 14.683 -13.706 -26.979 1.00 87.75 388 SER A C 1
ATOM 3096 O O . SER A 1 388 ? 13.800 -13.739 -27.829 1.00 87.75 388 SER A O 1
ATOM 3098 N N . HIS A 1 389 ? 14.896 -12.621 -26.228 1.00 88.81 389 HIS A N 1
ATOM 3099 C CA . HIS A 1 389 ? 14.059 -11.416 -26.259 1.00 88.81 389 HIS A CA 1
ATOM 3100 C C . HIS A 1 389 ? 14.641 -10.285 -27.121 1.00 88.81 389 HIS A C 1
ATOM 3102 O O . HIS A 1 389 ? 13.951 -9.292 -27.347 1.00 88.81 389 HIS A O 1
ATOM 3108 N N . PHE A 1 390 ? 15.865 -10.429 -27.646 1.00 89.06 390 PHE A N 1
ATOM 3109 C CA . PHE A 1 390 ? 16.532 -9.370 -28.418 1.00 89.06 390 PHE A CA 1
ATOM 3110 C C . PHE A 1 390 ? 15.777 -8.988 -29.693 1.00 89.06 390 PHE A C 1
ATOM 3112 O O . PHE A 1 390 ? 15.641 -7.806 -29.980 1.00 89.06 390 PHE A O 1
ATOM 3119 N N . HIS A 1 391 ? 15.201 -9.954 -30.410 1.00 90.06 391 HIS A N 1
ATOM 3120 C CA . HIS A 1 391 ? 14.427 -9.669 -31.623 1.00 90.06 391 HIS A CA 1
ATOM 3121 C C . HIS A 1 391 ? 13.236 -8.722 -31.365 1.00 90.06 391 HIS A C 1
ATOM 3123 O O . HIS A 1 391 ? 12.911 -7.875 -32.200 1.00 90.06 391 HIS A O 1
ATOM 3129 N N . LEU A 1 392 ? 12.595 -8.833 -30.193 1.00 90.00 392 LEU A N 1
ATOM 3130 C CA . LEU A 1 392 ? 11.504 -7.941 -29.800 1.00 90.00 392 LEU A CA 1
ATOM 3131 C C . LEU A 1 392 ? 12.027 -6.540 -29.468 1.00 90.00 392 LEU A C 1
ATOM 3133 O O . LEU A 1 392 ? 11.396 -5.550 -29.832 1.00 90.00 392 LEU A O 1
ATOM 3137 N N . LEU A 1 393 ? 13.179 -6.465 -28.793 1.00 91.69 393 LEU A N 1
ATOM 3138 C CA . LEU A 1 393 ? 13.850 -5.205 -28.485 1.00 91.69 393 LEU A CA 1
ATOM 3139 C C . LEU A 1 393 ? 14.232 -4.462 -29.772 1.00 91.69 393 LEU A C 1
ATOM 3141 O O . LEU A 1 393 ? 13.885 -3.296 -29.917 1.00 91.69 393 LEU A O 1
ATOM 3145 N N . GLU A 1 394 ? 14.888 -5.135 -30.719 1.00 92.69 394 GLU A N 1
ATOM 3146 C CA . GLU A 1 394 ? 15.302 -4.553 -32.003 1.00 92.69 394 GLU A CA 1
ATOM 3147 C C . GLU A 1 394 ? 14.110 -4.010 -32.793 1.00 92.69 394 GLU A C 1
ATOM 3149 O O . GLU A 1 394 ? 14.135 -2.867 -33.254 1.00 92.69 394 GLU A O 1
ATOM 3154 N N . THR A 1 395 ? 13.044 -4.811 -32.905 1.00 92.25 395 THR A N 1
ATOM 3155 C CA . THR A 1 395 ? 11.817 -4.415 -33.610 1.00 92.25 395 THR A CA 1
ATOM 3156 C C . THR A 1 395 ? 11.226 -3.155 -32.987 1.00 92.25 395 THR A C 1
ATOM 3158 O O . THR A 1 395 ? 10.963 -2.180 -33.688 1.00 92.25 395 THR A O 1
ATOM 3161 N N . LEU A 1 396 ? 11.088 -3.131 -31.659 1.00 92.19 396 LEU A N 1
ATOM 3162 C CA . LEU A 1 396 ? 10.495 -1.995 -30.967 1.00 92.19 396 LEU A CA 1
ATOM 3163 C C . LEU A 1 396 ? 11.375 -0.741 -31.034 1.00 92.19 396 LEU A C 1
ATOM 3165 O O . LEU A 1 396 ? 10.858 0.363 -31.200 1.00 92.19 396 LEU A O 1
ATOM 3169 N N . LEU A 1 397 ? 12.697 -0.877 -30.902 1.00 94.19 397 LEU A N 1
ATOM 3170 C CA . LEU A 1 397 ? 13.603 0.262 -31.030 1.00 94.19 397 LEU A CA 1
ATOM 3171 C C . LEU A 1 397 ? 13.520 0.853 -32.440 1.00 94.19 397 LEU A C 1
ATOM 3173 O O . LEU A 1 397 ? 13.445 2.071 -32.574 1.00 94.19 397 LEU A O 1
ATOM 3177 N N . LEU A 1 398 ? 13.477 0.018 -33.482 1.00 94.50 398 LEU A N 1
ATOM 3178 C CA . LEU A 1 398 ? 13.306 0.481 -34.860 1.00 94.50 398 LEU A CA 1
ATOM 3179 C C . LEU A 1 398 ? 11.964 1.202 -35.056 1.00 94.50 398 LEU A C 1
ATOM 3181 O O . LEU A 1 398 ? 11.940 2.308 -35.594 1.00 94.50 398 LEU A O 1
ATOM 3185 N N . GLU A 1 399 ? 10.861 0.623 -34.576 1.00 93.94 399 GLU A N 1
ATOM 3186 C CA . GLU A 1 399 ? 9.539 1.266 -34.598 1.00 93.94 399 GLU A CA 1
ATOM 3187 C C . GLU A 1 399 ? 9.546 2.610 -33.857 1.00 93.94 399 GLU A C 1
ATOM 3189 O O . GLU A 1 399 ? 8.956 3.584 -34.323 1.00 93.94 399 GLU A O 1
ATOM 3194 N N . THR A 1 400 ? 10.256 2.688 -32.730 1.00 94.00 400 THR A N 1
ATOM 3195 C CA . THR A 1 400 ? 10.360 3.906 -31.920 1.00 94.00 400 THR A CA 1
ATOM 3196 C C . THR A 1 400 ? 11.169 4.994 -32.628 1.00 94.00 400 THR A C 1
ATOM 3198 O O . THR A 1 400 ? 10.772 6.157 -32.591 1.00 94.00 400 THR A O 1
ATOM 3201 N N . VAL A 1 401 ? 12.261 4.634 -33.315 1.00 94.38 401 VAL A N 1
ATOM 3202 C CA . VAL A 1 401 ? 13.059 5.567 -34.136 1.00 94.38 401 VAL A CA 1
ATOM 3203 C C . VAL A 1 401 ? 12.240 6.131 -35.296 1.00 94.38 401 VAL A C 1
ATOM 3205 O O . VAL A 1 401 ? 12.338 7.318 -35.599 1.00 94.38 401 VAL A O 1
ATOM 3208 N N . LEU A 1 402 ? 11.425 5.292 -35.939 1.00 93.94 402 LEU A N 1
ATOM 3209 C CA . LEU A 1 402 ? 10.555 5.691 -37.050 1.00 93.94 402 LEU A CA 1
ATOM 3210 C C . LEU A 1 402 ? 9.263 6.389 -36.586 1.00 93.94 402 LEU A C 1
ATOM 3212 O O . LEU A 1 402 ? 8.485 6.868 -37.414 1.00 93.94 402 LEU A O 1
ATOM 3216 N N . GLY A 1 403 ? 9.020 6.432 -35.276 1.00 91.75 403 GLY A N 1
ATOM 3217 C CA . GLY A 1 403 ? 7.836 7.024 -34.675 1.00 91.75 403 GLY A CA 1
ATOM 3218 C C . GLY A 1 403 ? 7.838 8.560 -34.692 1.00 91.75 403 GLY A C 1
ATOM 3219 O O . GLY A 1 403 ? 8.863 9.205 -34.905 1.00 91.75 403 GLY A O 1
ATOM 3220 N N . PRO A 1 404 ? 6.682 9.190 -34.416 1.00 90.25 404 PRO A N 1
ATOM 3221 C CA . PRO A 1 404 ? 6.534 10.646 -34.485 1.00 90.25 404 PRO A CA 1
ATOM 3222 C C . PRO A 1 404 ? 7.118 11.400 -33.275 1.00 90.25 404 PRO A C 1
ATOM 3224 O O . PRO A 1 404 ? 7.225 12.625 -33.312 1.00 90.25 404 PRO A O 1
ATOM 3227 N N . ASN A 1 405 ? 7.457 10.711 -32.179 1.00 91.12 405 ASN A N 1
ATOM 3228 C CA . ASN A 1 405 ? 7.932 11.349 -30.950 1.00 91.12 405 ASN A CA 1
ATOM 3229 C C . ASN A 1 405 ? 9.463 11.490 -30.958 1.00 91.12 405 ASN A C 1
ATOM 3231 O O . ASN A 1 405 ? 10.186 10.515 -30.764 1.00 91.12 405 ASN A O 1
ATOM 3235 N N . MET A 1 406 ? 9.944 12.726 -31.120 1.00 91.44 406 MET A N 1
ATOM 3236 C CA . MET A 1 406 ? 11.373 13.045 -31.225 1.00 91.44 406 MET A CA 1
ATOM 3237 C C . MET A 1 406 ? 12.199 12.601 -30.008 1.00 91.44 406 MET A C 1
ATOM 3239 O O . MET A 1 406 ? 13.295 12.078 -30.191 1.00 91.44 406 MET A O 1
ATOM 3243 N N . ILE A 1 407 ? 11.699 12.792 -28.780 1.00 91.12 407 ILE A N 1
ATOM 3244 C CA . ILE A 1 407 ? 12.440 12.421 -27.559 1.00 91.12 407 ILE A CA 1
ATOM 3245 C C . ILE A 1 407 ? 12.595 10.901 -27.486 1.00 91.12 407 ILE A C 1
ATOM 3247 O O . ILE A 1 407 ? 13.663 10.396 -27.149 1.00 91.12 407 ILE A O 1
ATOM 3251 N N . MET A 1 408 ? 11.546 10.169 -27.857 1.00 93.88 408 MET A N 1
ATOM 3252 C CA . MET A 1 408 ? 11.586 8.709 -27.882 1.00 93.88 408 MET A CA 1
ATOM 3253 C C . MET A 1 408 ? 12.487 8.173 -28.991 1.00 93.88 408 MET A C 1
ATOM 3255 O O . MET A 1 408 ? 13.214 7.212 -28.755 1.00 93.88 408 MET A O 1
ATOM 3259 N N . ALA A 1 409 ? 12.487 8.804 -30.168 1.00 93.56 409 ALA A N 1
ATOM 3260 C CA . ALA A 1 409 ? 13.407 8.455 -31.245 1.00 93.56 409 ALA A CA 1
ATOM 3261 C C . ALA A 1 409 ? 14.870 8.664 -30.817 1.00 93.56 409 ALA A C 1
ATOM 3263 O O . ALA A 1 409 ? 15.704 7.795 -31.056 1.00 93.56 409 ALA A O 1
ATOM 3264 N N . LEU A 1 410 ? 15.171 9.766 -30.119 1.00 94.25 410 LEU A N 1
ATOM 3265 C CA . LEU A 1 410 ? 16.482 10.024 -29.511 1.00 94.25 410 LEU A CA 1
ATOM 3266 C C . LEU A 1 410 ? 16.867 8.944 -28.493 1.00 94.25 410 LEU A C 1
ATOM 3268 O O . LEU A 1 410 ? 17.949 8.373 -28.606 1.00 94.25 410 LEU A O 1
ATOM 3272 N N . LEU A 1 411 ? 15.959 8.597 -27.573 1.00 94.31 411 LEU A N 1
ATOM 3273 C CA . LEU A 1 411 ? 16.196 7.540 -26.587 1.00 94.31 411 LEU A CA 1
ATOM 3274 C C . LEU A 1 411 ? 16.492 6.199 -27.268 1.00 94.31 411 LEU A C 1
ATOM 3276 O O . LEU A 1 411 ? 17.437 5.510 -26.895 1.00 94.31 411 LEU A O 1
ATOM 3280 N N . ALA A 1 412 ? 15.713 5.834 -28.286 1.00 95.12 412 ALA A N 1
ATOM 3281 C CA . ALA A 1 412 ? 15.922 4.598 -29.027 1.00 95.12 412 ALA A CA 1
ATOM 3282 C C . ALA A 1 412 ? 17.256 4.598 -29.794 1.00 95.12 412 ALA A C 1
ATOM 3284 O O . ALA A 1 412 ? 17.941 3.578 -29.818 1.00 95.12 412 ALA A O 1
ATOM 3285 N N . MET A 1 413 ? 17.664 5.734 -30.371 1.00 95.38 413 MET A N 1
ATOM 3286 C CA . MET A 1 413 ? 18.972 5.882 -31.020 1.00 95.38 413 MET A CA 1
ATOM 3287 C C . MET A 1 413 ? 20.136 5.774 -30.030 1.00 95.38 413 MET A C 1
ATOM 3289 O O . MET A 1 413 ? 21.137 5.131 -30.349 1.00 95.38 413 MET A O 1
ATOM 3293 N N . ASP A 1 414 ? 20.016 6.355 -28.834 1.00 95.38 414 ASP A N 1
ATOM 3294 C CA . ASP A 1 414 ? 21.028 6.232 -27.778 1.00 95.38 414 ASP A CA 1
ATOM 3295 C C . ASP A 1 414 ? 21.193 4.769 -27.339 1.00 95.38 414 ASP A C 1
ATOM 3297 O O . ASP A 1 414 ? 22.316 4.279 -27.200 1.00 95.38 414 ASP A O 1
ATOM 3301 N N . VAL A 1 415 ? 20.079 4.043 -27.202 1.00 94.75 415 VAL A N 1
ATOM 3302 C CA . VAL A 1 415 ? 20.079 2.606 -26.893 1.00 94.75 415 VAL A CA 1
ATOM 3303 C C . VAL A 1 415 ? 20.691 1.786 -28.034 1.00 94.75 415 VAL A C 1
ATOM 3305 O O . VAL A 1 415 ? 21.499 0.898 -27.772 1.00 94.75 415 VAL A O 1
ATOM 3308 N N . TRP A 1 416 ? 20.385 2.094 -29.298 1.00 94.38 416 TRP A N 1
ATOM 3309 C CA . TRP A 1 416 ? 21.047 1.465 -30.450 1.00 94.38 416 TRP A CA 1
ATOM 3310 C C . TRP A 1 416 ? 22.558 1.705 -30.451 1.00 94.38 416 TRP A C 1
ATOM 3312 O O . TRP A 1 416 ? 23.332 0.780 -30.691 1.00 94.38 416 TRP A O 1
ATOM 3322 N N . CYS A 1 417 ? 22.994 2.932 -30.154 1.00 94.69 417 CYS A N 1
ATOM 3323 C CA . CYS A 1 417 ? 24.414 3.259 -30.048 1.00 94.69 417 CYS A CA 1
ATOM 3324 C C . CYS A 1 417 ? 25.096 2.502 -28.904 1.00 94.69 417 CYS A C 1
ATOM 3326 O O . CYS A 1 417 ? 26.269 2.159 -29.027 1.00 94.69 417 CYS A O 1
ATOM 3328 N N . PHE A 1 418 ? 24.385 2.257 -27.801 1.00 94.69 418 PHE A N 1
ATOM 3329 C CA . PHE A 1 418 ? 24.865 1.411 -26.713 1.00 94.69 418 PHE A CA 1
ATOM 3330 C C . PHE A 1 418 ? 24.983 -0.053 -27.146 1.00 94.69 418 PHE A C 1
ATOM 3332 O O . PHE A 1 418 ? 26.025 -0.643 -26.921 1.00 94.69 418 PHE A O 1
ATOM 3339 N N . LEU A 1 419 ? 23.967 -0.611 -27.812 1.00 91.19 419 LEU A N 1
ATOM 3340 C CA . LEU A 1 419 ? 23.969 -1.994 -28.308 1.00 91.19 419 LEU A CA 1
ATOM 3341 C C . LEU A 1 419 ? 25.045 -2.271 -29.368 1.00 91.19 419 LEU A C 1
ATOM 3343 O O . LEU A 1 419 ? 25.543 -3.388 -29.465 1.00 91.19 419 LEU A O 1
ATOM 3347 N N . ALA A 1 420 ? 25.362 -1.275 -30.197 1.00 89.56 420 ALA A N 1
ATOM 3348 C CA . ALA A 1 420 ? 26.383 -1.390 -31.235 1.00 89.56 420 ALA A CA 1
ATOM 3349 C C . ALA A 1 420 ? 27.821 -1.343 -30.686 1.00 89.56 420 ALA A C 1
ATOM 3351 O O . ALA A 1 420 ? 28.754 -1.694 -31.413 1.00 89.56 420 ALA A O 1
ATOM 3352 N N . ARG A 1 421 ? 28.002 -0.853 -29.454 1.00 86.75 421 ARG A N 1
ATOM 3353 C CA . ARG A 1 421 ? 29.286 -0.812 -28.744 1.00 86.75 421 ARG A CA 1
ATOM 3354 C C . ARG A 1 421 ? 29.470 -2.078 -27.927 1.00 86.75 421 ARG A C 1
ATOM 3356 O O . ARG A 1 421 ? 30.630 -2.545 -27.892 1.00 86.75 421 ARG A O 1
#

Solvent-accessible surface area (backbone atoms only — not comparable to full-atom values): 22846 Å² total; per-residue (Å²): 107,74,68,57,53,52,51,52,52,51,54,53,48,53,50,39,57,51,37,50,54,52,30,51,55,46,43,53,55,54,73,74,46,86,62,43,55,44,88,82,47,64,65,52,62,59,54,50,49,52,52,43,37,54,49,46,44,45,60,67,46,33,62,76,74,41,46,92,53,28,81,81,46,46,71,56,51,52,50,39,51,53,39,40,52,53,30,51,54,38,48,53,54,42,63,68,32,46,41,78,59,97,82,55,52,71,65,57,40,51,50,52,35,48,48,49,54,52,50,49,54,36,33,66,48,32,52,88,74,38,62,68,61,24,52,52,47,49,56,46,49,55,50,51,50,62,76,44,36,94,72,31,57,92,66,47,66,52,59,59,58,51,47,50,42,49,52,51,28,51,53,32,46,51,54,32,50,53,49,42,28,49,36,50,74,68,73,49,81,50,74,66,60,51,53,49,38,57,50,31,34,52,48,28,27,50,36,34,52,50,49,42,53,46,48,75,76,43,53,90,68,38,60,86,42,30,56,55,54,52,51,49,55,25,56,53,42,18,48,32,77,65,36,92,70,27,67,75,56,44,71,71,54,51,52,49,44,41,75,41,25,47,56,52,50,59,56,48,50,65,79,39,62,73,34,61,54,43,52,45,54,78,26,31,73,80,68,84,72,58,78,68,36,27,57,25,48,37,51,50,49,53,52,47,49,68,53,40,72,81,48,59,69,70,40,42,47,62,47,54,59,32,52,86,50,92,89,45,75,63,27,37,24,51,71,58,42,39,56,58,32,50,71,64,28,61,63,50,60,73,44,95,29,52,46,77,46,85,43,99,82,74,57,70,52,71,76,31,45,44,57,56,49,50,51,52,54,51,52,56,37,55,75,64,54,59,77,89,48,44,67,60,51,55,52,50,35,52,53,35,46,75,40,92,50,66,70,53,17,50,52,31,49,53,47,50,57,55,73,74,102

Organism: NCBI:txid129469

Secondary structure (DSSP, 8-state):
-HHHHHHHHHHHHHHHHHHHHHHHHHHHHHHH-S-EEGGGTTHHHHHHHHHHHHHHHHHHHHHHHHGGGGGGTHHHHHHHHHHHHHHHHHHHHHHHHEE--TT--HHHHHHHHHHHHHHHHHHHHHTTT-HHHHHHHHHHHHHHHHHTHHHHGGGS-HHHHHHHHHHHHHHHHHHHHHHHHHHHHTS---HHHHHHHHHHHHHHHHHHHHHHHHHHHHGGG-GGGHHHHHHHHHHHHHTSTTSTTS----HHHHHHHIIIIIHHHHHTHHHHTT-HHHHHHHTBTT----HHHHHHHHHHHHHHHHHGGGS-HHHHHHHHS---STTS--B--HHHHHHHHHHT-HHHHHTT-EEEE--TTS-PEEEEEHHHHHHHHHHHHHHTS-GGGHHHHHHHHHHHHTSS-HHHHHHHHHHHHHHT-

Mean predicted aligned error: 6.29 Å

Foldseek 3Di:
DVVVLVVVLVVLVVLLVVLVVLLVVLLVVLVPDQADECVVCLVSLVVLLVSLLVLLLCLLCVCVVCPVNSVSCVVSNVSSNVSSLSSVVSSLSNLVRYDADPPHDPSSLLSLQVSLVSLLSSLVSCLVPDVVSNLVSLVSSLVSCVVCVVRNVVVHPLLSNLLSLLVSLLVLLVVLQVLQLVCVVVVHDDPVSVVVSLVSLLSSLSSLVSSLVCCVSNVVVCLVVLLVLLVSQLSSVLQAPPHPNHRDGDPVSSVCSCVSHVVSSLVSVVSCLQPLSNLLNLFAPPDDDDLSRLVSSLVNLLSSLVNLLVDDPVSVCSQAVADPDPPDRGGDRSVLSNLVSVVSPPVQQPDARWDWDQDPVRDIDPTDRPLRSSLVSVLVSVVSDDPVRVVVLVVVLVVQLVDPDPSSVVSSVSSVVSVVD

InterPro domains:
  IPR027902 Protein of unknown function DUF4487 [PF14868] (131-421)
  IPR027902 Protein of unknown function DUF4487 [PTHR16071] (2-421)

pLDDT: mean 91.03, std 8.62, range [39.62, 98.06]

Sequence (421 aa):
NVQLNRTLRNHLQALIDMLEVLTDCVQHICSRQEMVPLEHVYSLPSSVLHIIKNTFLHCKNSESLYAECFHIVSDLLQSLFKGTYGLQKQLMLLLDILSINSCATEDSIRIMASVIHTMLEICSAISSIDHALHANTWKFIIRQILKHKSLIKDSLKHSDIFSGLCEDILFSFQSCLQLAEHMKLSGTQEIIDYKIFQRTIKLCRFFANSLMHYIKEFTSFLVDSCYQLHQTYLQIYSKFPPSLHALVISEAHQDEIARGFLMSLDSLLLPLLAFRPFVEVVLSKTLALSPELHFPQCQLLLSLMALLPSQPQDVQALWNSGSQLPEEIPRLPLFAALLLSLQQCPSELSLPVFLQRATETGQAEGPLTFYHYVCIHLCTFITSLSVSHFHLLETLLLETVLGPNMIMALLAMDVWCFLAR

Radius of gyration: 26.35 Å; Cα contacts (8 Å, |Δi|>4): 415; chains: 1; bounding box: 66×59×72 Å

Nearest PDB structures (foldseek):
  5ulo-assembly1_A  TM=3.999E-01  e=4.119E-01  Homo sapiens
  5ulo-assembly1_B  TM=4.105E-01  e=5.737E-01  Homo sapiens
  7rdr-assembly1_A  TM=2.271E-01  e=4.402E-02  unidentified
  4g2v-assembly1_A  TM=1.696E-01  e=3.213E-01  Mus musculus
  3sf4-assembly3_C  TM=2.054E-01  e=2.547E+00  Homo sapiens